Protein 7RPU (pdb70)

Solvent-accessible surface area: 19813 Å² total; per-residue (Å²): 184,30,106,15,115,13,62,38,28,28,50,19,149,68,58,23,61,32,129,0,29,1,60,9,56,53,34,76,7,72,83,8,5,0,6,0,6,14,28,15,94,92,135,22,12,66,9,1,0,1,1,6,10,96,44,91,108,75,22,46,14,125,72,0,142,84,46,5,75,2,46,24,42,46,99,136,61,15,0,30,0,61,0,62,63,3,132,75,89,1,26,0,56,0,9,0,4,2,3,6,4,4,11,61,25,0,95,19,25,36,0,14,5,27,92,41,84,62,86,19,12,43,7,14,29,4,29,0,140,99,88,10,3,0,0,0,7,0,20,30,0,12,4,48,69,16,81,26,45,2,32,100,41,91,34,102,92,32,40,26,58,3,66,27,32,94,27,131,81,29,38,48,8,15,5,0,1,0,29,8,80,45,109,21,45,67,116,89,66,12,52,0,24,3,30,0,150,51,30,139,33,158,48,104,43,98,4,109,57,118,125,7,92,10,78,10,66,52,126,75,29,51,12,67,105,31,85,90,10,59,2,50,1,143,3,73,87,166,0,60,15,97,77,55,51,23,13,2,3,0,0,8,17,84,93,76,74,0,1,104,6,12,0,9,63,16,61,67,108,32,102,80,24,58,114,27,6,40,9,54,35,77,16,48,67,2,29,0,108,1,72,119,1,40,22,79,2,11,12,57,0,4,0,12,0,2,2,52,13,36,13,30,24,2,59,3,0,82,2,46,3,104,84,104,70,21,41,9,60,13,36,23,3,55,14,15,123,89,3,31,180,87,31,38,0,2,0,0,0,0,0,6,52,0,19,24,114,128,32,106,20,40,4,81,8,62,124,54,95,39,100,81,73,43,72,84,11,25,15,72,18,43,40,179,59,6,5,15,0,5,6,2,29,0,53,18,58,66,72,58,7,85,158,49,114,47,0,11,0,51,0,58,8,134,31,34,127,73,71,43,75,84,64,34,67,76,73,200,108,22,73,164,11,0,79,27,70,6,32,80,91

Foldseek 3Di:
DKAKAKDWADEDAQQAKIKMKIAIDDDQQLQWKKFKWWAAPPGDIGGAWIAHSVRPDIDGDPVQPPFKDWDADSVRNMIMIIGGNDDQRVFTWMWMAIHDPRPDIHPTDTHGHHPDDFDFWDKAWQAWQCKTKIKIKTDFGDDDDKDKDKPVPPDDPQKDKDDWDQDPVRGIMTMIMGIDRPVCAPPDWIWMWMADPNVRDIDIHTHHHD/DKAWAKDDQEDEDAAFAKDKIKIFIPWFAAAPVGFGWKWKWFDDPPDDTDTAATSQFHGDPPHDPLWGKHDGGTMIMIMRHGDALQRFGWMKMWGPRDPPTDIHPIYGYAYDDDFDFWDKDKDWADPVVVVVWKTKIKIKTPFGPDPDKDKWKAFQHRTDDPQKDKDKDGQDSHRRGIMMMIIGMDTSVVVVVTFKIKMWMDDPVDPHIDMDIGTPPD/DVVVVVPDDDDDD

Radius of gyration: 24.06 Å; Cα contacts (8 Å, |Δi|>4): 1222; chains: 3; bounding box: 56×40×66 Å

Sequence (441 aa):
EVQLLESGGGLVKPGGSLRRLSSCAASGFTFNEYMMNWVRQPPGKGLEWVSSISGTSTYINYADSVKGRFTISRDNAKNSLYLQMNSLRRSSDDTAMMYYCARGSTGGYWGQGTLITVSSSASTKGPSSVFPLAPSGTAALGCCLVKDYFPEPVTVSWNSGALTSGVHTFPAVLQSSGLYSSLSSSVVTVPSSSLGTQTYICCNVNHKPSNTKVDKKVEPKDIVMTQTPLSSSAVTLGQPASISCRSSQRLVHSDGNTYLSWLHQRPGQPPRLLIYKVSLRFSGVPDRFSGSGAGTDFTLKISRVEAEDVGIYYCMQATQFPLTFGGGTKVEIKRTVAAPSVFIFPPSDEQLKSGTASVVCLLNNFYPREAKVQWKVDNALQSGNSQESVTEQDSKDSTYSLSSTLTLSKADYEKHKVYACCEVTHQGLSSPVTKSFNRGEIHDFVDKTLPDQG

Nearest PDB structures (foldseek):
  7rpu-assembly1_A  TM=1.005E+00  e=1.734E-40  Homo sapiens
  7lsi-assembly1_A  TM=9.734E-01  e=1.207E-34  Homo sapiens
  4qhu-assembly1_B  TM=9.524E-01  e=6.175E-35  Homo sapiens
  5ihz-assembly3_E  TM=9.377E-01  e=4.610E-34  Homo sapiens
  6ghg-assembly2_H  TM=7.007E-01  e=4.610E-34  Homo sapiens

Structure (mmCIF, N/CA/C/O backbone):
data_7RPU
#
_entry.id   7RPU
#
_cell.length_a   52.293
_cell.length_b   66.427
_cell.length_c   67.981
_cell.angle_alpha   90.000
_cell.angle_beta   104.240
_cell.angle_gamma   90.000
#
_symmetry.space_group_name_H-M   'P 1 21 1'
#
loop_
_entity.id
_entity.type
_entity.pdbx_description
1 polymer '3A6 Fab heavy chain'
2 polymer '3A6 Fab light chain'
3 polymer 'GP2 epitope peptide'
4 water water
#
loop_
_atom_site.group_PDB
_atom_site.id
_atom_site.type_symbol
_atom_site.label_atom_id
_atom_site.label_alt_id
_atom_site.label_comp_id
_atom_site.label_asym_id
_atom_site.label_entity_id
_atom_site.label_seq_id
_atom_site.pdbx_PDB_ins_code
_atom_site.Cartn_x
_atom_site.Cartn_y
_atom_site.Cartn_z
_atom_site.occupancy
_atom_site.B_iso_or_equiv
_atom_site.auth_seq_id
_atom_site.auth_comp_id
_atom_site.auth_asym_id
_atom_site.auth_atom_id
_atom_site.pdbx_PDB_model_num
ATOM 1 N N . GLU A 1 1 ? 25.09600 -14.98500 70.65000 1.000 24.85035 1 GLU A N 1
ATOM 2 C CA . GLU A 1 1 ? 24.79100 -13.54300 70.86600 1.000 23.55282 1 GLU A CA 1
ATOM 3 C C . GLU A 1 1 ? 25.74400 -12.68200 70.04900 1.000 19.30231 1 GLU A C 1
ATOM 4 O O . GLU A 1 1 ? 26.76900 -13.16100 69.55700 1.000 18.83647 1 GLU A O 1
ATOM 18 N N . VAL A 1 2 ? 25.39400 -11.40500 69.90700 1.000 17.03099 2 VAL A N 1
ATOM 19 C CA . VAL A 1 2 ? 26.27000 -10.45400 69.23500 1.000 15.42027 2 VAL A CA 1
ATOM 20 C C . VAL A 1 2 ? 27.53400 -10.28100 70.05500 1.000 15.36500 2 VAL A C 1
ATOM 21 O O . VAL A 1 2 ? 27.48200 -10.08600 71.27700 1.000 16.66252 2 VAL A O 1
ATOM 34 N N . GLN A 1 3 ? 28.67700 -10.32300 69.38000 1.000 13.87535 3 GLN A N 1
ATOM 35 C CA . GLN A 1 3 ? 29.95100 -10.03000 69.99800 1.000 14.96232 3 GLN A CA 1
ATOM 36 C C . GLN A 1 3 ? 30.75500 -9.10400 69.10400 1.000 13.72270 3 GLN A C 1
ATOM 37 O O . GLN A 1 3 ? 30.79300 -9.27100 67.88000 1.000 14.00431 3 GLN A O 1
ATOM 51 N N . LEU A 1 4 ? 31.41400 -8.14200 69.73400 1.000 13.12789 4 LEU A N 1
ATOM 52 C CA . LEU A 1 4 ? 32.36600 -7.24600 69.10400 1.000 12.49887 4 LEU A CA 1
ATOM 53 C C . LEU A 1 4 ? 33.59400 -7.21300 69.99400 1.000 13.28844 4 LEU A C 1
ATOM 54 O O . LEU A 1 4 ? 33.46400 -7.10800 71.21200 1.000 14.97811 4 LEU A O 1
ATOM 70 N N . LEU A 1 5 ? 34.78000 -7.27900 69.39600 1.000 14.21749 5 LEU A N 1
ATOM 71 C CA . LEU A 1 5 ? 36.00700 -7.22700 70.18100 1.000 16.29932 5 LEU A CA 1
ATOM 72 C C . LEU A 1 5 ? 37.08700 -6.46200 69.43700 1.000 14.92284 5 LEU A C 1
ATOM 73 O O . LEU A 1 5 ? 37.48000 -6.85000 68.33600 1.000 14.88600 5 LEU A O 1
ATOM 89 N N . GLU A 1 6 ? 37.60300 -5.41800 70.07400 1.000 14.97548 6 GLU A N 1
ATOM 90 C CA . GLU A 1 6 ? 38.63300 -4.56800 69.50800 1.000 15.71241 6 GLU A CA 1
ATOM 91 C C . GLU A 1 6 ? 40.01600 -5.10400 69.84100 1.000 16.66516 6 GLU A C 1
ATOM 92 O O . GLU A 1 6 ? 40.24900 -5.66100 70.92000 1.000 18.50222 6 GLU A O 1
ATOM 104 N N . SER A 1 7 ? 40.94900 -4.85800 68.93100 1.000 16.43355 7 SER A N 1
ATOM 105 C CA . SER A 1 7 ? 42.36000 -5.10300 69.18400 1.000 17.45209 7 SER A CA 1
ATOM 106 C C . SER A 1 7 ? 43.18800 -4.04900 68.45700 1.000 16.87044 7 SER A C 1
ATOM 107 O O . SER A 1 7 ? 42.67600 -3.27600 67.64300 1.000 15.53871 7 SER A O 1
ATOM 115 N N . GLY A 1 8 ? 44.48100 -4.02100 68.77000 1.000 18.09427 8 GLY A N 1
ATOM 116 C CA . GLY A 1 8 ? 45.41800 -3.16000 68.08100 1.000 18.52327 8 GLY A CA 1
ATOM 117 C C . GLY A 1 8 ? 45.73700 -1.85500 68.77000 1.000 20.90777 8 GLY A C 1
ATOM 118 O O . GLY A 1 8 ? 46.48900 -1.04200 68.21300 1.000 24.09763 8 GLY A O 1
ATOM 122 N N . GLY A 1 9 ? 45.19700 -1.61400 69.94900 1.000 20.78407 9 GLY A N 1
ATOM 123 C CA . GLY A 1 9 ? 45.48400 -0.38500 70.65000 1.000 21.11306 9 GLY A CA 1
ATOM 124 C C . GLY A 1 9 ? 46.85100 -0.43600 71.30100 1.000 21.13148 9 GLY A C 1
ATOM 125 O O . GLY A 1 9 ? 47.66100 -1.33800 71.07600 1.000 24.74770 9 GLY A O 1
ATOM 129 N N . GLY A 1 10 ? 47.09800 0.55100 72.12400 1.000 16.83623 10 GLY A N 1
ATOM 130 C CA . GLY A 1 10 ? 48.30200 0.57600 72.91500 1.000 16.84676 10 GLY A CA 1
ATOM 131 C C . GLY A 1 10 ? 48.93200 1.94500 72.90800 1.000 14.54122 10 GLY A C 1
ATOM 132 O O . GLY A 1 10 ? 48.29000 2.94300 72.63200 1.000 14.64649 10 GLY A O 1
ATOM 136 N N . LEU A 1 11 ? 50.20300 1.97200 73.24100 1.000 14.78862 11 LEU A N 1
ATOM 137 C CA . LEU A 1 11 ? 50.97400 3.19000 73.37300 1.000 13.90430 11 LEU A CA 1
ATOM 138 C C . LEU A 1 11 ? 51.72700 3.48600 72.08600 1.000 13.30686 11 LEU A C 1
ATOM 139 O O . LEU A 1 11 ? 52.30100 2.59000 71.46500 1.000 15.89401 11 LEU A O 1
ATOM 155 N N . VAL A 1 12 ? 51.73300 4.75300 71.69500 1.000 12.70152 12 VAL A N 1
ATOM 156 C CA . VAL A 1 12 ? 52.43500 5.19900 70.50700 1.000 14.64386 12 VAL A CA 1
ATOM 157 C C . VAL A 1 12 ? 52.92400 6.62000 70.75400 1.000 13.55689 12 VAL A C 1
ATOM 158 O O . VAL A 1 12 ? 52.31800 7.38200 71.51200 1.000 14.10695 12 VAL A O 1
ATOM 171 N N . LYS A 1 13 ? 54.01400 6.98600 70.09100 1.000 15.70451 13 LYS A N 1
ATOM 172 C CA . LYS A 1 13 ? 54.55100 8.33000 70.21500 1.000 16.85465 13 LYS A CA 1
ATOM 173 C C . LYS A 1 13 ? 53.75900 9.33100 69.36300 1.000 15.75189 13 LYS A C 1
ATOM 174 O O . LYS A 1 13 ? 53.19900 8.97100 68.32500 1.000 16.12562 13 LYS A O 1
ATOM 193 N N . PRO A 1 14 ? 53.74300 10.60700 69.75500 1.000 16.16773 14 PRO A N 1
ATOM 194 C CA . PRO A 1 14 ? 53.16700 11.63100 68.87900 1.000 16.44408 14 PRO A CA 1
ATOM 195 C C . PRO A 1 14 ? 53.77100 11.54900 67.48600 1.000 15.76242 14 PRO A C 1
ATOM 196 O O . PRO A 1 14 ? 54.97900 11.34500 67.31500 1.000 16.93361 14 PRO A O 1
ATOM 207 N N . GLY A 1 15 ? 52.90700 11.67400 66.48200 1.000 15.39132 15 GLY A N 1
ATOM 208 C CA . GLY A 1 15 ? 53.30400 11.52200 65.10300 1.000 15.77558 15 GLY A CA 1
ATOM 209 C C . GLY A 1 15 ? 53.24600 10.10300 64.58900 1.000 16.56514 15 GLY A C 1
ATOM 210 O O . GLY A 1 15 ? 53.35700 9.89100 63.37800 1.000 19.08124 15 GLY A O 1
ATOM 214 N N . GLY A 1 16 ? 53.06700 9.12900 65.46500 1.000 15.12023 16 GLY A N 1
ATOM 215 C CA . GLY A 1 16 ? 53.06000 7.73600 65.08500 1.000 15.44133 16 GLY A CA 1
ATOM 216 C C . GLY A 1 16 ? 51.71200 7.29500 64.55200 1.000 14.47279 16 GLY A C 1
ATOM 217 O O . GLY A 1 16 ? 50.77700 8.07800 64.38000 1.000 14.97548 16 GLY A O 1
ATOM 221 N N . SER A 1 17 ? 51.61600 5.99200 64.31100 1.000 15.68083 17 SER A N 1
ATOM 222 C CA . SER A 1 17 ? 50.43600 5.39100 63.71300 1.000 16.14141 17 SER A CA 1
ATOM 223 C C . SER A 1 17 ? 50.07200 4.09200 64.42800 1.000 15.46501 17 SER A C 1
ATOM 224 O O . SER A 1 17 ? 50.92500 3.41600 65.00800 1.000 16.17562 17 SER A O 1
ATOM 232 N N . LEU A 1 18 ? 48.78700 3.75200 64.37900 1.000 14.86757 18 LEU A N 1
ATOM 233 C CA . LEU A 1 18 ? 48.27000 2.48800 64.88000 1.000 15.40711 18 LEU A CA 1
ATOM 234 C C . LEU A 1 18 ? 47.15800 2.04800 63.95100 1.000 15.25446 18 LEU A C 1
ATOM 235 O O . LEU A 1 18 ? 46.55800 2.86000 63.25800 1.000 16.31248 18 LEU A O 1
ATOM 251 N N A ARG A 1 19 ? 46.87100 0.75200 63.96300 0.500 15.45448 19 ARG A N 1
ATOM 252 N N D ARG A 1 19 ? 46.86800 0.75200 63.96500 0.500 15.59134 19 ARG A N 1
ATOM 253 C CA A ARG A 1 19 ? 45.73600 0.19300 63.24100 0.500 15.76505 19 ARG A CA 1
ATOM 254 C CA D ARG A 1 19 ? 45.73500 0.19300 63.24000 0.500 16.03350 19 ARG A CA 1
ATOM 255 C C A ARG A 1 19 ? 44.88300 -0.59300 64.22200 0.500 15.11760 19 ARG A C 1
ATOM 256 C C D ARG A 1 19 ? 44.88000 -0.59900 64.21600 0.500 15.22288 19 ARG A C 1
ATOM 257 O O A ARG A 1 19 ? 45.34700 -1.58500 64.79600 0.500 16.53093 19 ARG A O 1
ATOM 258 O O D ARG A 1 19 ? 45.33800 -1.60000 64.77600 0.500 16.59673 19 ARG A O 1
ATOM 299 N N . LEU A 1 20 ? 43.64500 -0.15000 64.41800 1.000 13.64374 20 LEU A N 1
ATOM 300 C CA . LEU A 1 20 ? 42.69300 -0.87000 65.24500 1.000 13.33318 20 LEU A CA 1
ATOM 301 C C . LEU A 1 20 ? 41.90600 -1.83900 64.38800 1.000 12.78838 20 LEU A C 1
ATOM 302 O O . LEU A 1 20 ? 41.65000 -1.58600 63.21400 1.000 13.85429 20 LEU A O 1
ATOM 318 N N A SER A 1 21 ? 41.49900 -2.94000 64.99100 0.450 13.19895 21 SER A N 1
ATOM 319 N N B SER A 1 21 ? 41.52600 -2.95600 64.99800 0.550 12.78574 21 SER A N 1
ATOM 320 C CA A SER A 1 21 ? 40.60400 -3.87100 64.33300 0.450 14.48595 21 SER A CA 1
ATOM 321 C CA B SER A 1 21 ? 40.65600 -3.94400 64.38400 0.550 13.93325 21 SER A CA 1
ATOM 322 C C A SER A 1 21 ? 39.51500 -4.28700 65.30400 0.450 13.99115 21 SER A C 1
ATOM 323 C C B SER A 1 21 ? 39.49000 -4.22700 65.31900 0.550 13.46477 21 SER A C 1
ATOM 324 O O A SER A 1 21 ? 39.69400 -4.26500 66.52600 0.450 14.47542 21 SER A O 1
ATOM 325 O O B SER A 1 21 ? 39.58500 -4.04200 66.53500 0.550 13.40950 21 SER A O 1
ATOM 340 N N . CYS A 1 22 ? 38.37900 -4.67300 64.74200 1.000 13.47793 22 CYS A N 1
ATOM 341 C CA . CYS A 1 22 ? 37.23800 -5.11200 65.52600 1.000 14.65176 22 CYS A CA 1
ATOM 342 C C . CYS A 1 22 ? 36.69700 -6.35700 64.85300 1.000 14.97022 22 CYS A C 1
ATOM 343 O O . CYS A 1 22 ? 36.38800 -6.32200 63.65900 1.000 17.30997 22 CYS A O 1
ATOM 350 N N . ALA A 1 23 ? 36.62500 -7.45200 65.60000 1.000 13.67006 23 ALA A N 1
ATOM 351 C CA . ALA A 1 23 ? 36.07600 -8.71000 65.10700 1.000 14.68071 23 ALA A CA 1
ATOM 352 C C . ALA A 1 23 ? 34.64200 -8.83900 65.58600 1.000 14.40962 23 ALA A C 1
ATOM 353 O O . ALA A 1 23 ? 34.35400 -8.61400 66.76600 1.000 16.29406 23 ALA A O 1
ATOM 360 N N . ALA A 1 24 ? 33.74600 -9.17300 64.66900 1.000 13.45951 24 ALA A N 1
ATOM 361 C CA . ALA A 1 24 ? 32.32600 -9.26300 64.96500 1.000 13.05156 24 ALA A CA 1
ATOM 362 C C . ALA A 1 24 ? 31.81000 -10.67600 64.74400 1.000 12.79364 24 ALA A C 1
ATOM 363 O O . ALA A 1 24 ? 32.26500 -11.38400 63.84800 1.000 13.88851 24 ALA A O 1
ATOM 370 N N . SER A 1 25 ? 30.80500 -11.05300 65.52300 1.000 12.20409 25 SER A N 1
ATOM 371 C CA . SER A 1 25 ? 30.06100 -12.27600 65.24900 1.000 12.21989 25 SER A CA 1
ATOM 372 C C . SER A 1 25 ? 28.65400 -12.13900 65.80000 1.000 12.50413 25 SER A C 1
ATOM 373 O O . SER A 1 25 ? 28.35900 -11.26900 66.62300 1.000 12.91734 25 SER A O 1
ATOM 381 N N . GLY A 1 26 ? 27.79100 -13.03800 65.35200 1.000 12.66468 26 GLY A N 1
ATOM 382 C CA . GLY A 1 26 ? 26.45800 -13.12000 65.88800 1.000 14.10695 26 GLY A CA 1
ATOM 383 C C . GLY A 1 26 ? 25.44200 -12.28800 65.16400 1.000 13.95694 26 GLY A C 1
ATOM 384 O O . GLY A 1 26 ? 24.31200 -12.16300 65.64900 1.000 15.89138 26 GLY A O 1
ATOM 388 N N . PHE A 1 27 ? 25.80700 -11.69600 64.03500 1.000 13.34897 27 PHE A N 1
ATOM 389 C CA . PHE A 1 27 ? 24.86300 -10.95300 63.21500 1.000 13.76481 27 PHE A CA 1
ATOM 390 C C . PHE A 1 27 ? 25.39000 -10.94100 61.79400 1.000 13.29896 27 PHE A C 1
ATOM 391 O O . PHE A 1 27 ? 26.54600 -11.26600 61.53600 1.000 14.51753 27 PHE A O 1
ATOM 408 N N . THR A 1 28 ? 24.52700 -10.56500 60.86600 1.000 14.05168 28 THR A N 1
ATOM 409 C CA . THR A 1 28 ? 24.91200 -10.49600 59.46400 1.000 14.53859 28 THR A CA 1
ATOM 410 C C . THR A 1 28 ? 25.65300 -9.18400 59.23600 1.000 13.16210 28 THR A C 1
ATOM 411 O O . THR A 1 28 ? 25.05100 -8.11600 59.12600 1.000 13.65953 28 THR A O 1
ATOM 422 N N . PHE A 1 29 ? 26.98100 -9.27900 59.17300 1.000 13.19106 29 PHE A N 1
ATOM 423 C CA . PHE A 1 29 ? 27.85000 -8.11200 59.29200 1.000 13.22264 29 PHE A CA 1
ATOM 424 C C . PHE A 1 29 ? 27.58000 -7.08200 58.20200 1.000 13.55689 29 PHE A C 1
ATOM 425 O O . PHE A 1 29 ? 27.49000 -5.88300 58.48900 1.000 13.24896 29 PHE A O 1
ATOM 442 N N . ASN A 1 30 ? 27.42000 -7.51900 56.94700 1.000 14.62281 30 ASN A N 1
ATOM 443 C CA . ASN A 1 30 ? 27.28900 -6.57600 55.84300 1.000 15.39658 30 ASN A CA 1
ATOM 444 C C . ASN A 1 30 ? 25.93800 -5.89200 55.78600 1.000 14.78072 30 ASN A C 1
ATOM 445 O O . ASN A 1 30 ? 25.74100 -5.04900 54.89800 1.000 15.94665 30 ASN A O 1
ATOM 456 N N . GLU A 1 31 ? 25.03000 -6.17900 56.71400 1.000 13.86745 31 GLU A N 1
ATOM 457 C CA . GLU A 1 31 ? 23.75400 -5.48700 56.74600 1.000 14.53859 31 GLU A CA 1
ATOM 458 C C . GLU A 1 31 ? 23.77900 -4.25700 57.63100 1.000 13.64111 31 GLU A C 1
ATOM 459 O O . GLU A 1 31 ? 22.78900 -3.52900 57.66600 1.000 14.05958 31 GLU A O 1
ATOM 471 N N . TYR A 1 32 ? 24.88500 -3.99200 58.32900 1.000 12.26200 32 TYR A N 1
ATOM 472 C CA . TYR A 1 32 ? 24.93300 -2.92800 59.31800 1.000 11.64350 32 TYR A CA 1
ATOM 473 C C . TYR A 1 32 ? 26.08600 -1.97100 59.07100 1.000 11.26714 32 TYR A C 1
ATOM 474 O O . TYR A 1 32 ? 27.21200 -2.39400 58.79900 1.000 12.07776 32 TYR A O 1
ATOM 492 N N . MET A 1 33 ? 25.79800 -0.68900 59.22200 1.000 11.36452 33 MET A N 1
ATOM 493 C CA . MET A 1 33 ? 26.85100 0.28100 59.42300 1.000 11.48822 33 MET A CA 1
ATOM 494 C C . MET A 1 33 ? 27.63900 -0.11700 60.66000 1.000 11.31451 33 MET A C 1
ATOM 495 O O . MET A 1 33 ? 27.09400 -0.67300 61.61400 1.000 11.81457 33 MET A O 1
ATOM 509 N N . MET A 1 34 ? 28.93300 0.15900 60.63400 1.000 10.63549 34 MET A N 1
ATOM 510 C CA . MET A 1 34 ? 29.79900 -0.03800 61.78800 1.000 10.50915 34 MET A CA 1
ATOM 511 C C . MET A 1 34 ? 30.49500 1.27600 62.10600 1.000 10.58022 34 MET A C 1
ATOM 512 O O . MET A 1 34 ? 30.68600 2.12300 61.23300 1.000 11.99618 34 MET A O 1
ATOM 526 N N . ASN A 1 35 ? 30.87800 1.44500 63.36300 1.000 10.93552 35 ASN A N 1
ATOM 527 C CA . ASN A 1 35 ? 31.33900 2.74300 63.82600 1.000 10.84341 35 ASN A CA 1
ATOM 528 C C . ASN A 1 35 ? 32.48700 2.58700 64.80200 1.000 10.27228 35 ASN A C 1
ATOM 529 O O . ASN A 1 35 ? 32.60200 1.58000 65.50200 1.000 11.35399 35 ASN A O 1
ATOM 540 N N . TRP A 1 36 ? 33.28000 3.64700 64.89000 1.000 9.74591 36 TRP A N 1
ATOM 541 C CA . TRP A 1 36 ? 34.25100 3.85700 65.95400 1.000 9.69327 36 TRP A CA 1
ATOM 542 C C . TRP A 1 36 ? 33.83200 5.07700 66.75800 1.000 9.51956 36 TRP A C 1
ATOM 543 O O . TRP A 1 36 ? 33.49000 6.12400 66.18900 1.000 10.47757 36 TRP A O 1
ATOM 564 N N . VAL A 1 37 ? 33.87500 4.92700 68.08100 1.000 9.86697 37 VAL A N 1
ATOM 565 C CA . VAL A 1 37 ? 33.52900 5.96300 69.04500 1.000 10.34598 37 VAL A CA 1
ATOM 566 C C . VAL A 1 37 ? 34.65400 5.98300 70.06700 1.000 10.27755 37 VAL A C 1
ATOM 567 O O . VAL A 1 37 ? 35.19500 4.93300 70.39400 1.000 12.65415 37 VAL A O 1
ATOM 580 N N . ARG A 1 38 ? 35.02500 7.15900 70.55000 1.000 9.95646 38 ARG A N 1
ATOM 581 C CA . ARG A 1 38 ? 36.09400 7.23600 71.53300 1.000 10.34335 38 ARG A CA 1
ATOM 582 C C . ARG A 1 38 ? 35.66700 8.02600 72.76100 1.000 10.31703 38 ARG A C 1
ATOM 583 O O . ARG A 1 38 ? 34.71500 8.81000 72.74800 1.000 10.96710 38 ARG A O 1
ATOM 604 N N . GLN A 1 39 ? 36.41500 7.80500 73.83600 1.000 10.59338 39 GLN A N 1
ATOM 605 C CA . GLN A 1 39 ? 36.14000 8.44600 75.11600 1.000 10.83814 39 GLN A CA 1
ATOM 606 C C . GLN A 1 39 ? 37.46100 8.89800 75.70800 1.000 11.49875 39 GLN A C 1
ATOM 607 O O . GLN A 1 39 ? 38.22500 8.07600 76.23900 1.000 11.45664 39 GLN A O 1
ATOM 621 N N . PRO A 1 40 ? 37.80700 10.17000 75.55100 1.000 12.78311 40 PRO A N 1
ATOM 622 C CA . PRO A 1 40 ? 39.04900 10.66800 76.11500 1.000 15.42553 40 PRO A CA 1
ATOM 623 C C . PRO A 1 40 ? 38.99200 10.58200 77.62400 1.000 17.76529 40 PRO A C 1
ATOM 624 O O . PRO A 1 40 ? 37.89800 10.54300 78.21600 1.000 17.68370 40 PRO A O 1
ATOM 635 N N . PRO A 1 41 ? 40.14800 10.54700 78.27400 1.000 20.85513 41 PRO A N 1
ATOM 636 C CA . PRO A 1 41 ? 40.18600 10.46800 79.73500 1.000 24.41082 41 PRO A CA 1
ATOM 637 C C . PRO A 1 41 ? 39.37100 11.56000 80.39400 1.000 26.76374 41 PRO A C 1
ATOM 638 O O . PRO A 1 41 ? 39.56200 12.75100 80.10800 1.000 27.06377 41 PRO A O 1
ATOM 649 N N . GLY A 1 42 ? 38.43700 11.15100 81.25300 1.000 28.09547 42 GLY A N 1
ATOM 650 C CA . GLY A 1 42 ? 37.62800 12.07200 82.01500 1.000 28.86662 42 GLY A CA 1
ATOM 651 C C . GLY A 1 42 ? 36.57900 12.80500 81.21900 1.000 28.62712 42 GLY A C 1
ATOM 652 O O . GLY A 1 42 ? 35.97100 13.74400 81.74200 1.000 31.73275 42 GLY A O 1
ATOM 656 N N . LYS A 1 43 ? 36.34000 12.41200 79.97300 1.000 26.26631 43 LYS A N 1
ATOM 657 C CA . LYS A 1 43 ? 35.41700 13.12700 79.11100 1.000 24.47136 43 LYS A CA 1
ATOM 658 C C . LYS A 1 43 ? 34.30500 12.19200 78.65500 1.000 20.84987 43 LYS A C 1
ATOM 659 O O . LYS A 1 43 ? 34.26200 11.01200 78.99400 1.000 21.26834 43 LYS A O 1
ATOM 678 N N . GLY A 1 44 ? 33.39000 12.75000 77.89600 1.000 18.50222 44 GLY A N 1
ATOM 679 C CA . GLY A 1 44 ? 32.28500 11.97800 77.37500 1.000 16.21247 44 GLY A CA 1
ATOM 680 C C . GLY A 1 44 ? 32.61700 11.23100 76.09600 1.000 14.51753 44 GLY A C 1
ATOM 681 O O . GLY A 1 44 ? 33.74100 11.20600 75.61100 1.000 17.35208 44 GLY A O 1
ATOM 685 N N . LEU A 1 45 ? 31.59600 10.58700 75.55900 1.000 12.34622 45 LEU A N 1
ATOM 686 C CA . LEU A 1 45 ? 31.69500 9.88600 74.29000 1.000 12.08566 45 LEU A CA 1
ATOM 687 C C . LEU A 1 45 ? 31.74900 10.85900 73.12200 1.000 11.90143 45 LEU A C 1
ATOM 688 O O . LEU A 1 45 ? 31.08800 11.89600 73.11800 1.000 12.71731 45 LEU A O 1
ATOM 704 N N . GLU A 1 46 ? 32.50500 10.47300 72.09800 1.000 11.59086 46 GLU A N 1
ATOM 705 C CA . GLU A 1 46 ? 32.70300 11.27100 70.89800 1.000 12.04092 46 GLU A CA 1
ATOM 706 C C . GLU A 1 46 ? 32.77400 10.34200 69.69800 1.000 11.60139 46 GLU A C 1
ATOM 707 O O . GLU A 1 46 ? 33.58200 9.41800 69.67200 1.000 11.90406 46 GLU A O 1
ATOM 719 N N . TRP A 1 47 ? 31.94700 10.59200 68.69600 1.000 11.19871 47 TRP A N 1
ATOM 720 C CA . TRP A 1 47 ? 31.98400 9.77300 67.49100 1.000 10.16438 47 TRP A CA 1
ATOM 721 C C . TRP A 1 47 ? 33.24800 10.05300 66.68400 1.000 10.10911 47 TRP A C 1
ATOM 722 O O . TRP A 1 47 ? 33.66300 11.20400 66.54500 1.000 11.22503 47 TRP A O 1
ATOM 743 N N . VAL A 1 48 ? 33.82300 8.99700 66.11400 1.000 10.24070 48 VAL A N 1
ATOM 744 C CA . VAL A 1 48 ? 35.03600 9.08400 65.31300 1.000 10.14859 48 VAL A CA 1
ATOM 745 C C . VAL A 1 48 ? 34.75600 8.86200 63.83200 1.000 10.56969 48 VAL A C 1
ATOM 746 O O . VAL A 1 48 ? 35.14700 9.67400 62.99000 1.000 10.42493 48 VAL A O 1
ATOM 759 N N . SER A 1 49 ? 34.11500 7.74800 63.49100 1.000 9.94593 49 SER A N 1
ATOM 760 C CA . SER A 1 49 ? 33.97000 7.39900 62.08700 1.000 10.42757 49 SER A CA 1
ATOM 761 C C . SER A 1 49 ? 32.92000 6.30900 61.92100 1.000 10.21965 49 SER A C 1
ATOM 762 O O . SER A 1 49 ? 32.67900 5.52100 62.83000 1.000 10.86709 49 SER A O 1
ATOM 770 N N . SER A 1 50 ? 32.31000 6.27800 60.73600 1.000 10.48284 50 SER A N 1
ATOM 771 C CA . SER A 1 50 ? 31.31200 5.27100 60.39500 1.000 10.37230 50 SER A CA 1
ATOM 772 C C . SER A 1 50 ? 31.50700 4.80800 58.96300 1.000 10.01173 50 SER A C 1
ATOM 773 O O . SER A 1 50 ? 32.00100 5.54300 58.10400 1.000 10.80656 50 SER A O 1
ATOM 781 N N . ILE A 1 51 ? 31.07800 3.57500 58.71900 1.000 10.01699 51 ILE A N 1
ATOM 782 C CA . ILE A 1 51 ? 31.15200 2.96900 57.39700 1.000 10.34335 51 ILE A CA 1
ATOM 783 C C . ILE A 1 51 ? 29.91600 2.10400 57.18500 1.000 10.73813 51 ILE A C 1
ATOM 784 O O . ILE A 1 51 ? 29.58700 1.26000 58.02400 1.000 11.09607 51 ILE A O 1
ATOM 800 N N . SER A 1 52 ? 29.21000 2.33200 56.08100 1.000 11.11186 52 SER A N 1
ATOM 801 C CA . SER A 1 52 ? 27.99900 1.57600 55.82300 1.000 11.49612 52 SER A CA 1
ATOM 802 C C . SER A 1 52 ? 28.34000 0.12300 55.46700 1.000 11.73299 52 SER A C 1
ATOM 803 O O . SER A 1 52 ? 29.49900 -0.24400 55.26600 1.000 11.59350 52 SER A O 1
ATOM 811 N N . GLY A 1 53 ? 27.28700 -0.69500 55.36800 1.000 12.33832 53 GLY A N 1
ATOM 812 C CA . GLY A 1 53 ? 27.43800 -2.14100 55.32200 1.000 13.28054 53 GLY A CA 1
ATOM 813 C C . GLY A 1 53 ? 28.34300 -2.63600 54.21300 1.000 13.30159 53 GLY A C 1
ATOM 814 O O . GLY A 1 53 ? 29.09900 -3.58900 54.40400 1.000 14.92284 53 GLY A O 1
ATOM 818 N N . THR A 1 54 ? 28.24000 -2.04500 53.01900 1.000 13.96483 54 THR A N 1
ATOM 819 C CA . THR A 1 54 ? 29.10900 -2.43200 51.91200 1.000 15.97823 54 THR A CA 1
ATOM 820 C C . THR A 1 54 ? 30.06000 -1.31000 51.50500 1.000 14.62807 54 THR A C 1
ATOM 821 O O . THR A 1 54 ? 30.50900 -1.23400 50.35700 1.000 15.72294 54 THR A O 1
ATOM 832 N N . SER A 1 55 ? 30.37200 -0.43900 52.45200 1.000 13.23053 55 SER A N 1
ATOM 833 C CA . SER A 1 55 ? 31.42500 0.56900 52.36100 1.000 12.86207 55 SER A CA 1
ATOM 834 C C . SER A 1 55 ? 31.05800 1.73100 51.45700 1.000 13.37002 55 SER A C 1
ATOM 835 O O . SER A 1 55 ? 31.90800 2.56300 51.18200 1.000 15.82032 55 SER A O 1
ATOM 843 N N . THR A 1 56 ? 29.79900 1.85000 51.05600 1.000 12.29095 56 THR A N 1
ATOM 844 C CA . THR A 1 56 ? 29.40000 2.91300 50.14000 1.000 13.09368 56 THR A CA 1
ATOM 845 C C . THR A 1 56 ? 29.55900 4.28500 50.78300 1.000 12.57256 56 THR A C 1
ATOM 846 O O . THR A 1 56 ? 29.98700 5.23600 50.12300 1.000 13.99115 56 THR A O 1
ATOM 857 N N . TYR A 1 57 ? 29.20700 4.41300 52.06300 1.000 11.71193 57 TYR A N 1
ATOM 858 C CA . TYR A 1 57 ? 29.20000 5.69900 52.76500 1.000 11.84089 57 TYR A CA 1
ATOM 859 C C . TYR A 1 57 ? 30.18900 5.62700 53.90900 1.000 11.71193 57 TYR A C 1
ATOM 860 O O . TYR A 1 57 ? 30.05500 4.78300 54.80000 1.000 11.90143 57 TYR A O 1
ATOM 878 N N . ILE A 1 58 ? 31.16900 6.51000 53.87500 1.000 11.50401 58 ILE A N 1
ATOM 879 C CA . ILE A 1 58 ? 32.21100 6.62900 54.88900 1.000 11.43821 58 ILE A CA 1
ATOM 880 C C . ILE A 1 58 ? 32.16700 8.04700 55.42300 1.000 11.39610 58 ILE A C 1
ATOM 881 O O . ILE A 1 58 ? 32.12800 9.00000 54.64000 1.000 12.60677 58 ILE A O 1
ATOM 897 N N . ASN A 1 59 ? 32.16600 8.18300 56.73600 1.000 11.65403 59 ASN A N 1
ATOM 898 C CA . ASN A 1 59 ? 32.10200 9.48800 57.37300 1.000 11.68824 59 ASN A CA 1
ATOM 899 C C . ASN A 1 59 ? 33.12700 9.56500 58.49500 1.000 11.14871 59 ASN A C 1
ATOM 900 O O . ASN A 1 59 ? 33.39000 8.57000 59.17600 1.000 11.72509 59 ASN A O 1
ATOM 911 N N . TYR A 1 60 ? 33.66200 10.76600 58.71000 1.000 10.84341 60 TYR A N 1
ATOM 912 C CA . TYR A 1 60 ? 34.66400 11.02300 59.74000 1.000 11.90669 60 TYR A CA 1
ATOM 913 C C . TYR A 1 60 ? 34.33200 12.28800 60.52200 1.000 11.97512 60 TYR A C 1
ATOM 914 O O . TYR A 1 60 ? 33.87600 13.28600 59.94600 1.000 13.24896 60 TYR A O 1
ATOM 932 N N . ALA A 1 61 ? 34.64900 12.27100 61.81700 1.000 11.75404 61 ALA A N 1
ATOM 933 C CA . ALA A 1 61 ? 34.66900 13.50900 62.58100 1.000 12.27516 61 ALA A CA 1
ATOM 934 C C . ALA A 1 61 ? 35.71400 14.45100 62.00100 1.000 12.28042 61 ALA A C 1
ATOM 935 O O . ALA A 1 61 ? 36.78000 14.02100 61.56200 1.000 12.83049 61 ALA A O 1
ATOM 942 N N . ASP A 1 62 ? 35.40900 15.74800 62.01200 1.000 13.00156 62 ASP A N 1
ATOM 943 C CA . ASP A 1 62 ? 36.33500 16.72100 61.45000 1.000 15.14918 62 ASP A CA 1
ATOM 944 C C . ASP A 1 62 ? 37.71000 16.60300 62.07200 1.000 15.80453 62 ASP A C 1
ATOM 945 O O . ASP A 1 62 ? 38.71900 16.76900 61.38800 1.000 18.16007 62 ASP A O 1
ATOM 954 N N . SER A 1 63 ? 37.77600 16.29900 63.36300 1.000 14.69124 63 SER A N 1
ATOM 955 C CA . SER A 1 63 ? 39.05400 16.30000 64.05900 1.000 16.72832 63 SER A CA 1
ATOM 956 C C . SER A 1 63 ? 39.96400 15.14800 63.65700 1.000 15.85453 63 SER A C 1
ATOM 957 O O . SER A 1 63 ? 41.14000 15.16100 64.02500 1.000 16.79412 63 SER A O 1
ATOM 965 N N . VAL A 1 64 ? 39.46700 14.15800 62.92300 1.000 14.17275 64 VAL A N 1
ATOM 966 C CA . VAL A 1 64 ? 40.29900 13.05400 62.45600 1.000 13.93851 64 VAL A CA 1
ATOM 967 C C . VAL A 1 64 ? 40.38200 12.98000 60.94200 1.000 14.90705 64 VAL A C 1
ATOM 968 O O . VAL A 1 64 ? 41.12500 12.14500 60.41800 1.000 15.15445 64 VAL A O 1
ATOM 981 N N . LYS A 1 65 ? 39.63000 13.79800 60.22200 1.000 17.24944 65 LYS A N 1
ATOM 982 C CA . LYS A 1 65 ? 39.61100 13.69100 58.77600 1.000 20.33402 65 LYS A CA 1
ATOM 983 C C . LYS A 1 65 ? 41.00400 13.97500 58.23700 1.000 21.05252 65 LYS A C 1
ATOM 984 O O . LYS A 1 65 ? 41.70800 14.86600 58.72300 1.000 22.18161 65 LYS A O 1
ATOM 1003 N N . GLY A 1 66 ? 41.41900 13.18000 57.25600 1.000 20.18400 66 GLY A N 1
ATOM 1004 C CA . GLY A 1 66 ? 42.74200 13.29000 56.68300 1.000 20.01293 66 GLY A CA 1
ATOM 1005 C C . GLY A 1 66 ? 43.82300 12.52100 57.40900 1.000 18.81541 66 GLY A C 1
ATOM 1006 O O . GLY A 1 66 ? 44.93600 12.39600 56.87600 1.000 22.09475 66 GLY A O 1
ATOM 1010 N N . ARG A 1 67 ? 43.55600 12.04500 58.61900 1.000 14.97811 67 ARG A N 1
ATOM 1011 C CA . ARG A 1 67 ? 44.51600 11.28900 59.41100 1.000 13.83587 67 ARG A CA 1
ATOM 1012 C C . ARG A 1 67 ? 44.08800 9.85500 59.64100 1.000 12.94103 67 ARG A C 1
ATOM 1013 O O . ARG A 1 67 ? 44.94500 8.97100 59.73400 1.000 14.19381 67 ARG A O 1
ATOM 1034 N N . PHE A 1 68 ? 42.78900 9.61500 59.77500 1.000 13.37002 68 PHE A N 1
ATOM 1035 C CA . PHE A 1 68 ? 42.26900 8.28700 60.05300 1.000 13.21737 68 PHE A CA 1
ATOM 1036 C C . PHE A 1 68 ? 41.52100 7.75700 58.82900 1.000 13.90693 68 PHE A C 1
ATOM 1037 O O . PHE A 1 68 ? 40.87200 8.51600 58.09600 1.000 15.47554 68 PHE A O 1
ATOM 1054 N N . THR A 1 69 ? 41.58700 6.44100 58.62600 1.000 12.69626 69 THR A N 1
ATOM 1055 C CA . THR A 1 69 ? 40.88900 5.77900 57.52500 1.000 13.65164 69 THR A CA 1
ATOM 1056 C C . THR A 1 69 ? 40.15700 4.56500 58.06400 1.000 12.55677 69 THR A C 1
ATOM 1057 O O . THR A 1 69 ? 40.77700 3.67200 58.65000 1.000 13.47530 69 THR A O 1
ATOM 1068 N N . ILE A 1 70 ? 38.85200 4.53200 57.85200 1.000 11.81721 70 ILE A N 1
ATOM 1069 C CA . ILE A 1 70 ? 38.02400 3.40500 58.25900 1.000 11.42242 70 ILE A CA 1
ATOM 1070 C C . ILE A 1 70 ? 37.85700 2.48400 57.05900 1.000 12.35674 70 ILE A C 1
ATOM 1071 O O . ILE A 1 70 ? 37.77800 2.92900 55.90900 1.000 13.28844 70 ILE A O 1
ATOM 1087 N N . SER A 1 71 ? 37.77400 1.18300 57.32600 1.000 11.68298 71 SER A N 1
ATOM 1088 C CA . SER A 1 71 ? 37.52300 0.20200 56.27700 1.000 12.35411 71 SER A CA 1
ATOM 1089 C C . SER A 1 71 ? 36.93800 -1.04000 56.93300 1.000 11.71719 71 SER A C 1
ATOM 1090 O O . SER A 1 71 ? 36.92500 -1.16700 58.15800 1.000 12.13303 71 SER A O 1
ATOM 1098 N N . ARG A 1 72 ? 36.41700 -1.94900 56.11300 1.000 12.26989 72 ARG A N 1
ATOM 1099 C CA . ARG A 1 72 ? 35.86400 -3.19600 56.61700 1.000 12.16725 72 ARG A CA 1
ATOM 1100 C C . ARG A 1 72 ? 36.13500 -4.30700 55.61700 1.000 13.37529 72 ARG A C 1
ATOM 1101 O O . ARG A 1 72 ? 36.25300 -4.06800 54.41500 1.000 15.28868 72 ARG A O 1
ATOM 1122 N N . ASP A 1 73 ? 36.24200 -5.52400 56.12800 1.000 13.88588 73 ASP A N 1
ATOM 1123 C CA . ASP A 1 73 ? 36.40400 -6.71400 55.29800 1.000 15.85190 73 ASP A CA 1
ATOM 1124 C C . ASP A 1 73 ? 35.25100 -7.63500 55.67500 1.000 15.57292 73 ASP A C 1
ATOM 1125 O O . ASP A 1 73 ? 35.29100 -8.32000 56.70100 1.000 15.33868 73 ASP A O 1
ATOM 1134 N N . ASN A 1 74 ? 34.18800 -7.60400 54.87800 1.000 15.91770 74 ASN A N 1
ATOM 1135 C CA . ASN A 1 74 ? 32.97400 -8.31000 55.25700 1.000 16.49671 74 ASN A CA 1
ATOM 1136 C C . ASN A 1 74 ? 33.18500 -9.81300 55.30000 1.000 17.27049 74 ASN A C 1
ATOM 1137 O O . ASN A 1 74 ? 32.60600 -10.49200 56.16000 1.000 18.77330 74 ASN A O 1
ATOM 1148 N N . ALA A 1 75 ? 34.03200 -10.34100 54.41800 1.000 17.61790 75 ALA A N 1
ATOM 1149 C CA . ALA A 1 75 ? 34.30600 -11.77400 54.42600 1.000 17.76529 75 ALA A CA 1
ATOM 1150 C C . ALA A 1 75 ? 34.97500 -12.21300 55.72600 1.000 18.13902 75 ALA A C 1
ATOM 1151 O O . ALA A 1 75 ? 34.83600 -13.37100 56.13300 1.000 21.08148 75 ALA A O 1
ATOM 1158 N N . LYS A 1 76 ? 35.71300 -11.32000 56.38400 1.000 17.86004 76 LYS A N 1
ATOM 1159 C CA . LYS A 1 76 ? 36.37700 -11.62200 57.64400 1.000 17.40472 76 LYS A CA 1
ATOM 1160 C C . LYS A 1 76 ? 35.61400 -11.08900 58.84500 1.000 16.06245 76 LYS A C 1
ATOM 1161 O O . LYS A 1 76 ? 36.12500 -11.15500 59.96700 1.000 16.67042 76 LYS A O 1
ATOM 1180 N N . ASN A 1 77 ? 34.41600 -10.54500 58.64100 1.000 14.77282 77 ASN A N 1
ATOM 1181 C CA . ASN A 1 77 ? 33.63100 -9.99000 59.74100 1.000 14.29382 77 ASN A CA 1
ATOM 1182 C C . ASN A 1 77 ? 34.45200 -9.01300 60.57100 1.000 14.21749 77 ASN A C 1
ATOM 1183 O O . ASN A 1 77 ? 34.40700 -9.03300 61.80000 1.000 15.44922 77 ASN A O 1
ATOM 1194 N N . SER A 1 78 ? 35.19600 -8.13700 59.89400 1.000 13.69638 78 SER A N 1
ATOM 1195 C CA . SER A 1 78 ? 36.14800 -7.27000 60.56800 1.000 14.78598 78 SER A CA 1
ATOM 1196 C C . SER A 1 78 ? 36.00800 -5.82000 60.13100 1.000 13.61216 78 SER A C 1
ATOM 1197 O O . SER A 1 78 ? 35.75500 -5.52300 58.95400 1.000 13.85429 78 SER A O 1
ATOM 1205 N N . LEU A 1 79 ? 36.21600 -4.93500 61.10000 1.000 13.11736 79 LEU A N 1
ATOM 1206 C CA . LEU A 1 79 ? 36.24400 -3.49300 60.92200 1.000 12.68047 79 LEU A CA 1
ATOM 1207 C C . LEU A 1 79 ? 37.62900 -2.99900 61.30700 1.000 12.46465 79 LEU A C 1
ATOM 1208 O O . LEU A 1 79 ? 38.21100 -3.49400 62.26800 1.000 13.52267 79 LEU A O 1
ATOM 1224 N N . TYR A 1 80 ? 38.14600 -2.00400 60.58900 1.000 11.44874 80 TYR A N 1
ATOM 1225 C CA . TYR A 1 80 ? 39.47800 -1.46800 60.84500 1.000 11.83826 80 TYR A CA 1
ATOM 1226 C C . TYR A 1 80 ? 39.45500 0.04900 60.97600 1.000 11.38558 80 TYR A C 1
ATOM 1227 O O . TYR A 1 80 ? 38.59600 0.74000 60.42100 1.000 12.80153 80 TYR A O 1
ATOM 1245 N N . LEU A 1 81 ? 40.45200 0.57100 61.68900 1.000 12.11461 81 LEU A N 1
ATOM 1246 C CA . LEU A 1 81 ? 40.71500 2.00400 61.73300 1.000 12.12251 81 LEU A CA 1
ATOM 1247 C C . LEU A 1 81 ? 42.21800 2.21800 61.65300 1.000 12.74363 81 LEU A C 1
ATOM 1248 O O . LEU A 1 81 ? 42.93900 1.88900 62.59100 1.000 13.80955 81 LEU A O 1
ATOM 1264 N N . GLN A 1 82 ? 42.68600 2.77100 60.54500 1.000 12.58309 82 GLN A N 1
ATOM 1265 C CA . GLN A 1 82 ? 44.07900 3.14500 60.39300 1.000 13.57268 82 GLN A CA 1
ATOM 1266 C C . GLN A 1 82 ? 44.21700 4.56600 60.91300 1.000 13.78323 82 GLN A C 1
ATOM 1267 O O . GLN A 1 82 ? 43.52300 5.47500 60.44600 1.000 14.69124 82 GLN A O 1
ATOM 1281 N N . MET A 1 83 ? 45.09400 4.75900 61.88400 1.000 13.44372 83 MET A N 1
ATOM 1282 C CA . MET A 1 83 ? 45.25200 6.04900 62.54700 1.000 13.60163 83 MET A CA 1
ATOM 1283 C C . MET A 1 83 ? 46.67000 6.55200 62.33300 1.000 14.59912 83 MET A C 1
ATOM 1284 O O . MET A 1 83 ? 47.62000 5.98500 62.88400 1.000 16.59673 83 MET A O 1
ATOM 1298 N N . ASN A 1 84 ? 46.81600 7.62000 61.56200 1.000 14.61228 84 ASN A N 1
ATOM 1299 C CA . ASN A 1 84 ? 48.12200 8.20000 61.28500 1.000 15.41501 84 ASN A CA 1
ATOM 1300 C C . ASN A 1 84 ? 48.23900 9.56900 61.94200 1.000 14.97022 84 ASN A C 1
ATOM 1301 O O . ASN A 1 84 ? 47.24900 10.17400 62.35300 1.000 14.52806 84 ASN A O 1
ATOM 1312 N N . SER A 1 85 ? 49.47300 10.06500 62.02400 1.000 14.82809 85 SER A N 1
ATOM 1313 C CA . SER A 1 85 ? 49.73900 11.40900 62.53000 1.000 14.64912 85 SER A CA 1
ATOM 1314 C C . SER A 1 85 ? 49.05400 11.63800 63.87400 1.000 14.80967 85 SER A C 1
ATOM 1315 O O . SER A 1 85 ? 48.39200 12.65300 64.10700 1.000 14.64649 85 SER A O 1
ATOM 1323 N N . LEU A 1 86 ? 49.23400 10.68700 64.77800 1.000 14.53332 86 LEU A N 1
ATOM 1324 C CA . LEU A 1 86 ? 48.52800 10.73300 66.04300 1.000 13.93588 86 LEU A CA 1
ATOM 1325 C C . LEU A 1 86 ? 49.05500 11.86900 66.91800 1.000 14.18591 86 LEU A C 1
ATOM 1326 O O . LEU A 1 86 ? 50.23400 12.22400 66.88000 1.000 14.89915 86 LEU A O 1
ATOM 1342 N N . ARG A 1 87 ? 48.15100 12.44100 67.70600 1.000 13.85956 87 ARG A N 1
ATOM 1343 C CA A ARG A 1 87 ? 48.46200 13.52400 68.62300 0.570 15.24656 87 ARG A CA 1
ATOM 1344 C CA B ARG A 1 87 ? 48.45000 13.53100 68.62100 0.430 14.99917 87 ARG A CA 1
ATOM 1345 C C . ARG A 1 87 ? 48.09900 13.10200 70.03600 1.000 13.88061 87 ARG A C 1
ATOM 1346 O O . ARG A 1 87 ? 47.26700 12.22200 70.24000 1.000 12.97261 87 ARG A O 1
ATOM 1385 N N A SER A 1 88 ? 48.72400 13.77000 71.00900 0.380 14.22013 88 SER A N 1
ATOM 1386 N N B SER A 1 88 ? 48.68800 13.77200 71.02700 0.620 13.27264 88 SER A N 1
ATOM 1387 C CA A SER A 1 88 ? 48.41300 13.55500 72.41800 0.380 15.59134 88 SER A CA 1
ATOM 1388 C CA B SER A 1 88 ? 48.38200 13.44000 72.41500 0.620 15.16761 88 SER A CA 1
ATOM 1389 C C A SER A 1 88 ? 46.91000 13.47900 72.65600 0.380 14.90179 88 SER A C 1
ATOM 1390 C C B SER A 1 88 ? 46.88000 13.46400 72.67700 0.620 14.52279 88 SER A C 1
ATOM 1391 O O A SER A 1 88 ? 46.42200 12.58500 73.35500 0.380 14.78072 88 SER A O 1
ATOM 1392 O O B SER A 1 88 ? 46.35600 12.61300 73.40500 0.620 14.21749 88 SER A O 1
ATOM 1407 N N . ASP A 1 89 ? 46.15500 14.39700 72.05900 1.000 14.59386 89 ASP A N 1
ATOM 1408 C CA . ASP A 1 89 ? 44.72400 14.47900 72.32500 1.000 15.14129 89 ASP A CA 1
ATOM 1409 C C . ASP A 1 89 ? 43.88900 13.45700 71.55000 1.000 14.14906 89 ASP A C 1
ATOM 1410 O O . ASP A 1 89 ? 42.67200 13.47800 71.67300 1.000 15.50186 89 ASP A O 1
ATOM 1419 N N . ASP A 1 90 ? 44.50400 12.52400 70.82500 1.000 12.73311 90 ASP A N 1
ATOM 1420 C CA . ASP A 1 90 ? 43.81200 11.32000 70.37100 1.000 12.47518 90 ASP A CA 1
ATOM 1421 C C . ASP A 1 90 ? 43.80200 10.22200 71.43700 1.000 11.29346 90 ASP A C 1
ATOM 1422 O O . ASP A 1 90 ? 43.18600 9.17100 71.21700 1.000 11.98828 90 ASP A O 1
ATOM 1431 N N . THR A 1 91 ? 44.42600 10.45500 72.58800 1.000 10.55916 91 THR A N 1
ATOM 1432 C CA . THR A 1 91 ? 44.41900 9.48600 73.67500 1.000 10.57495 91 THR A CA 1
ATOM 1433 C C . THR A 1 91 ? 42.98900 9.27500 74.14600 1.000 10.89868 91 THR A C 1
ATOM 1434 O O . THR A 1 91 ? 42.29000 10.23100 74.48100 1.000 11.26977 91 THR A O 1
ATOM 1445 N N . ALA A 1 92 ? 42.55500 8.02200 74.17400 1.000 10.12490 92 ALA A N 1
ATOM 1446 C CA . ALA A 1 92 ? 41.17500 7.73200 74.53700 1.000 10.45652 92 ALA A CA 1
ATOM 1447 C C . ALA A 1 92 ? 40.95700 6.23400 74.52600 1.000 10.74076 92 ALA A C 1
ATOM 1448 O O . ALA A 1 92 ? 41.74500 5.47400 73.96400 1.000 10.87236 92 ALA A O 1
ATOM 1455 N N A MET A 1 93 ? 39.86500 5.82400 75.15600 0.610 10.22228 93 MET A N 1
ATOM 1456 N N B MET A 1 93 ? 39.82900 5.83100 75.09900 0.390 10.87499 93 MET A N 1
ATOM 1457 C CA A MET A 1 93 ? 39.32600 4.49700 74.93000 0.610 10.55653 93 MET A CA 1
ATOM 1458 C CA B MET A 1 93 ? 39.31700 4.48000 74.94200 0.390 11.42242 93 MET A CA 1
ATOM 1459 C C A MET A 1 93 ? 38.59000 4.52300 73.59900 0.610 10.06963 93 MET A C 1
ATOM 1460 C C B MET A 1 93 ? 38.49500 4.43100 73.65900 0.390 10.80656 93 MET A C 1
ATOM 1461 O O A MET A 1 93 ? 37.79500 5.43100 73.34600 0.610 10.50126 93 MET A O 1
ATOM 1462 O O B MET A 1 93 ? 37.50500 5.15700 73.52700 0.390 11.04343 93 MET A O 1
ATOM 1489 N N . TYR A 1 94 ? 38.88300 3.55800 72.73800 1.000 10.19859 94 TYR A N 1
ATOM 1490 C CA . TYR A 1 94 ? 38.23000 3.43300 71.44100 1.000 10.43283 94 TYR A CA 1
ATOM 1491 C C . TYR A 1 94 ? 37.33300 2.20900 71.44600 1.000 10.89078 94 TYR A C 1
ATOM 1492 O O . TYR A 1 94 ? 37.76600 1.11700 71.82800 1.000 12.70152 94 TYR A O 1
ATOM 1510 N N . TYR A 1 95 ? 36.09800 2.40200 71.02800 1.000 10.25649 95 TYR A N 1
ATOM 1511 C CA . TYR A 1 95 ? 35.09200 1.36900 70.96800 1.000 10.21175 95 TYR A CA 1
ATOM 1512 C C . TYR A 1 95 ? 34.65500 1.18400 69.53000 1.000 10.16438 95 TYR A C 1
ATOM 1513 O O . TYR A 1 95 ? 34.43500 2.15400 68.79700 1.000 11.39347 95 TYR A O 1
ATOM 1531 N N . CYS A 1 96 ? 34.43900 -0.05200 69.15900 1.000 10.85393 96 CYS A N 1
ATOM 1532 C CA . CYS A 1 96 ? 33.64200 -0.30900 67.98000 1.000 12.86733 96 CYS A CA 1
ATOM 1533 C C . CYS A 1 96 ? 32.18600 -0.49500 68.39000 1.000 11.25135 96 CYS A C 1
ATOM 1534 O O . CYS A 1 96 ? 31.88300 -0.93600 69.49600 1.000 13.05420 96 CYS A O 1
ATOM 1541 N N . ALA A 1 97 ? 31.27900 -0.11300 67.50100 1.000 12.09356 97 ALA A N 1
ATOM 1542 C CA . ALA A 1 97 ? 29.86500 -0.20800 67.80500 1.000 12.71468 97 ALA A CA 1
ATOM 1543 C C . ALA A 1 97 ? 29.10900 -0.50800 66.52500 1.000 11.61455 97 ALA A C 1
ATOM 1544 O O . ALA A 1 97 ? 29.48100 -0.05000 65.43700 1.000 12.75679 97 ALA A O 1
ATOM 1551 N N . ARG A 1 98 ? 28.01800 -1.24400 66.66800 1.000 11.43558 98 ARG A N 1
ATOM 1552 C CA . ARG A 1 98 ? 27.21300 -1.62600 65.52100 1.000 11.73299 98 ARG A CA 1
ATOM 1553 C C . ARG A 1 98 ? 26.08300 -0.63700 65.27600 1.000 11.76720 98 ARG A C 1
ATOM 1554 O O . ARG A 1 98 ? 25.47800 -0.11300 66.21300 1.000 13.24369 98 ARG A O 1
ATOM 1575 N N . GLY A 1 99 ? 25.80400 -0.38800 64.00000 1.000 11.42242 99 GLY A N 1
ATOM 1576 C CA . GLY A 1 99 ? 24.52300 0.17700 63.59100 1.000 11.65929 99 GLY A CA 1
ATOM 1577 C C . GLY A 1 99 ? 24.37500 1.62800 63.98700 1.000 11.75141 99 GLY A C 1
ATOM 1578 O O . GLY A 1 99 ? 25.34800 2.36200 64.14100 1.000 14.05168 99 GLY A O 1
ATOM 1582 N N . SER A 1 100 ? 23.12400 2.04200 64.12900 1.000 12.28042 100 SER A N 1
ATOM 1583 C CA . SER A 1 100 ? 22.81000 3.43100 64.38800 1.000 13.29633 100 SER A CA 1
ATOM 1584 C C . SER A 1 100 ? 22.15600 3.66800 65.74300 1.000 12.88049 100 SER A C 1
ATOM 1585 O O . SER A 1 100 ? 21.88000 4.82400 66.07300 1.000 14.84652 100 SER A O 1
ATOM 1593 N N . THR A 1 101 ? 21.89800 2.62300 66.53600 1.000 12.21462 101 THR A N 1
ATOM 1594 C CA . THR A 1 101 ? 21.20600 2.80200 67.80400 1.000 12.61204 101 THR A CA 1
ATOM 1595 C C . THR A 1 101 ? 22.10600 2.81400 69.02500 1.000 12.79890 101 THR A C 1
ATOM 1596 O O . THR A 1 101 ? 21.63300 3.17900 70.10000 1.000 14.13854 101 THR A O 1
ATOM 1607 N N . GLY A 1 102 ? 23.34500 2.36200 68.92300 1.000 12.82259 102 GLY A N 1
ATOM 1608 C CA . GLY A 1 102 ? 24.13300 2.20100 70.12300 1.000 13.54110 102 GLY A CA 1
ATOM 1609 C C . GLY A 1 102 ? 23.81600 0.96200 70.93600 1.000 12.07250 102 GLY A C 1
ATOM 1610 O O . GLY A 1 102 ? 24.08000 0.94200 72.14000 1.000 13.06209 102 GLY A O 1
ATOM 1614 N N . GLY A 1 103 ? 23.19500 -0.05200 70.33100 1.000 12.17778 103 GLY A N 1
ATOM 1615 C CA . GLY A 1 103 ? 22.84100 -1.24000 71.08900 1.000 11.83300 103 GLY A CA 1
ATOM 1616 C C . GLY A 1 103 ? 23.99900 -2.16300 71.40700 1.000 11.24872 103 GLY A C 1
ATOM 1617 O O . GLY A 1 103 ? 24.00700 -2.79300 72.46200 1.000 13.23317 103 GLY A O 1
ATOM 1621 N N . TYR A 1 104 ? 24.95800 -2.29500 70.49500 1.000 11.19082 104 TYR A N 1
ATOM 1622 C CA . TYR A 1 104 ? 26.05300 -3.25100 70.65800 1.000 10.61706 104 TYR A CA 1
ATOM 1623 C C . TYR A 1 104 ? 27.38500 -2.53700 70.53400 1.000 10.76445 104 TYR A C 1
ATOM 1624 O O . TYR A 1 104 ? 27.64100 -1.87500 69.52600 1.000 11.14607 104 TYR A O 1
ATOM 1642 N N . TRP A 1 105 ? 28.22700 -2.71800 71.54800 1.000 11.42505 105 TRP A N 1
ATOM 1643 C CA . TRP A 1 105 ? 29.53600 -2.10400 71.68100 1.000 11.93827 105 TRP A CA 1
ATOM 1644 C C . TRP A 1 105 ? 30.56900 -3.18400 71.97600 1.000 12.56203 105 TRP A C 1
ATOM 1645 O O . TRP A 1 105 ? 30.26800 -4.18900 72.62400 1.000 15.87296 105 TRP A O 1
ATOM 1666 N N . GLY A 1 106 ? 31.80200 -2.95900 71.54600 1.000 11.56454 106 GLY A N 1
ATOM 1667 C CA . GLY A 1 106 ? 32.91600 -3.73500 72.05500 1.000 12.29358 106 GLY A CA 1
ATOM 1668 C C . GLY A 1 106 ? 33.25700 -3.32600 73.47400 1.000 13.67006 106 GLY A C 1
ATOM 1669 O O . GLY A 1 106 ? 32.69300 -2.40200 74.04800 1.000 17.07573 106 GLY A O 1
ATOM 1673 N N . GLN A 1 107 ? 34.27600 -3.97000 74.02400 1.000 14.24644 107 GLN A N 1
ATOM 1674 C CA . GLN A 1 107 ? 34.70800 -3.66200 75.38200 1.000 14.77019 107 GLN A CA 1
ATOM 1675 C C . GLN A 1 107 ? 35.63200 -2.46100 75.43700 1.000 13.80955 107 GLN A C 1
ATOM 1676 O O . GLN A 1 107 ? 35.85900 -1.92200 76.52000 1.000 16.60462 107 GLN A O 1
ATOM 1690 N N . GLY A 1 108 ? 36.11500 -2.00300 74.29500 1.000 12.90681 108 GLY A N 1
ATOM 1691 C CA . GLY A 1 108 ? 36.99800 -0.86400 74.19500 1.000 14.94127 108 GLY A CA 1
ATOM 1692 C C . GLY A 1 108 ? 38.45700 -1.25800 74.31700 1.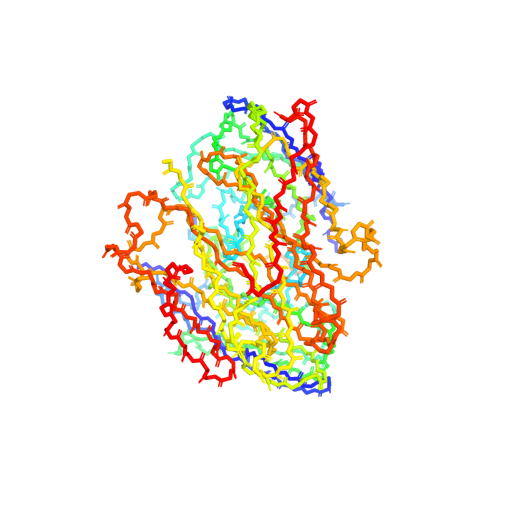000 14.52806 108 GLY A C 1
ATOM 1693 O O . GLY A 1 108 ? 38.82800 -2.23900 74.97100 1.000 16.97046 108 GLY A O 1
ATOM 1697 N N . THR A 1 109 ? 39.30700 -0.46700 73.67700 1.000 13.64111 109 THR A N 1
ATOM 1698 C CA . THR A 1 109 ? 40.74700 -0.63400 73.78900 1.000 15.03338 109 THR A CA 1
ATOM 1699 C C . THR A 1 109 ? 41.36800 0.74800 73.92800 1.000 13.08052 109 THR A C 1
ATOM 1700 O O . THR A 1 109 ? 40.96100 1.69300 73.25100 1.000 12.96208 109 THR A O 1
ATOM 1711 N N . LEU A 1 110 ? 42.35300 0.86300 74.80800 1.000 12.51466 110 LEU A N 1
ATOM 1712 C CA . LEU A 1 110 ? 42.96400 2.14300 75.12600 1.000 11.95143 110 LEU A CA 1
ATOM 1713 C C . LEU A 1 110 ? 44.07700 2.46800 74.14500 1.000 11.67245 110 LEU A C 1
ATOM 1714 O O . LEU A 1 110 ? 44.97300 1.65500 73.89800 1.000 13.70164 110 LEU A O 1
ATOM 1730 N N . ILE A 1 111 ? 44.03500 3.67400 73.62100 1.000 10.37230 111 ILE A N 1
ATOM 1731 C CA . ILE A 1 111 ? 45.12500 4.23000 72.83200 1.000 11.03290 111 ILE A CA 1
ATOM 1732 C C . ILE A 1 111 ? 45.70600 5.36300 73.64500 1.000 11.28820 111 ILE A C 1
ATOM 1733 O O . ILE A 1 111 ? 44.97500 6.28100 74.04100 1.000 11.25135 111 ILE A O 1
ATOM 1749 N N . THR A 1 112 ? 47.00800 5.29500 73.89300 1.000 11.12239 112 THR A N 1
ATOM 1750 C CA . THR A 1 112 ? 47.72000 6.33800 74.61500 1.000 11.06712 112 THR A CA 1
ATOM 1751 C C . THR A 1 112 ? 48.76200 6.90300 73.66500 1.000 10.96710 112 THR A C 1
ATOM 1752 O O . THR A 1 112 ? 49.60200 6.15500 73.15300 1.000 12.58835 112 THR A O 1
ATOM 1763 N N . VAL A 1 113 ? 48.70000 8.20500 73.42000 1.000 10.84341 113 VAL A N 1
ATOM 1764 C CA . VAL A 1 113 ? 49.66600 8.88400 72.56500 1.000 11.55928 113 VAL A CA 1
ATOM 1765 C C . VAL A 1 113 ? 50.51800 9.73900 73.48400 1.000 11.41189 113 VAL A C 1
ATOM 1766 O O . VAL A 1 113 ? 50.03000 10.71800 74.05100 1.000 13.06999 113 VAL A O 1
ATOM 1779 N N . SER A 1 114 ? 51.77500 9.34800 73.65900 1.000 11.39610 114 SER A N 1
ATOM 1780 C CA . SER A 1 114 ? 52.60800 9.96400 74.67100 1.000 12.44360 114 SER A CA 1
ATOM 1781 C C . SER A 1 114 ? 54.06400 9.70500 74.32700 1.000 13.74112 114 SER A C 1
ATOM 1782 O O . SER A 1 114 ? 54.40400 8.69300 73.71000 1.000 14.33593 114 SER A O 1
ATOM 1790 N N A SER A 1 115 ? 54.92700 10.60900 74.78100 0.380 14.48595 115 SER A N 1
ATOM 1791 N N B SER A 1 115 ? 54.92600 10.62100 74.76700 0.620 14.36751 115 SER A N 1
ATOM 1792 C CA A SER A 1 115 ? 56.36600 10.41600 74.67200 0.380 15.89401 115 SER A CA 1
ATOM 1793 C CA B SER A 1 115 ? 56.36200 10.40600 74.66100 0.620 16.17036 115 SER A CA 1
ATOM 1794 C C A SER A 1 115 ? 56.94800 9.62300 75.83300 0.380 15.22288 115 SER A C 1
ATOM 1795 C C B SER A 1 115 ? 56.89500 9.47500 75.74200 0.620 15.62819 115 SER A C 1
ATOM 1796 O O A SER A 1 115 ? 58.16200 9.41000 75.86000 0.380 15.09391 115 SER A O 1
ATOM 1797 O O B SER A 1 115 ? 58.00500 8.96200 75.59100 0.620 16.46776 115 SER A O 1
ATOM 1812 N N . ALA A 1 116 ? 56.13300 9.22900 76.80700 1.000 14.64386 116 ALA A N 1
ATOM 1813 C CA . ALA A 1 116 ? 56.58500 8.35900 77.88800 1.000 14.87284 116 ALA A CA 1
ATOM 1814 C C . ALA A 1 116 ? 56.63300 6.90900 77.41900 1.000 14.48068 116 ALA A C 1
ATOM 1815 O O . ALA A 1 116 ? 55.91700 6.50600 76.50100 1.000 16.88624 116 ALA A O 1
ATOM 1822 N N . SER A 1 117 ? 57.47500 6.11100 78.06500 1.000 13.11736 117 SER A N 1
ATOM 1823 C CA . SER A 1 117 ? 57.67000 4.72100 77.67300 1.000 12.70942 117 SER A CA 1
ATOM 1824 C C . SER A 1 117 ? 56.97500 3.74800 78.62100 1.000 12.23568 117 SER A C 1
ATOM 1825 O O . SER A 1 117 ? 56.65900 4.05900 79.76200 1.000 13.50162 117 SER A O 1
ATOM 1833 N N . THR A 1 118 ? 56.74400 2.55000 78.11300 1.000 12.46992 118 THR A N 1
ATOM 1834 C CA . THR A 1 118 ? 56.15400 1.49300 78.90800 1.000 13.33318 118 THR A CA 1
ATOM 1835 C C . THR A 1 118 ? 57.02500 1.19700 80.11600 1.000 13.10683 118 THR A C 1
ATOM 1836 O O . THR A 1 1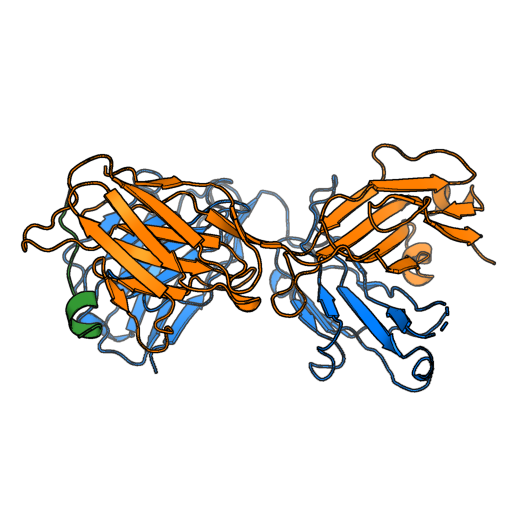18 ? 58.25300 1.13900 80.02500 1.000 14.53595 118 THR A O 1
ATOM 1847 N N . LYS A 1 119 ? 56.36800 0.99400 81.25200 1.000 12.71468 119 LYS A N 1
ATOM 1848 C CA . LYS A 1 119 ? 57.03600 0.61800 82.48900 1.000 14.32277 119 LYS A CA 1
ATOM 1849 C C . LYS A 1 119 ? 56.07200 -0.21700 83.31900 1.000 12.98050 119 LYS A C 1
ATOM 1850 O O . LYS A 1 119 ? 54.92500 0.18300 83.53400 1.000 12.53308 119 LYS A O 1
ATOM 1869 N N . GLY A 1 120 ? 56.53200 -1.37400 83.77700 1.000 13.91219 120 GLY A N 1
ATOM 1870 C CA . GLY A 1 120 ? 55.71100 -2.20500 84.62300 1.000 13.29107 120 GLY A CA 1
ATOM 1871 C C . GLY A 1 120 ? 55.72700 -1.76400 86.07300 1.000 14.01484 120 GLY A C 1
ATOM 1872 O O . GLY A 1 120 ? 56.68300 -1.13900 86.53600 1.000 14.60965 120 GLY A O 1
ATOM 1876 N N . PRO A 1 121 ? 54.67300 -2.07600 86.82100 1.000 12.92787 121 PRO A N 1
ATOM 1877 C CA . PRO A 1 121 ? 54.59300 -1.62100 88.21400 1.000 13.16210 121 PRO A CA 1
ATOM 1878 C C . PRO A 1 121 ? 55.40400 -2.47500 89.17300 1.000 13.53057 121 PRO A C 1
ATOM 1879 O O . PRO A 1 121 ? 55.73700 -3.62500 88.90400 1.000 15.15708 121 PRO A O 1
ATOM 1890 N N A SER A 1 122 ? 55.65800 -1.90000 90.34300 0.260 13.93062 122 SER A N 1
ATOM 1891 N N B SER A 1 122 ? 55.71400 -1.87500 90.31100 0.740 13.83587 122 SER A N 1
ATOM 1892 C CA A SER A 1 122 ? 56.09700 -2.64900 91.51100 0.260 14.67281 122 SER A CA 1
ATOM 1893 C CA B SER A 1 122 ? 56.06500 -2.62700 91.50200 0.740 14.64912 122 SER A CA 1
ATOM 1894 C C A SER A 1 122 ? 54.92000 -2.74600 92.47300 0.260 13.34634 122 SER A C 1
ATOM 1895 C C B SER A 1 122 ? 54.77900 -2.82900 92.29100 0.740 12.91471 122 SER A C 1
ATOM 1896 O O A SER A 1 122 ? 54.25900 -1.74100 92.75200 0.260 13.18579 122 SER A O 1
ATOM 1897 O O B SER A 1 122 ? 53.86000 -2.01600 92.21600 0.740 14.02800 122 SER A O 1
ATOM 1912 N N . VAL A 1 123 ? 54.68800 -3.94200 93.00400 1.000 12.62783 123 VAL A N 1
ATOM 1913 C CA . VAL A 1 123 ? 53.51500 -4.25800 93.80600 1.000 12.10935 123 VAL A CA 1
ATOM 1914 C C . VAL A 1 123 ? 53.96700 -4.45400 95.24300 1.000 12.70942 123 VAL A C 1
ATOM 1915 O O . VAL A 1 123 ? 54.83100 -5.29200 95.52500 1.000 14.52016 123 VAL A O 1
ATOM 1928 N N . PHE A 1 124 ? 53.37500 -3.69700 96.14500 1.000 11.18555 124 PHE A N 1
ATOM 1929 C CA . PHE A 1 124 ? 53.73700 -3.74400 97.55000 1.000 11.46716 124 PHE A CA 1
ATOM 1930 C C . PHE A 1 124 ? 52.50500 -4.04300 98.39800 1.000 11.42505 124 PHE A C 1
ATOM 1931 O O . PHE A 1 124 ? 51.40500 -3.60200 98.07300 1.000 12.65152 124 PHE A O 1
ATOM 1948 N N . PRO A 1 125 ? 52.66400 -4.75100 99.50300 1.000 11.50138 125 PRO A N 1
ATOM 1949 C CA . PRO A 1 125 ? 51.52600 -5.03800 100.37200 1.000 12.10671 125 PRO A CA 1
ATOM 1950 C C . PRO A 1 125 ? 51.13000 -3.83900 101.21700 1.000 12.15146 125 PRO A C 1
ATOM 1951 O O . PRO A 1 125 ? 51.97900 -3.05200 101.64800 1.000 13.34107 125 PRO A O 1
ATOM 1962 N N . LEU A 1 126 ? 49.82300 -3.74000 101.46200 1.000 11.76983 126 LEU A N 1
ATOM 1963 C CA . LEU A 1 126 ? 49.23800 -2.84400 102.46000 1.000 12.43044 126 LEU A CA 1
ATOM 1964 C C . LEU A 1 126 ? 48.75500 -3.78200 103.56000 1.000 13.13052 126 LEU A C 1
ATOM 1965 O O . LEU A 1 126 ? 47.67700 -4.37100 103.46500 1.000 12.38043 126 LEU A O 1
ATOM 1981 N N . ALA A 1 127 ? 49.56100 -3.93600 104.58100 1.000 14.74387 127 ALA A N 1
ATOM 1982 C CA . ALA A 1 127 ? 49.37200 -5.04500 105.50300 1.000 16.85728 127 ALA A CA 1
ATOM 1983 C C . ALA A 1 127 ? 48.32800 -4.69400 106.55400 1.000 18.41273 127 ALA A C 1
ATOM 1984 O O . ALA A 1 127 ? 48.31200 -3.56900 107.05900 1.000 19.80764 127 ALA A O 1
ATOM 1991 N N . PRO A 1 128 ? 47.45700 -5.63700 106.90800 1.000 19.44707 128 PRO A N 1
ATOM 1992 C CA . PRO A 1 128 ? 46.43400 -5.33800 107.91000 1.000 22.20003 128 PRO A CA 1
ATOM 1993 C C . PRO A 1 128 ? 47.06800 -5.19200 109.27700 1.000 26.23209 128 PRO A C 1
ATOM 1994 O O . PRO A 1 128 ? 48.03200 -5.88700 109.61000 1.000 25.17933 128 PRO A O 1
ATOM 2005 N N . SER A 1 129 ? 46.52100 -4.24500 110.04400 1.000 32.23544 129 SER A N 1
ATOM 2006 C CA . SER A 1 129 ? 47.00000 -3.95200 111.38800 1.000 38.21774 129 SER A CA 1
ATOM 2007 C C . SER A 1 129 ? 46.54900 -5.02200 112.37300 1.000 42.88146 129 SER A C 1
ATOM 2008 O O . SER A 1 129 ? 47.30900 -5.40700 113.27000 1.000 44.80800 129 SER A O 1
ATOM 2016 N N . GLY A 1 136 ? 36.22500 -7.16800 114.84500 1.000 41.75764 136 GLY A N 1
ATOM 2017 C CA . GLY A 1 136 ? 35.66200 -6.21700 113.90700 1.000 37.58345 136 GLY A CA 1
ATOM 2018 C C . GLY A 1 136 ? 36.07500 -6.42500 112.46200 1.000 33.73562 136 GLY A C 1
ATOM 2019 O O . GLY A 1 136 ? 36.20900 -7.56400 111.99300 1.000 32.80130 136 GLY A O 1
ATOM 2023 N N . THR A 1 137 ? 36.27300 -5.31600 111.75200 1.000 30.10624 137 THR A N 1
ATOM 2024 C CA . THR A 1 137 ? 36.62900 -5.31700 110.34000 1.000 26.25052 137 THR A CA 1
ATOM 2025 C C . THR A 1 137 ? 38.05400 -4.81500 110.18300 1.000 22.01317 137 THR A C 1
ATOM 2026 O O . THR A 1 137 ? 38.40900 -3.75400 110.70500 1.000 22.32899 137 THR A O 1
ATOM 2037 N N . ALA A 1 138 ? 38.85400 -5.56700 109.44500 1.000 17.98374 138 ALA A N 1
ATOM 2038 C CA . ALA A 1 138 ? 40.19900 -5.16100 109.08800 1.000 17.48894 138 ALA A CA 1
ATOM 2039 C C . ALA A 1 138 ? 40.23300 -4.76800 107.62000 1.000 16.31248 138 ALA A C 1
ATOM 2040 O O . ALA A 1 138 ? 39.33200 -5.08400 106.84600 1.000 19.05755 138 ALA A O 1
ATOM 2047 N N . ALA A 1 139 ? 41.28400 -4.06200 107.23800 1.000 15.11497 139 ALA A N 1
ATOM 2048 C CA . ALA A 1 139 ? 41.50400 -3.71500 105.84300 1.000 13.81745 139 ALA A CA 1
ATOM 2049 C C . ALA A 1 139 ? 42.92000 -4.08700 105.44900 1.000 13.26738 139 ALA A C 1
ATOM 2050 O O . ALA A 1 139 ? 43.85200 -3.94500 106.24200 1.000 13.89114 139 ALA A O 1
ATOM 2057 N N . LEU A 1 140 ? 43.06900 -4.54300 104.21100 1.000 12.44097 140 LEU A N 1
ATOM 2058 C CA . LEU A 1 140 ? 44.37400 -4.82700 103.63400 1.000 12.44886 140 LEU A CA 1
ATOM 2059 C C . LEU A 1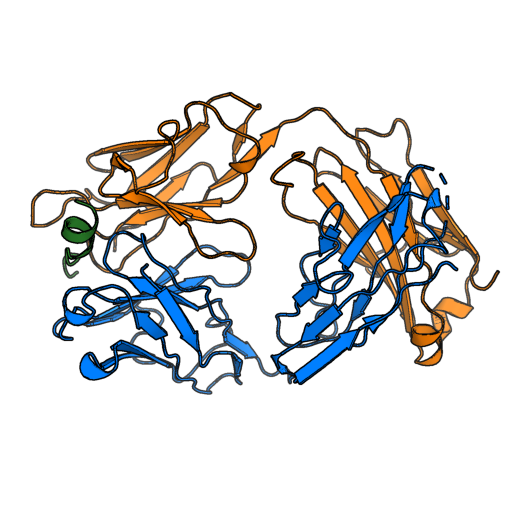 140 ? 44.32700 -4.47800 102.15600 1.000 11.52243 140 LEU A C 1
ATOM 2060 O O . LEU A 1 140 ? 43.26700 -4.16700 101.60800 1.000 12.12514 140 LEU A O 1
ATOM 2076 N N . GLY A 1 141 ? 45.48000 -4.50600 101.50400 1.000 11.42242 141 GLY A N 1
ATOM 2077 C CA . GLY A 1 141 ? 45.48400 -4.16400 100.09600 1.000 11.51191 141 GLY A CA 1
ATOM 2078 C C . GLY A 1 141 ? 46.84200 -4.34500 99.46800 1.000 11.26188 141 GLY A C 1
ATOM 2079 O O . GLY A 1 141 ? 47.75400 -4.95300 100.03400 1.000 11.77510 141 GLY A O 1
ATOM 2083 N N . CYS A 1 142 ? 46.93200 -3.85100 98.23700 1.000 10.88815 142 CYS A N 1
ATOM 2084 C CA A CYS A 1 142 ? 48.18300 -3.82000 97.50000 0.580 11.49875 142 CYS A CA 1
ATOM 2085 C CA B CYS A 1 142 ? 48.19900 -3.81300 97.52900 0.420 12.80417 142 CYS A CA 1
ATOM 2086 C C . CYS A 1 142 ? 48.31800 -2.47700 96.81900 1.000 11.69351 142 CYS A C 1
ATOM 2087 O O . CYS A 1 142 ? 47.33900 -1.94400 96.29200 1.000 12.54624 142 CYS A O 1
ATOM 2099 N N . LEU A 1 143 ? 49.52200 -1.95700 96.84600 1.000 10.88552 143 LEU A N 1
ATOM 2100 C CA . LEU A 1 143 ? 49.89700 -0.72100 96.19200 1.000 11.59350 143 LEU A CA 1
ATOM 2101 C C . LEU A 1 143 ? 50.60800 -1.09700 94.89900 1.000 10.90920 143 LEU A C 1
ATOM 2102 O O . LEU A 1 143 ? 51.59000 -1.84900 94.92100 1.000 11.94354 143 LEU A O 1
ATOM 2118 N N . VAL A 1 144 ? 50.09000 -0.60300 93.78400 1.000 10.53284 144 VAL A N 1
ATOM 2119 C CA . VAL A 1 144 ? 50.57700 -0.92300 92.44600 1.000 10.96974 144 VAL A CA 1
ATOM 2120 C C . VAL A 1 144 ? 51.18500 0.36500 91.92000 1.000 11.46190 144 VAL A C 1
ATOM 2121 O O . VAL A 1 144 ? 50.47000 1.27400 91.48700 1.000 12.77785 144 VAL A O 1
ATOM 2134 N N . LYS A 1 145 ? 52.50100 0.47600 92.00300 1.000 12.74100 145 LYS A N 1
ATOM 2135 C CA . LYS A 1 145 ? 53.16000 1.76600 91.90100 1.000 12.91997 145 LYS A CA 1
ATOM 2136 C C . LYS A 1 145 ? 54.05800 1.85800 90.67300 1.000 13.19369 145 LYS A C 1
ATOM 2137 O O . LYS A 1 145 ? 54.80600 0.92400 90.35400 1.000 13.95430 145 LYS A O 1
ATOM 2156 N N . ASP A 1 146 ? 53.99000 3.01500 90.00900 1.000 12.65152 146 ASP A N 1
ATOM 2157 C CA . ASP A 1 146 ? 54.95800 3.44200 89.00100 1.000 13.87535 146 ASP A CA 1
ATOM 2158 C C . ASP A 1 146 ? 54.86000 2.64900 87.71000 1.000 13.58058 146 ASP A C 1
ATOM 2159 O O . ASP A 1 146 ? 55.80000 1.95200 87.32900 1.000 15.35184 146 ASP A O 1
ATOM 2168 N N . TYR A 1 147 ? 53.75100 2.78900 86.99700 1.000 11.68035 147 TYR A N 1
ATOM 2169 C CA . TYR A 1 147 ? 53.57200 2.07600 85.75000 1.000 11.13028 147 TYR A CA 1
ATOM 2170 C C . TYR A 1 147 ? 53.07100 3.02400 84.67300 1.000 10.57232 147 TYR A C 1
ATOM 2171 O O . TYR A 1 147 ? 52.55400 4.11700 84.94000 1.000 11.71456 147 TYR A O 1
ATOM 2189 N N . PHE A 1 148 ? 53.25000 2.58200 83.42900 1.000 11.02501 148 PHE A N 1
ATOM 2190 C CA . PHE A 1 148 ? 52.78500 3.34200 82.27800 1.000 10.66180 148 PHE A CA 1
ATOM 2191 C C . PHE A 1 148 ? 52.72800 2.41000 81.08500 1.000 10.67233 148 PHE A C 1
ATOM 2192 O O . PHE A 1 148 ? 53.59700 1.54700 80.95700 1.000 11.38031 148 PHE A O 1
ATOM 2209 N N . PRO A 1 149 ? 51.76400 2.56200 80.18200 1.000 10.45915 149 PRO A N 1
ATOM 2210 C CA . PRO A 1 149 ? 50.54500 3.35400 80.26100 1.000 11.12765 149 PRO A CA 1
ATOM 2211 C C . PRO A 1 149 ? 49.50900 2.61300 81.12100 1.000 11.57770 149 PRO A C 1
ATOM 2212 O O . PRO A 1 149 ? 49.78800 1.54800 81.67800 1.000 12.27516 149 PRO A O 1
ATOM 2223 N N . GLU A 1 150 ? 48.31700 3.17100 81.22400 1.000 11.65666 150 GLU A N 1
ATOM 2224 C CA . GLU A 1 150 ? 47.18900 2.40000 81.70100 1.000 11.74878 150 GLU A CA 1
ATOM 2225 C C . GLU A 1 150 ? 46.88300 1.29900 80.68800 1.000 12.11724 150 GLU A C 1
ATOM 2226 O O . GLU A 1 150 ? 47.32200 1.37100 79.54200 1.000 12.53045 150 GLU A O 1
ATOM 2238 N N . PRO A 1 151 ? 46.16300 0.24600 81.08800 1.000 12.82785 151 PRO A N 1
ATOM 2239 C CA . PRO A 1 151 ? 45.57600 -0.02200 82.39000 1.000 12.75679 151 PRO A CA 1
ATOM 2240 C C . PRO A 1 151 ? 46.29400 -1.12800 83.13100 1.000 12.97261 151 PRO A C 1
ATOM 2241 O O . PRO A 1 151 ? 47.08400 -1.88700 82.56000 1.000 13.66216 151 PRO A O 1
ATOM 2252 N N . VAL A 1 152 ? 45.98400 -1.23900 84.41500 1.000 14.09643 152 VAL A N 1
ATOM 2253 C CA . VAL A 1 152 ? 46.30100 -2.42400 85.19700 1.000 15.33868 152 VAL A CA 1
ATOM 2254 C C . VAL A 1 152 ? 44.99400 -3.03500 85.66600 1.000 15.29394 152 VAL A C 1
ATOM 2255 O O . VAL A 1 152 ? 44.01000 -2.32700 85.89900 1.000 17.44156 152 VAL A O 1
ATOM 2268 N N . THR A 1 153 ? 44.98600 -4.34900 85.80900 1.000 14.76493 153 THR A N 1
ATOM 2269 C CA . THR A 1 153 ? 43.87000 -5.01400 86.45900 1.000 15.87822 153 THR A CA 1
ATOM 2270 C C . THR A 1 153 ? 44.33900 -5.64500 87.75800 1.000 14.24381 153 THR A C 1
ATOM 2271 O O . THR A 1 153 ? 45.48500 -6.07100 87.88100 1.000 14.11222 153 THR A O 1
ATOM 2282 N N . VAL A 1 154 ? 43.43500 -5.67900 88.72400 1.000 13.64111 154 VAL A N 1
ATOM 2283 C CA . VAL A 1 154 ? 43.67800 -6.29200 90.01500 1.000 14.02010 154 VAL A CA 1
ATOM 2284 C C . VAL A 1 154 ? 42.49400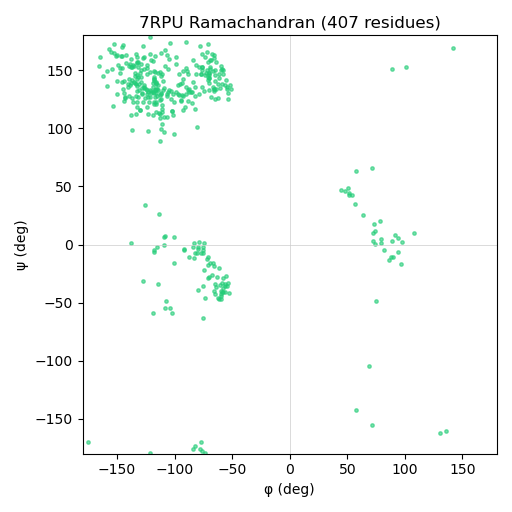 -7.17400 90.35700 1.000 14.52016 154 VAL A C 1
ATOM 2285 O O . VAL A 1 154 ? 41.33900 -6.74400 90.27100 1.000 16.12562 154 VAL A O 1
ATOM 2298 N N . SER A 1 155 ? 42.78500 -8.39300 90.77500 1.000 13.66216 155 SER A N 1
ATOM 2299 C CA . SER A 1 155 ? 41.80700 -9.25800 91.40400 1.000 13.48846 155 SER A CA 1
ATOM 2300 C C . SER A 1 155 ? 42.39600 -9.72700 92.72100 1.000 13.20685 155 SER A C 1
ATOM 2301 O O . SER A 1 155 ? 43.56500 -9.48800 93.01100 1.000 13.09631 155 SER A O 1
ATOM 2309 N N . TRP A 1 156 ? 41.57100 -10.38400 93.52100 1.000 13.09631 156 TRP A N 1
ATOM 2310 C CA . TRP A 1 156 ? 41.97500 -10.92900 94.80800 1.000 12.24621 156 TRP A CA 1
ATOM 2311 C C . TRP A 1 156 ? 41.65900 -12.41500 94.85700 1.000 12.47518 156 TRP A C 1
ATOM 2312 O O . TRP A 1 156 ? 40.56900 -12.84500 94.45400 1.000 13.73586 156 TRP A O 1
ATOM 2333 N N . ASN A 1 157 ? 42.62800 -13.19300 95.33100 1.000 12.80943 157 ASN A N 1
ATOM 2334 C CA . ASN A 1 157 ? 42.46200 -14.63900 95.47700 1.000 13.15158 157 ASN A CA 1
ATOM 2335 C C . ASN A 1 157 ? 41.96200 -15.27600 94.18700 1.000 14.39909 157 ASN A C 1
ATOM 2336 O O . ASN A 1 157 ? 41.09100 -16.14900 94.18900 1.000 15.57555 157 ASN A O 1
ATOM 2347 N N . SER A 1 158 ? 42.54000 -14.82800 93.06800 1.000 14.62807 158 SER A N 1
ATOM 2348 C CA . SER A 1 158 ? 42.24700 -15.35100 91.73400 1.000 16.48356 158 SER A CA 1
ATOM 2349 C C . SER A 1 158 ? 40.76300 -15.26000 91.40400 1.000 16.96782 158 SER A C 1
ATOM 2350 O O . SER A 1 158 ? 40.20700 -16.12200 90.71600 1.000 19.08650 158 SER A O 1
ATOM 2358 N N . GLY A 1 159 ? 40.11900 -14.20500 91.89000 1.000 16.34933 159 GLY A N 1
ATOM 2359 C CA . GLY A 1 159 ? 38.72800 -13.96300 91.62800 1.000 17.86267 159 GLY A CA 1
ATOM 2360 C C . GLY A 1 159 ? 37.79300 -14.50200 92.67900 1.000 18.23113 159 GLY A C 1
ATOM 2361 O O . GLY A 1 159 ? 36.58400 -14.24300 92.59900 1.000 20.57878 159 GLY A O 1
ATOM 2365 N N . ALA A 1 160 ? 38.30000 -15.25500 93.65800 1.000 17.04415 160 ALA A N 1
ATOM 2366 C CA . ALA A 1 160 ? 37.42300 -15.81000 94.67600 1.000 18.53117 160 ALA A CA 1
ATOM 2367 C C . ALA A 1 160 ? 36.96500 -14.75300 95.66700 1.000 17.78634 160 ALA A C 1
ATOM 2368 O O . ALA A 1 160 ? 35.93200 -14.92900 96.31100 1.000 19.92344 160 ALA A O 1
ATOM 2375 N N . LEU A 1 161 ? 37.68800 -13.65800 95.79400 1.000 15.63345 161 LEU A N 1
ATOM 2376 C CA . LEU A 1 161 ? 37.36200 -12.62000 96.76500 1.000 15.58608 161 LEU A CA 1
ATOM 2377 C C . LEU A 1 161 ? 36.94400 -11.37500 95.99800 1.000 15.68609 161 LEU A C 1
ATOM 2378 O O . LEU A 1 161 ? 37.77100 -10.73800 95.33600 1.000 15.30447 161 LEU A O 1
ATOM 2394 N N . THR A 1 162 ? 35.66900 -11.02100 96.10600 1.000 17.10731 162 THR A N 1
ATOM 2395 C CA . THR A 1 162 ? 35.13100 -9.85000 95.41700 1.000 19.20230 162 THR A CA 1
ATOM 2396 C C . THR A 1 162 ? 34.39000 -8.92500 96.37700 1.000 19.36285 162 THR A C 1
ATOM 2397 O O . THR A 1 162 ? 34.37200 -7.70300 96.18500 1.000 19.32337 162 THR A O 1
ATOM 2408 N N . SER A 1 163 ? 33.77800 -9.49200 97.41200 1.000 19.96818 163 SER A N 1
ATOM 2409 C CA . SER A 1 163 ? 33.04900 -8.68600 98.38100 1.000 21.53679 163 SER A CA 1
ATOM 2410 C C . SER A 1 163 ? 34.01900 -7.78800 99.14100 1.000 19.85501 163 SER A C 1
ATOM 2411 O O . SER A 1 163 ? 35.06500 -8.24100 99.61100 1.000 20.24716 163 SER A O 1
ATOM 2419 N N . GLY A 1 164 ? 33.67300 -6.51100 99.25600 1.000 19.12598 164 GLY A N 1
ATOM 2420 C CA . GLY A 1 164 ? 34.46900 -5.56400 100.01400 1.000 18.63645 164 GLY A CA 1
ATOM 2421 C C . GLY A 1 164 ? 35.70100 -5.03500 99.30800 1.000 16.77833 164 GLY A C 1
ATOM 2422 O O . GLY A 1 164 ? 36.47200 -4.27600 99.92000 1.000 17.56526 164 GLY A O 1
ATOM 2426 N N . VAL A 1 165 ? 35.91400 -5.38900 98.04100 1.000 14.81493 165 VAL A N 1
ATOM 2427 C CA . VAL A 1 165 ? 37.06900 -4.92000 97.28000 1.000 14.25434 165 VAL A CA 1
ATOM 2428 C C . VAL A 1 165 ? 36.78800 -3.53300 96.71600 1.000 14.36751 165 VAL A C 1
ATOM 2429 O O . VAL A 1 165 ? 35.71700 -3.27400 96.16400 1.000 16.52567 165 VAL A O 1
ATOM 2442 N N . HIS A 1 166 ? 37.76800 -2.64100 96.83000 1.000 13.41740 166 HIS A N 1
ATOM 2443 C CA . HIS A 1 166 ? 37.76900 -1.36200 96.12200 1.000 14.08853 166 HIS A CA 1
ATOM 2444 C C . HIS A 1 166 ? 39.11000 -1.19400 95.43600 1.000 13.83061 166 HIS A C 1
ATOM 2445 O O . HIS A 1 166 ? 40.14200 -1.08700 96.10400 1.000 14.04905 166 HIS A O 1
ATOM 2459 N N . THR A 1 167 ? 39.09500 -1.14700 94.11400 1.000 13.93325 167 THR A N 1
ATOM 2460 C CA . THR A 1 167 ? 40.28800 -0.83300 93.34700 1.000 13.82008 167 THR A CA 1
ATOM 2461 C C . THR A 1 167 ? 40.15900 0.60800 92.89800 1.000 13.25159 167 THR A C 1
ATOM 2462 O O . THR A 1 167 ? 39.22600 0.95300 92.17100 1.000 15.28868 167 THR A O 1
ATOM 2473 N N . PHE A 1 168 ? 41.03700 1.44400 93.38500 1.000 12.18567 168 PHE A N 1
ATOM 2474 C CA . PHE A 1 168 ? 40.89100 2.86900 93.14700 1.000 12.15935 168 PHE A CA 1
ATOM 2475 C C . PHE A 1 168 ? 41.29300 3.25300 91.72800 1.000 12.21725 168 PHE A C 1
ATOM 2476 O O . PHE A 1 168 ? 42.19300 2.64200 91.14000 1.000 13.35423 168 PHE A O 1
ATOM 2493 N N . PRO A 1 169 ? 40.68100 4.30800 91.18900 1.000 12.49887 169 PRO A N 1
ATOM 2494 C CA . PRO A 1 169 ? 41.18100 4.88100 89.93500 1.000 13.77534 169 PRO A CA 1
ATOM 2495 C C . PRO A 1 169 ? 42.64800 5.25400 90.07700 1.000 13.33844 169 PRO A C 1
ATOM 2496 O O . PRO A 1 169 ? 43.08600 5.76000 91.11300 1.000 13.99641 169 PRO A O 1
ATOM 2507 N N . ALA A 1 170 ? 43.40600 5.02600 89.02100 1.000 13.78323 170 ALA A N 1
ATOM 2508 C CA . ALA A 1 170 ? 44.81400 5.37300 89.03400 1.000 14.88600 170 ALA A CA 1
ATOM 2509 C C . ALA A 1 170 ? 44.99600 6.88000 89.10000 1.000 15.08602 170 ALA A C 1
ATOM 2510 O O . ALA A 1 170 ? 44.16900 7.64400 88.60600 1.000 17.03625 170 ALA A O 1
ATOM 2517 N N . VAL A 1 171 ? 46.09100 7.29400 89.72100 1.000 15.58345 171 VAL A N 1
ATOM 2518 C CA . VAL A 1 171 ? 46.50100 8.68800 89.77800 1.000 17.30734 171 VAL A CA 1
ATOM 2519 C C . VAL A 1 171 ? 47.80100 8.81900 89.01000 1.000 15.16761 171 VAL A C 1
ATOM 2520 O O . VAL A 1 171 ? 48.70700 7.99200 89.14300 1.000 15.11234 171 VAL A O 1
ATOM 2533 N N . LEU A 1 172 ? 47.89800 9.86800 88.23000 1.000 15.86243 172 LEU A N 1
ATOM 2534 C CA . LEU A 1 172 ? 49.13500 10.20000 87.55700 1.000 16.54672 172 LEU A CA 1
ATOM 2535 C C . LEU A 1 172 ? 50.02300 10.96000 88.53400 1.000 16.81254 172 LEU A C 1
ATOM 2536 O O . LEU A 1 172 ? 49.64900 12.03300 89.02000 1.000 18.62065 172 LEU A O 1
ATOM 2552 N N . GLN A 1 173 ? 51.17000 10.38100 88.86100 1.000 17.05994 173 GLN A N 1
ATOM 2553 C CA . GLN A 1 173 ? 52.09700 11.03500 89.76800 1.000 18.17323 173 GLN A CA 1
ATOM 2554 C C . GLN A 1 173 ? 52.83300 12.14400 89.02800 1.000 19.63130 173 GLN A C 1
ATOM 2555 O O . GLN A 1 173 ? 52.84000 12.20200 87.79500 1.000 19.39443 173 GLN A O 1
ATOM 2569 N N . SER A 1 174 ? 53.46000 13.03700 89.79400 1.000 22.05528 174 SER A N 1
ATOM 2570 C CA . SER A 1 174 ? 54.20500 14.12300 89.16700 1.000 23.96603 174 SER A CA 1
ATOM 2571 C C . SER A 1 174 ? 55.33900 13.59700 88.29900 1.000 22.82642 174 SER A C 1
ATOM 2572 O O . SER A 1 174 ? 55.80800 14.30500 87.40500 1.000 24.10815 174 SER A O 1
ATOM 2580 N N . SER A 1 175 ? 55.77200 12.35900 88.53200 1.000 21.59206 175 SER A N 1
ATOM 2581 C CA . SER A 1 175 ? 56.79300 11.72600 87.70700 1.000 21.26571 175 SER A CA 1
ATOM 2582 C C . SER A 1 175 ? 56.28700 11.35000 86.32100 1.000 21.31835 175 SER A C 1
ATOM 2583 O O . SER A 1 175 ? 57.09500 10.99700 85.45800 1.000 24.09763 175 SER A O 1
ATOM 2591 N N . GLY A 1 176 ? 54.98300 11.38300 86.08900 1.000 18.78383 176 GLY A N 1
ATOM 2592 C CA . GLY A 1 176 ? 54.43700 10.92000 84.83300 1.000 18.23113 176 GLY A CA 1
ATOM 2593 C C . GLY A 1 176 ? 54.10900 9.44200 84.80300 1.000 16.67568 176 GLY A C 1
ATOM 2594 O O . GLY A 1 176 ? 53.70200 8.93900 83.75300 1.000 18.26535 176 GLY A O 1
ATOM 2598 N N . LEU A 1 177 ? 54.27700 8.73200 85.91400 1.000 14.26487 177 LEU A N 1
ATOM 2599 C CA . LEU A 1 177 ? 53.88100 7.34100 86.03300 1.000 13.46740 177 LEU A CA 1
ATOM 2600 C C . LEU A 1 177 ? 52.62200 7.24300 86.87900 1.000 12.66994 177 LEU A C 1
ATOM 2601 O O . LEU A 1 177 ? 52.39900 8.04000 87.78800 1.000 14.30698 177 LEU A O 1
ATOM 2617 N N . TYR A 1 178 ? 51.82800 6.21900 86.60700 1.000 11.08291 178 TYR A N 1
ATOM 2618 C CA . TYR A 1 178 ? 50.61400 5.97100 87.36000 1.000 11.71456 178 TYR A CA 1
ATOM 2619 C C . TYR A 1 178 ? 50.88700 5.15000 88.61600 1.000 11.24345 178 TYR A C 1
ATOM 2620 O O . TYR A 1 178 ? 51.86100 4.40000 88.70700 1.000 11.89880 178 TYR A O 1
ATOM 2638 N N A SER A 1 179 ? 50.00900 5.31600 89.59500 0.410 11.85142 179 SER A N 1
ATOM 2639 N N B SER A 1 179 ? 49.96800 5.26900 89.56900 0.590 11.58560 179 SER A N 1
ATOM 2640 C CA A SER A 1 179 ? 49.93000 4.40700 90.72300 0.410 12.69626 179 SER A CA 1
ATOM 2641 C CA B SER A 1 179 ? 49.95800 4.44100 90.76200 0.590 12.23305 179 SER A CA 1
ATOM 2642 C C A SER A 1 179 ? 48.46900 4.22100 91.08800 0.410 12.41201 179 SER A C 1
ATOM 2643 C C B SER A 1 179 ? 48.51100 4.27400 91.20600 0.590 12.54361 179 SER A C 1
ATOM 2644 O O A SER A 1 179 ? 47.61900 5.07200 90.80400 0.410 12.88839 179 SER A O 1
ATOM 2645 O O B SER A 1 179 ? 47.71300 5.21500 91.11700 0.590 13.75165 179 SER A O 1
ATOM 2660 N N . LEU A 1 180 ? 48.18100 3.08200 91.69700 1.000 12.80943 180 LEU A N 1
ATOM 2661 C CA . LEU A 1 180 ? 46.87800 2.88100 92.31100 1.000 14.08853 180 LEU A CA 1
ATOM 2662 C C . LEU A 1 180 ? 47.01600 1.90300 93.45400 1.000 13.14631 180 LEU A C 1
ATOM 2663 O O . LEU A 1 180 ? 48.01400 1.20200 93.57900 1.000 12.60414 180 LEU A O 1
ATOM 2679 N N A SER A 1 181 ? 45.97200 1.83300 94.26200 0.370 13.48056 181 SER A N 1
ATOM 2680 N N B SER A 1 181 ? 45.99700 1.87300 94.30700 0.630 12.87260 181 SER A N 1
ATOM 2681 C CA A SER A 1 181 ? 45.87000 0.82400 95.29400 0.370 13.94641 181 SER A CA 1
ATOM 2682 C CA B SER A 1 181 ? 45.86500 0.84400 95.32400 0.630 13.09368 181 SER A CA 1
ATOM 2683 C C A SER A 1 181 ? 44.55700 0.08500 95.13300 0.370 12.19883 181 SER A C 1
ATOM 2684 C C B SER A 1 181 ? 44.56600 0.08400 95.11300 0.630 11.43032 181 SER A C 1
ATOM 2685 O O A SER A 1 181 ? 43.55900 0.63500 94.65600 0.370 12.69889 181 SER A O 1
ATOM 2686 O O B SER A 1 181 ? 43.59100 0.61300 94.56800 0.630 12.34359 181 SER A O 1
ATOM 2701 N N . SER A 1 182 ? 44.57500 -1.17100 95.54900 1.000 11.36978 182 SER A N 1
ATOM 2702 C CA . SER A 1 182 ? 43.38400 -1.98500 95.65900 1.000 11.30925 182 SER A CA 1
ATOM 2703 C C . SER A 1 182 ? 43.31900 -2.45900 97.09500 1.000 11.55928 182 SER A C 1
ATOM 2704 O O . SER A 1 182 ? 44.32100 -2.95100 97.62200 1.000 12.15409 182 SER A O 1
ATOM 2712 N N . VAL A 1 183 ? 42.15900 -2.29100 97.72100 1.000 11.55402 183 VAL A N 1
ATOM 2713 C CA . VAL A 1 183 ? 41.96400 -2.64500 99.12100 1.000 12.00407 183 VAL A CA 1
ATOM 2714 C C . VAL A 1 183 ? 40.76500 -3.56900 99.24500 1.000 12.31990 183 VAL A C 1
ATOM 2715 O O . VAL A 1 183 ? 39.90200 -3.63900 98.36600 1.000 12.95682 183 VAL A O 1
ATOM 2728 N N . VAL A 1 184 ? 40.72000 -4.26600 100.37100 1.000 12.69626 184 VAL A N 1
ATOM 2729 C CA . VAL A 1 184 ? 39.58500 -5.10900 100.71200 1.000 12.69100 184 VAL A CA 1
ATOM 2730 C C . VAL A 1 184 ? 39.41000 -5.06200 102.21800 1.000 13.00419 184 VAL A C 1
ATOM 2731 O O . VAL A 1 184 ? 40.38700 -5.05100 102.97200 1.000 14.49384 184 VAL A O 1
ATOM 2744 N N . THR A 1 185 ? 38.16400 -5.01200 102.65200 1.000 13.38582 185 THR A N 1
ATOM 2745 C CA . THR A 1 185 ? 37.84400 -5.16800 104.06200 1.000 14.69650 185 THR A CA 1
ATOM 2746 C C . THR A 1 185 ? 37.43800 -6.60800 104.30800 1.000 15.78347 185 THR A C 1
ATOM 2747 O O . THR A 1 185 ? 36.72100 -7.20900 103.50600 1.000 17.16258 185 THR A O 1
ATOM 2758 N N . VAL A 1 186 ? 37.92700 -7.16100 105.41100 1.000 15.77031 186 VAL A N 1
ATOM 2759 C CA . VAL A 1 186 ? 37.76200 -8.57900 105.72100 1.000 17.14153 186 VAL A CA 1
ATOM 2760 C C . VAL A 1 186 ? 37.54400 -8.72100 107.21900 1.000 18.22324 186 VAL A C 1
ATOM 2761 O O . VAL A 1 186 ? 37.85600 -7.81200 107.99500 1.000 17.73897 186 VAL A O 1
ATOM 2774 N N . PRO A 1 187 ? 37.03000 -9.86900 107.65200 1.000 20.43666 187 PRO A N 1
ATOM 2775 C CA . PRO A 1 187 ? 36.84500 -10.07000 109.09600 1.000 20.37086 187 PRO A CA 1
ATOM 2776 C C . PRO A 1 187 ? 38.18300 -10.11900 109.81900 1.000 19.73658 187 PRO A C 1
ATOM 2777 O O . PRO A 1 187 ? 39.11300 -10.80200 109.39100 1.000 19.95766 187 PRO A O 1
ATOM 2788 N N . SER A 1 188 ? 38.28100 -9.39100 110.93200 1.000 20.61826 188 SER A N 1
ATOM 2789 C CA . SER A 1 188 ? 39.52400 -9.42000 111.69600 1.000 21.94737 188 SER A CA 1
ATOM 2790 C C . SER A 1 188 ? 39.86500 -10.83400 112.14000 1.000 20.93146 188 SER A C 1
ATOM 2791 O O . SER A 1 188 ? 41.04500 -11.19600 112.21800 1.000 20.87619 188 SER A O 1
ATOM 2799 N N . SER A 1 189 ? 38.84900 -11.65100 112.41800 1.000 20.19716 189 SER A N 1
ATOM 2800 C CA . SER A 1 189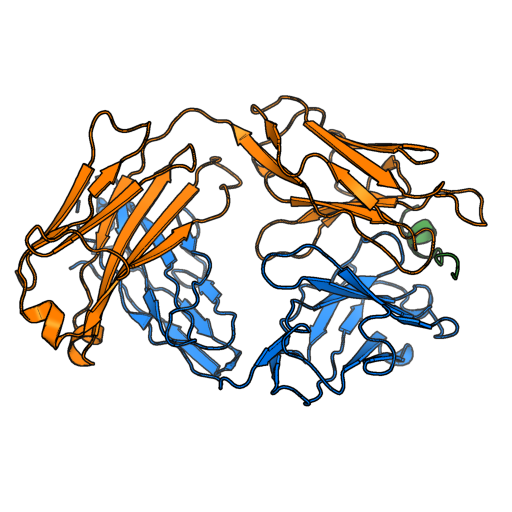 ? 39.08600 -13.01200 112.87800 1.000 21.99737 189 SER A CA 1
ATOM 2801 C C . SER A 1 189 ? 39.73700 -13.88100 111.81300 1.000 22.23161 189 SER A C 1
ATOM 2802 O O . SER A 1 189 ? 40.24300 -14.95700 112.14300 1.000 24.60558 189 SER A O 1
ATOM 2810 N N . SER A 1 190 ? 39.72400 -13.45000 110.54700 1.000 20.69985 190 SER A N 1
ATOM 2811 C CA . SER A 1 190 ? 40.31000 -14.22500 109.46200 1.000 20.17874 190 SER A CA 1
ATOM 2812 C C . SER A 1 190 ? 41.79200 -13.94800 109.26400 1.000 19.27073 190 SER A C 1
ATOM 2813 O O . SER A 1 190 ? 42.45200 -14.69000 108.53100 1.000 19.11808 190 SER A O 1
ATOM 2821 N N . LEU A 1 191 ? 42.33800 -12.92000 109.90500 1.000 19.34706 191 LEU A N 1
ATOM 2822 C CA . LEU A 1 191 ? 43.71700 -12.53100 109.64300 1.000 19.31547 191 LEU A CA 1
ATOM 2823 C C . LEU A 1 191 ? 44.67100 -13.58100 110.18800 1.000 21.06568 191 LEU A C 1
ATOM 2824 O O . LEU A 1 191 ? 44.54300 -14.01900 111.33600 1.000 22.91591 191 LEU A O 1
ATOM 2840 N N . GLY A 1 192 ? 45.64900 -13.96300 109.37000 1.000 21.26571 192 GLY A N 1
ATOM 2841 C CA . GLY A 1 192 ? 46.56400 -15.02000 109.75000 1.000 22.29478 192 GLY A CA 1
ATOM 2842 C C . GLY A 1 192 ? 46.00700 -16.41600 109.58500 1.000 22.83958 192 GLY A C 1
ATOM 2843 O O . GLY A 1 192 ? 46.70300 -17.39000 109.89700 1.000 24.62137 192 GLY A O 1
ATOM 2847 N N . THR A 1 193 ? 44.77700 -16.54400 109.10200 1.000 21.34730 193 THR A N 1
ATOM 2848 C CA . THR A 1 193 ? 44.18100 -17.83300 108.78800 1.000 20.83145 193 THR A CA 1
ATOM 2849 C C . THR A 1 193 ? 43.83300 -17.91400 107.30800 1.000 19.42075 193 THR A C 1
ATOM 2850 O O . THR A 1 193 ? 44.37700 -18.76100 106.59700 1.000 22.03948 193 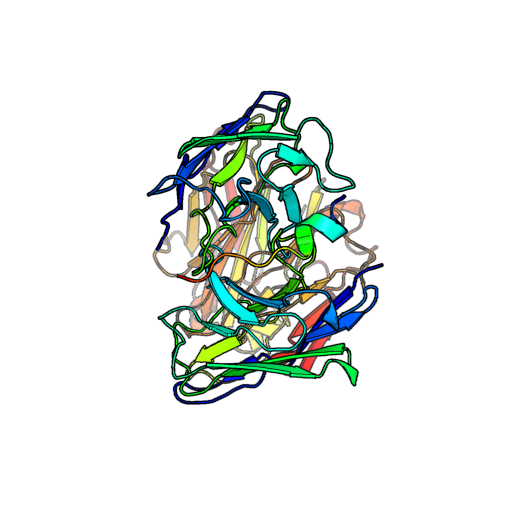THR A O 1
ATOM 2861 N N . GLN A 1 194 ? 42.98700 -17.01900 106.80700 1.000 16.97835 194 GLN A N 1
ATOM 2862 C CA . GLN A 1 194 ? 42.70400 -16.94400 105.38200 1.000 16.48356 194 GLN A CA 1
ATOM 2863 C C . GLN A 1 194 ? 43.83900 -16.20900 104.67800 1.000 16.50461 194 GLN A C 1
ATOM 2864 O O . GLN A 1 194 ? 44.25000 -15.13200 105.11000 1.000 17.90741 194 GLN A O 1
ATOM 2878 N N . THR A 1 195 ? 44.36400 -16.79100 103.61300 1.000 15.27552 195 THR A N 1
ATOM 2879 C CA . THR A 1 195 ? 45.38000 -16.09300 102.84500 1.000 16.02297 195 THR A CA 1
ATOM 2880 C C . THR A 1 195 ? 44.72800 -15.10100 101.89400 1.000 14.34119 195 THR A C 1
ATOM 2881 O O . THR A 1 195 ? 43.63100 -15.32700 101.36200 1.000 14.58333 195 THR A O 1
ATOM 2892 N N . TYR A 1 196 ? 45.42900 -13.99400 101.68100 1.000 12.58835 196 TYR A N 1
ATOM 2893 C CA . TYR A 1 196 ? 44.98300 -12.91900 100.80900 1.000 13.37002 196 TYR A CA 1
ATOM 2894 C C . TYR A 1 196 ? 46.09900 -12.62600 99.82400 1.000 13.30949 196 TYR A C 1
ATOM 2895 O O . TYR A 1 196 ? 47.21700 -12.29500 100.23200 1.000 14.73598 196 TYR A O 1
ATOM 2913 N N . ILE A 1 197 ? 45.78400 -12.72300 98.53700 1.000 12.37254 197 ILE A N 1
ATOM 2914 C CA . ILE A 1 197 ? 46.74600 -12.53000 97.46000 1.000 11.96196 197 ILE A CA 1
ATOM 2915 C C . ILE A 1 197 ? 46.13900 -11.59100 96.43400 1.000 12.02776 197 ILE A C 1
ATOM 2916 O O . ILE A 1 197 ? 45.03000 -11.82500 95.95200 1.000 12.89365 197 ILE A O 1
ATOM 2932 N N . CYS A 1 198 ? 46.84500 -10.52800 96.09100 1.000 11.14871 198 CYS A N 1
ATOM 2933 C CA A CYS A 1 198 ? 46.39500 -9.65700 95.01500 0.650 12.05408 198 CYS A CA 1
ATOM 2934 C CA B CYS A 1 198 ? 46.40100 -9.64100 95.02900 0.350 13.11473 198 CYS A CA 1
ATOM 2935 C C . CYS A 1 198 ? 47.07200 -10.04200 93.71400 1.000 12.61730 198 CYS A C 1
ATOM 2936 O O . CYS A 1 198 ? 48.28300 -10.27900 93.67200 1.000 14.20170 198 CYS A O 1
ATOM 2947 N N . ASN A 1 199 ? 46.26800 -10.16700 92.67000 1.000 12.52519 199 ASN A N 1
ATOM 2948 C CA . ASN A 1 199 ? 46.69800 -10.60300 91.34800 1.000 11.98038 199 ASN A CA 1
ATOM 2949 C C . ASN A 1 199 ? 46.69300 -9.37000 90.46300 1.000 11.49612 199 ASN A C 1
ATOM 2950 O O . ASN A 1 199 ? 45.62400 -8.84200 90.13000 1.000 12.64625 199 ASN A O 1
ATOM 2961 N N . VAL A 1 200 ? 47.87900 -8.91600 90.08800 1.000 10.71181 200 VAL A N 1
ATOM 2962 C CA . VAL A 1 200 ? 48.06100 -7.70400 89.30700 1.000 11.34347 200 VAL A CA 1
ATOM 2963 C C . VAL A 1 200 ? 48.50100 -8.08800 87.90600 1.000 11.82773 200 VAL A C 1
ATOM 2964 O O . VAL A 1 200 ? 49.39900 -8.91400 87.73700 1.000 12.92260 200 VAL A O 1
ATOM 2977 N N . ASN A 1 201 ? 47.88600 -7.46900 86.90400 1.000 12.14883 201 ASN A N 1
ATOM 2978 C CA . ASN A 1 201 ? 48.27600 -7.67900 85.51700 1.000 13.04104 201 ASN A CA 1
ATOM 2979 C C . ASN A 1 201 ? 48.40200 -6.32400 84.84100 1.000 13.22264 201 ASN A C 1
ATOM 2980 O O . ASN A 1 201 ? 47.42100 -5.57200 84.75800 1.000 14.91231 201 ASN A O 1
ATOM 2991 N N . HIS A 1 202 ? 49.60700 -6.01200 84.37200 1.000 12.43833 202 HIS A N 1
ATOM 2992 C CA . HIS A 1 202 ? 49.85700 -4.84900 83.52700 1.000 12.34885 202 HIS A CA 1
ATOM 2993 C C . HIS A 1 202 ? 50.24500 -5.39500 82.15500 1.000 13.16210 202 HIS A C 1
ATOM 2994 O O . HIS A 1 202 ? 51.42100 -5.62100 81.85900 1.000 14.10959 202 HIS A O 1
ATOM 3008 N N . LYS A 1 203 ? 49.23700 -5.61300 81.31800 1.000 14.93863 203 LYS A N 1
ATOM 3009 C CA . LYS A 1 203 ? 49.49700 -6.21800 80.01700 1.000 17.02309 203 LYS A CA 1
ATOM 3010 C C . LYS A 1 203 ? 50.43600 -5.38900 79.14600 1.000 17.72581 203 LYS A C 1
ATOM 3011 O O . LYS A 1 203 ? 51.24000 -5.99300 78.41800 1.000 19.81027 203 LYS A O 1
ATOM 3019 N N . PRO A 1 204 ? 50.41900 -4.05500 79.18100 1.000 17.29418 204 PRO A N 1
ATOM 3020 C CA . PRO A 1 204 ? 51.31800 -3.30900 78.29300 1.000 18.82594 204 PRO A CA 1
ATOM 3021 C C . PRO A 1 204 ? 52.78400 -3.63200 78.47400 1.000 19.26284 204 PRO A C 1
ATOM 3022 O O . PRO A 1 204 ? 53.55100 -3.50900 77.51200 1.000 22.86064 204 PRO A O 1
ATOM 3033 N N . SER A 1 205 ? 53.20600 -4.03600 79.67500 1.000 18.04953 205 SER A N 1
ATOM 3034 C CA . SER A 1 205 ? 54.59300 -4.39400 79.94100 1.000 18.18113 205 SER A CA 1
ATOM 3035 C C . SER A 1 205 ? 54.76400 -5.88800 80.15200 1.000 18.70487 205 SER A C 1
ATOM 3036 O O . SER A 1 205 ? 55.85600 -6.33200 80.51700 1.000 20.47877 205 SER A O 1
ATOM 3044 N N . ASN A 1 206 ? 53.70800 -6.67000 79.95100 1.000 19.70499 206 ASN A N 1
ATOM 3045 C CA . ASN A 1 206 ? 53.75400 -8.10500 80.21800 1.000 22.43164 206 ASN A CA 1
ATOM 3046 C C . ASN A 1 206 ? 54.21400 -8.38800 81.64900 1.000 21.95790 206 ASN A C 1
ATOM 3047 O O . ASN A 1 206 ? 55.00900 -9.29200 81.90000 1.000 23.96866 206 ASN A O 1
ATOM 3058 N N . THR A 1 207 ? 53.70100 -7.61800 82.60200 1.000 19.64972 207 THR A N 1
ATOM 3059 C CA . THR A 1 207 ? 54.05700 -7.77900 84.00700 1.000 18.88384 207 THR A CA 1
ATOM 3060 C C . THR A 1 207 ? 52.84000 -8.31800 84.73900 1.000 17.22838 207 THR A C 1
ATOM 3061 O O . THR A 1 207 ? 51.81900 -7.63600 84.83300 1.000 17.88636 207 THR A O 1
ATOM 3072 N N . LYS A 1 208 ? 52.95800 -9.51700 85.28700 1.000 15.58871 208 LYS A N 1
ATOM 3073 C CA . LYS A 1 208 ? 51.92500 -10.09900 86.12300 1.000 14.35435 208 LYS A CA 1
ATOM 3074 C C . LYS A 1 208 ? 52.58300 -10.49900 87.43400 1.000 11.94880 208 LYS A C 1
ATOM 3075 O O . LYS A 1 208 ? 53.65000 -11.12600 87.42500 1.000 12.20409 208 LYS A O 1
ATOM 3094 N N . VAL A 1 209 ? 51.93100 -10.16800 88.54400 1.000 11.77510 209 VAL A N 1
ATOM 3095 C CA . VAL A 1 209 ? 52.43500 -10.45000 89.88400 1.000 13.08052 209 VAL A CA 1
ATOM 3096 C C . VAL A 1 209 ? 51.28000 -10.92800 90.74600 1.000 13.39634 209 VAL A C 1
ATOM 3097 O O . VAL A 1 209 ? 50.19300 -10.34400 90.71300 1.000 14.71755 209 VAL A O 1
ATOM 3110 N N . ASP A 1 210 ? 51.52400 -11.96800 91.54800 1.000 12.97261 210 ASP A N 1
ATOM 3111 C CA . ASP A 1 210 ? 50.62300 -12.37600 92.62800 1.000 13.89640 210 ASP A CA 1
ATOM 3112 C C . ASP A 1 210 ? 51.35100 -12.12500 93.94300 1.000 13.94904 210 ASP A C 1
ATOM 3113 O O . ASP A 1 210 ? 52.34800 -12.78900 94.23600 1.000 15.85716 210 ASP A O 1
ATOM 3122 N N . LYS A 1 211 ? 50.85200 -11.17900 94.72700 1.000 12.51466 211 LYS A N 1
ATOM 3123 C CA . LYS A 1 211 ? 51.48800 -10.73300 95.96200 1.000 12.44886 211 LYS A CA 1
ATOM 3124 C C . LYS A 1 211 ? 50.65600 -11.15300 97.16700 1.000 12.03565 211 LYS A C 1
ATOM 3125 O O . LYS A 1 211 ? 49.51400 -10.71300 97.31900 1.000 12.31727 211 LYS A O 1
ATOM 3144 N N . LYS A 1 212 ? 51.25200 -11.95000 98.05200 1.000 13.23580 212 LYS A N 1
ATOM 3145 C CA . LYS A 1 212 ? 50.59600 -12.29500 99.30300 1.000 14.45963 212 LYS A CA 1
ATOM 3146 C C . LYS A 1 212 ? 50.68400 -11.12500 100.26200 1.000 13.81745 212 LYS A C 1
ATOM 3147 O O . LYS A 1 212 ? 51.73000 -10.48700 100.39700 1.000 14.98074 212 LYS A O 1
ATOM 3166 N N . VAL A 1 213 ? 49.57100 -10.83500 100.91000 1.000 12.71205 213 VAL A N 1
ATOM 3167 C CA . VAL A 1 213 ? 49.47600 -9.74500 101.87100 1.000 12.99366 213 VAL A CA 1
ATOM 3168 C C . VAL A 1 213 ? 49.26200 -10.37500 103.23900 1.000 15.70451 213 VAL A C 1
ATOM 3169 O O . VAL A 1 213 ? 48.20600 -10.95700 103.51400 1.000 17.52052 213 VAL A O 1
ATOM 3182 N N . GLU A 1 214 ? 50.27500 -10.30200 104.07800 1.000 18.07059 214 GLU A N 1
ATOM 3183 C CA . GLU A 1 214 ? 50.24800 -10.92700 105.38500 1.000 20.38929 214 GLU A CA 1
ATOM 3184 C C . GLU A 1 214 ? 50.12400 -9.87100 106.47000 1.000 19.73131 214 GLU A C 1
ATOM 3185 O O . GLU A 1 214 ? 50.56000 -8.73100 106.28000 1.000 19.72605 214 GLU A O 1
ATOM 3197 N N . PRO A 1 215 ? 49.55600 -10.21700 107.62700 1.000 21.02621 215 PRO A N 1
ATOM 3198 C CA . PRO A 1 215 ? 49.47900 -9.24700 108.72400 1.000 24.02393 215 PRO A CA 1
ATOM 3199 C C . PRO A 1 215 ? 50.85900 -8.76800 109.13500 1.000 28.40341 215 PRO A C 1
ATOM 3200 O O . PRO A 1 215 ? 51.84900 -9.49200 109.02200 1.000 28.42972 215 PRO A O 1
ATOM 3211 N N . LYS A 1 216 ? 50.91000 -7.53600 109.63100 1.000 32.35914 216 LYS A N 1
ATOM 3212 C CA . LYS A 1 216 ? 52.15300 -6.96300 110.13000 1.000 35.99116 216 LYS A CA 1
ATOM 3213 C C . LYS A 1 216 ? 52.80200 -7.89800 111.14400 1.000 37.49134 216 LYS A C 1
ATOM 3214 O O . LYS A 1 216 ? 52.12300 -8.45600 112.01200 1.000 38.24669 216 LYS A O 1
ATOM 3218 N N . ASP B 2 1 ? 26.19600 20.85800 61.87000 1.000 32.20912 1 ASP B N 1
ATOM 3219 C CA . ASP B 2 1 ? 26.28900 19.80400 62.91900 1.000 30.79843 1 ASP B CA 1
ATOM 3220 C C . ASP B 2 1 ? 25.25600 20.03500 64.00400 1.000 27.07956 1 ASP B C 1
ATOM 3221 O O . ASP B 2 1 ? 24.97000 21.16600 64.38100 1.000 27.52435 1 ASP B O 1
ATOM 3232 N N . ILE B 2 2 ? 24.69100 18.95400 64.51200 1.000 22.64219 2 ILE B N 1
ATOM 3233 C CA . ILE B 2 2 ? 23.66100 19.03500 65.53000 1.000 21.18938 2 ILE B CA 1
ATOM 3234 C C . ILE B 2 2 ? 24.32600 18.93900 66.89400 1.000 20.92883 2 ILE B C 1
ATOM 3235 O O . ILE B 2 2 ? 24.93200 17.91900 67.23400 1.000 24.25817 2 ILE B O 1
ATOM 3251 N N . VAL B 2 3 ? 24.23000 19.99700 67.67400 1.000 18.73119 3 VAL B N 1
ATOM 3252 C CA . VAL B 2 3 ? 24.75500 20.00200 69.03400 1.000 18.08112 3 VAL B CA 1
ATOM 3253 C C . VAL B 2 3 ? 23.64600 19.53400 69.95400 1.000 17.20733 3 VAL B C 1
ATOM 3254 O O . VAL B 2 3 ? 22.51500 20.02200 69.86800 1.000 18.02321 3 VAL B O 1
ATOM 3267 N N . MET B 2 4 ? 23.96100 18.56300 70.80200 1.000 16.34143 4 MET B N 1
ATOM 3268 C CA . MET B 2 4 ? 23.05000 18.05300 71.81600 1.000 15.86506 4 MET B CA 1
ATOM 3269 C C . MET B 2 4 ? 23.46400 18.64200 73.16100 1.000 16.58883 4 MET B C 1
ATOM 3270 O O . MET B 2 4 ? 24.56900 18.37200 73.65300 1.000 17.39682 4 MET B O 1
ATOM 3284 N N . THR B 2 5 ? 22.59200 19.45500 73.74000 1.000 15.28868 5 THR B N 1
ATOM 3285 C CA . THR B 2 5 ? 22.85000 20.10000 75.02400 1.000 15.69136 5 THR B CA 1
ATOM 3286 C C . THR B 2 5 ? 22.09600 19.31900 76.08900 1.000 14.51753 5 THR B C 1
ATOM 3287 O O . THR B 2 5 ? 20.86100 19.34400 76.13900 1.000 15.70188 5 THR B O 1
ATOM 3298 N N . GLN B 2 6 ? 22.84300 18.64200 76.94700 1.000 14.12538 6 GLN B N 1
ATOM 3299 C CA . GLN B 2 6 ? 22.28700 17.73000 77.92700 1.000 14.03326 6 GLN B CA 1
ATOM 3300 C C . GLN B 2 6 ? 22.37700 18.35400 79.31100 1.000 14.94127 6 GLN B C 1
ATOM 3301 O O . GLN B 2 6 ? 23.44800 18.81300 79.72200 1.000 15.69662 6 GLN B O 1
ATOM 3315 N N . THR B 2 7 ? 21.25900 18.35100 80.02500 1.000 13.88061 7 THR B N 1
ATOM 3316 C CA . THR B 2 7 ? 21.17300 18.89200 81.37200 1.000 15.52291 7 THR B CA 1
ATOM 3317 C C . THR B 2 7 ? 20.34800 17.94300 82.22900 1.000 14.59912 7 THR B C 1
ATOM 3318 O O . THR B 2 7 ? 19.49500 17.20900 81.71000 1.000 15.53871 7 THR B O 1
ATOM 3329 N N . PRO B 2 8 ? 20.58600 17.92200 83.54400 1.000 14.69650 8 PRO B N 1
ATOM 3330 C CA . PRO B 2 8 ? 21.65500 18.61700 84.26800 1.000 15.03865 8 PRO B CA 1
ATOM 3331 C C . PRO B 2 8 ? 22.97900 17.88000 84.11900 1.000 16.16773 8 PRO B C 1
ATOM 3332 O O . PRO B 2 8 ? 23.01600 16.76100 83.62800 1.000 16.84149 8 PRO B O 1
ATOM 3343 N N . LEU B 2 9 ? 24.06700 18.49900 84.55900 1.000 16.97572 9 LEU B N 1
ATOM 3344 C CA . LEU B 2 9 ? 25.34600 17.80500 84.56600 1.000 18.48906 9 LEU B CA 1
ATOM 3345 C C . LEU B 2 9 ? 25.37100 16.70800 85.62000 1.000 16.84939 9 LEU B C 1
ATOM 3346 O O . LEU B 2 9 ? 26.01400 15.67300 85.43400 1.000 16.83623 9 LEU B O 1
ATOM 3362 N N A SER B 2 10 ? 24.67700 16.90600 86.72900 0.650 16.83097 10 SER B N 1
ATOM 3363 N N B SER B 2 10 ? 24.68200 16.92100 86.73600 0.350 17.75213 10 SER B N 1
ATOM 3364 C CA A SER B 2 10 ? 24.60400 15.88300 87.75300 0.650 17.61264 10 SER B CA 1
ATOM 3365 C CA B SER B 2 10 ? 24.62600 15.94300 87.80900 0.350 19.02333 10 SER B CA 1
ATOM 3366 C C A SER B 2 10 ? 23.26600 16.03000 88.44700 0.650 17.07047 10 SER B C 1
ATOM 3367 C C B SER B 2 10 ? 23.25500 16.04300 88.45400 0.350 18.23113 10 SER B C 1
ATOM 3368 O O A SER B 2 10 ? 22.68000 17.11400 88.46800 0.650 18.44695 10 SER B O 1
ATOM 3369 O O B SER B 2 10 ? 22.63100 17.10700 88.44900 0.350 19.03649 10 SER B O 1
ATOM 3384 N N . SER B 2 11 ? 22.78400 14.92200 88.99400 1.000 17.84424 11 SER B N 1
ATOM 3385 C CA . SER B 2 11 ? 21.50200 14.89200 89.67400 1.000 19.46812 11 SER B CA 1
ATOM 3386 C C . SER B 2 11 ? 21.60400 13.91600 90.82700 1.000 19.34706 11 SER B C 1
ATOM 3387 O O . SER B 2 11 ? 22.04600 12.78200 90.63700 1.000 20.93935 11 SER B O 1
ATOM 3395 N N . ALA B 2 12 ? 21.16600 14.35100 92.00100 1.000 17.06520 12 ALA B N 1
ATOM 3396 C CA . ALA B 2 12 ? 21.15800 13.52100 93.19100 1.000 16.22037 12 ALA B CA 1
ATOM 3397 C C . ALA B 2 12 ? 19.72000 13.22300 93.56400 1.000 16.35722 12 ALA B C 1
ATOM 3398 O O . ALA B 2 12 ? 18.90400 14.13700 93.72300 1.000 16.33354 12 ALA B O 1
ATOM 3405 N N . VAL B 2 13 ? 19.41800 11.94900 93.69200 1.000 16.56251 13 VAL B N 1
ATOM 3406 C CA . VAL B 2 13 ? 18.05500 11.47100 93.77300 1.000 18.68645 13 VAL B CA 1
ATOM 3407 C C . VAL B 2 13 ? 17.95900 10.53500 94.96900 1.000 18.49169 13 VAL B C 1
ATOM 3408 O O . VAL B 2 13 ? 18.84700 9.71000 95.20600 1.000 17.37050 13 VAL B O 1
ATOM 3421 N N . THR B 2 14 ? 16.88000 10.66900 95.71700 1.000 21.32887 14 THR B N 1
ATOM 3422 C CA . THR B 2 14 ? 16.55900 9.77400 96.80900 1.000 23.77390 14 THR B CA 1
ATOM 3423 C C . THR B 2 14 ? 16.15500 8.39800 96.25600 1.000 20.32086 14 THR B C 1
ATOM 3424 O O . THR B 2 14 ? 15.49400 8.31100 95.22900 1.000 18.72856 14 THR B O 1
ATOM 3430 N N . LEU B 2 15 ? 16.53300 7.31900 96.94300 1.000 19.61025 15 LEU B N 1
ATOM 3431 C CA . LEU B 2 15 ? 16.16500 5.96800 96.50000 1.000 19.71026 15 LEU B CA 1
ATOM 3432 C C . LEU B 2 15 ? 14.67000 5.86500 96.23300 1.000 17.69423 15 LEU B C 1
ATOM 3433 O O . LEU B 2 15 ? 13.84800 6.31900 97.03000 1.000 17.41525 15 LEU B O 1
ATOM 3449 N N . GLY B 2 16 ? 14.32100 5.27000 95.09400 1.000 16.66252 16 GLY B N 1
ATOM 3450 C CA . GLY B 2 16 ? 12.93500 5.04000 94.76400 1.000 16.57041 16 GLY B CA 1
ATOM 3451 C C . GLY B 2 16 ? 12.22100 6.22700 94.16800 1.000 15.97034 16 GLY B C 1
ATOM 3452 O O . GLY B 2 16 ? 11.06000 6.08700 93.76000 1.000 16.77833 16 GLY B O 1
ATOM 3456 N N . GLN B 2 17 ? 12.87300 7.37100 94.08700 1.000 15.34921 17 GLN B N 1
ATOM 3457 C CA . GLN B 2 17 ? 12.22700 8.55900 93.58400 1.000 15.02022 17 GLN B CA 1
ATOM 3458 C C . GLN B 2 17 ? 12.58600 8.78400 92.12300 1.000 14.03326 17 GLN B C 1
ATOM 3459 O O . GLN B 2 17 ? 13.54200 8.19300 91.60000 1.000 15.30710 17 GLN B O 1
ATOM 3473 N N . PRO B 2 18 ? 11.79800 9.59900 91.39600 1.000 14.78862 18 PRO B N 1
ATOM 3474 C CA . PRO B 2 18 ? 12.00900 9.78300 89.95200 1.000 14.65439 18 PRO B CA 1
ATOM 3475 C C . PRO B 2 18 ? 13.18100 10.68400 89.60800 1.000 14.17538 18 PRO B C 1
ATOM 3476 O O . PRO B 2 18 ? 13.57300 11.51400 90.39600 1.000 14.61491 18 PRO B O 1
ATOM 3487 N N . ALA B 2 19 ? 13.75000 10.43500 88.42800 1.000 14.78862 19 ALA B N 1
ATOM 3488 C CA . ALA B 2 19 ? 14.80400 11.25600 87.87500 1.000 16.02034 19 ALA B CA 1
ATOM 3489 C C . ALA B 2 19 ? 14.46800 11.58900 86.43400 1.000 15.71767 19 ALA B C 1
ATOM 3490 O O . ALA B 2 19 ? 13.73900 10.87000 85.81000 1.000 16.82833 19 ALA B O 1
ATOM 3497 N N . SER B 2 20 ? 14.95600 12.71900 85.94300 1.000 16.32038 20 SER B N 1
ATOM 3498 C CA . SER B 2 20 ? 14.68900 13.17700 84.59300 1.000 16.98098 20 SER B CA 1
ATOM 3499 C C . SER B 2 20 ? 15.96300 13.79000 84.02600 1.000 16.35459 20 SER B C 1
ATOM 3500 O O . SER B 2 20 ? 16.63500 14.52200 84.75900 1.000 18.39957 20 SER B O 1
ATOM 3508 N N . ILE B 2 21 ? 16.27900 13.50200 82.76000 1.000 13.91746 21 ILE B N 1
ATOM 3509 C CA . ILE B 2 21 ? 17.43600 14.05600 82.07500 1.000 14.85968 21 ILE B CA 1
ATOM 3510 C C . ILE B 2 21 ? 16.94600 14.64100 80.76100 1.000 15.33868 21 ILE B C 1
ATOM 3511 O O . ILE B 2 21 ? 16.18600 14.00300 80.09300 1.000 15.78084 21 ILE B O 1
ATOM 3527 N N . SER B 2 22 ? 17.39200 15.84300 80.41400 1.000 15.89664 22 SER B N 1
ATOM 3528 C CA . SER B 2 22 ? 16.95600 16.55500 79.22900 1.000 17.41261 22 SER B CA 1
ATOM 3529 C C . SER B 2 22 ? 18.12700 16.63600 78.24300 1.000 16.27564 22 SER B C 1
ATOM 3530 O O . SER B 2 22 ? 19.23200 16.76300 78.65100 1.000 15.35974 22 SER B O 1
ATOM 3538 N N . CYS B 2 23 ? 17.83200 16.56900 76.97200 1.000 16.86781 23 CYS B N 1
ATOM 3539 C CA . CYS B 2 23 ? 18.77900 16.83300 75.91900 1.000 18.27324 23 CYS B CA 1
ATOM 3540 C C . CYS B 2 23 ? 18.02400 17.68700 74.85900 1.000 17.94426 23 CYS B C 1
ATOM 3541 O O . CYS B 2 23 ? 16.99700 17.24300 74.41800 1.000 19.54445 23 CYS B O 1
ATOM 3548 N N . ARG B 2 24 ? 18.58500 18.82300 74.50800 1.000 16.55988 24 ARG B N 1
ATOM 3549 C CA . ARG B 2 24 ? 18.00300 19.68900 73.49000 1.000 18.03374 24 ARG B CA 1
ATOM 3550 C C . ARG B 2 24 ? 18.89500 19.70300 72.27600 1.000 17.60474 24 ARG B C 1
ATOM 3551 O O . ARG B 2 24 ? 20.02900 19.92100 72.39700 1.000 18.13902 24 ARG B O 1
ATOM 3572 N N . SER B 2 25 ? 18.33300 19.48700 71.09800 1.000 17.45736 25 SER B N 1
ATOM 3573 C CA . SER B 2 25 ? 19.08100 19.53300 69.85600 1.000 17.81793 25 SER B CA 1
ATOM 3574 C C . SER B 2 25 ? 19.10800 20.95600 69.30400 1.000 18.07059 25 SER B C 1
ATOM 3575 O O . SER B 2 25 ? 18.14500 21.69700 69.50200 1.000 18.96017 25 SER B O 1
ATOM 3583 N N . SER B 2 26 ? 20.20300 21.33300 68.63500 1.000 17.64685 26 SER B N 1
ATOM 3584 C CA . SER B 2 26 ? 20.37500 22.66800 68.09200 1.000 18.75488 26 SER B CA 1
ATOM 3585 C C . SER B 2 26 ? 19.46200 22.93000 66.89700 1.000 20.54457 26 SER B C 1
ATOM 3586 O O . SER B 2 26 ? 19.31700 24.08400 66.51000 1.000 21.33940 26 SER B O 1
ATOM 3594 N N . GLN B 2 27 ? 18.92300 21.87300 66.28100 1.000 20.46298 27 GLN B N 1
ATOM 3595 C CA . GLN B 2 27 ? 17.95700 21.99700 65.19800 1.000 22.18687 27 GLN B CA 1
ATOM 3596 C C . GLN B 2 27 ? 16.99400 20.83200 65.29000 1.000 21.66312 27 GLN B C 1
ATOM 3597 O O . GLN B 2 27 ? 17.28300 19.86000 66.00500 1.000 20.55246 27 GLN B O 1
ATOM 3611 N N . ARG B 2 28 ? 15.85100 20.95800 64.63300 1.000 23.09487 28 ARG B N 1
ATOM 3612 C CA . ARG B 2 28 ? 14.83800 19.91400 64.63900 1.000 25.10038 28 ARG B CA 1
ATOM 3613 C C . ARG B 2 28 ? 15.48000 18.61100 64.20300 1.000 23.24226 28 ARG B C 1
ATOM 3614 O O . ARG B 2 28 ? 16.18100 18.57600 63.19500 1.000 23.83444 28 ARG B O 1
ATOM 3635 N N . LEU B 2 29 ? 15.23700 17.58000 64.98200 1.000 22.35531 29 LEU B N 1
ATOM 3636 C CA . LEU B 2 29 ? 15.88500 16.29800 64.77800 1.000 21.65260 29 LEU B CA 1
ATOM 3637 C C . LEU B 2 29 ? 14.88500 15.40000 64.06600 1.000 21.89736 29 LEU B C 1
ATOM 3638 O O . LEU B 2 29 ? 14.02500 14.78300 64.69200 1.000 23.23436 29 LEU B O 1
ATOM 3654 N N . VAL B 2 30 ? 14.97800 15.35200 62.73800 1.000 21.51574 30 VAL B N 1
ATOM 3655 C CA . VAL B 2 30 ? 14.06500 14.56100 61.92000 1.000 22.52112 30 VAL B CA 1
ATOM 3656 C C . VAL B 2 30 ? 14.84600 13.98600 60.75000 1.000 21.97632 30 VAL B C 1
ATOM 3657 O O . VAL B 2 30 ? 15.59500 14.70300 60.07600 1.000 23.67652 30 VAL B O 1
ATOM 3670 N N . HIS B 2 31 ? 14.69800 12.68300 60.53900 1.000 19.26284 31 HIS B N 1
ATOM 3671 C CA . HIS B 2 31 ? 15.37600 11.95500 59.48100 1.000 18.56012 31 HIS B CA 1
ATOM 3672 C C . HIS B 2 31 ? 14.59600 12.08400 58.17900 1.000 20.28138 31 HIS B C 1
ATOM 3673 O O . HIS B 2 31 ? 13.39200 12.35800 58.16600 1.000 21.23676 31 HIS B O 1
ATOM 3687 N N . SER B 2 32 ? 15.29400 11.86300 57.06800 1.000 20.64195 32 SER B N 1
ATOM 3688 C CA . SER B 2 32 ? 14.62100 11.86400 55.77200 1.000 21.84999 32 SER B CA 1
ATOM 3689 C C . SER B 2 32 ? 13.46200 10.86900 55.72200 1.000 21.83156 32 SER B C 1
ATOM 3690 O O . SER B 2 32 ? 12.51000 11.07100 54.95700 1.000 23.03697 32 SER B O 1
ATOM 3698 N N . ASP B 2 33 ? 13.51000 9.79800 56.52200 1.000 21.67365 33 ASP B N 1
ATOM 3699 C CA . ASP B 2 33 ? 12.42000 8.82400 56.54400 1.000 21.83420 33 ASP B CA 1
ATOM 3700 C C . ASP B 2 33 ? 11.26400 9.24300 57.44600 1.000 22.09475 33 ASP B C 1
ATOM 3701 O O . ASP B 2 33 ? 10.28400 8.50200 57.55500 1.000 23.36333 33 ASP B O 1
ATOM 3710 N N . GLY B 2 34 ? 11.34800 10.41300 58.07600 1.000 21.72892 34 GLY B N 1
ATOM 3711 C CA . GLY B 2 34 ? 10.27900 10.94800 58.88400 1.000 21.96579 34 GLY B CA 1
ATOM 3712 C C . GLY B 2 34 ? 10.42600 10.66800 60.36500 1.000 21.90526 34 GLY B C 1
ATOM 3713 O O . GLY B 2 34 ? 9.76700 11.32800 61.17600 1.000 23.53703 34 GLY B O 1
ATOM 3717 N N . ASN B 2 35 ? 11.27500 9.71500 60.73500 1.000 20.32875 35 ASN B N 1
ATOM 3718 C CA . ASN B 2 35 ? 11.46400 9.34500 62.12400 1.000 19.68394 35 ASN B CA 1
ATOM 3719 C C . ASN B 2 35 ? 12.56800 10.18300 62.75300 1.000 18.48380 35 ASN B C 1
ATOM 3720 O O . ASN B 2 35 ? 13.25000 10.96500 62.09300 1.000 19.39706 35 ASN B O 1
ATOM 3731 N N . THR B 2 36 ? 12.73400 10.00800 64.05600 1.000 16.94940 36 THR B N 1
ATOM 3732 C CA . THR B 2 36 ? 13.80100 10.64300 64.80900 1.000 16.27037 36 THR B CA 1
ATOM 3733 C C . THR B 2 36 ? 14.63700 9.55600 65.46700 1.000 15.18077 36 THR B C 1
ATOM 3734 O O . THR B 2 36 ? 14.09900 8.69100 66.16100 1.000 16.09667 36 THR B O 1
ATOM 3745 N N . TYR B 2 37 ? 15.94600 9.59800 65.24600 1.000 14.32277 37 TYR B N 1
ATOM 3746 C CA . TYR B 2 37 ? 16.85400 8.57700 65.76700 1.000 14.41489 37 TYR B CA 1
ATOM 3747 C C . TYR B 2 37 ? 17.71300 9.21900 66.84600 1.000 14.19644 37 TYR B C 1
ATOM 3748 O O . TYR B 2 37 ? 18.64300 9.97700 66.55400 1.000 15.13076 37 TYR B O 1
ATOM 3766 N N . LEU B 2 38 ? 17.36300 8.91800 68.08700 1.000 14.33856 38 LEU B N 1
ATOM 3767 C CA . LEU B 2 38 ? 18.04500 9.39200 69.28200 1.000 13.90167 38 LEU B CA 1
ATOM 3768 C C . LEU B 2 38 ? 17.98800 8.27200 70.30400 1.000 13.19369 38 LEU B C 1
ATOM 3769 O O . LEU B 2 38 ? 16.94300 7.64000 70.49600 1.000 13.99115 38 LEU B O 1
ATOM 3785 N N . SER B 2 39 ? 19.12200 8.01500 70.92500 1.000 11.77246 39 SER B N 1
ATOM 3786 C CA . SER B 2 39 ? 19.24100 6.98400 71.93300 1.000 11.85405 39 SER B CA 1
ATOM 3787 C C . SER B 2 39 ? 19.68800 7.57700 73.25600 1.000 10.83551 39 SER B C 1
ATOM 3788 O O . SER B 2 39 ? 20.28100 8.65500 73.31300 1.000 11.83563 39 SER B O 1
ATOM 3796 N N . TRP B 2 40 ? 19.40500 6.82200 74.30800 1.000 10.54074 40 TRP B N 1
ATOM 3797 C CA . TRP B 2 40 ? 19.89200 7.10200 75.64700 1.000 10.26965 40 TRP B CA 1
ATOM 3798 C C . TRP B 2 40 ? 20.70200 5.90500 76.11100 1.000 10.24070 40 TRP B C 1
ATOM 3799 O O . TRP B 2 40 ? 20.23600 4.76600 76.01400 1.000 10.80393 40 TRP B O 1
ATOM 3820 N N . LEU B 2 41 ? 21.88500 6.18800 76.64700 1.000 10.36177 41 LEU B N 1
ATOM 3821 C CA . LEU B 2 41 ? 22.85700 5.19600 77.08200 1.000 11.05922 41 LEU B CA 1
ATOM 3822 C C . LEU B 2 41 ? 23.21700 5.43200 78.54600 1.000 11.05659 41 LEU B C 1
ATOM 3823 O O . LEU B 2 41 ? 23.21500 6.57200 79.01300 1.000 11.56191 41 LEU B O 1
ATOM 3839 N N . HIS B 2 42 ? 23.60200 4.36300 79.23100 1.000 11.25924 42 HIS B N 1
ATOM 3840 C CA . HIS B 2 42 ? 24.08900 4.40700 80.60400 1.000 11.97775 42 HIS B CA 1
ATOM 3841 C C . HIS B 2 42 ? 25.46500 3.76400 80.62700 1.000 11.94091 42 HIS B C 1
ATOM 3842 O O . HIS B 2 42 ? 25.64500 2.68700 80.05600 1.000 13.36739 42 HIS B O 1
ATOM 3857 N N . GLN B 2 43 ? 26.43400 4.41400 81.26900 1.000 11.37768 43 GLN B N 1
ATOM 3858 C CA . GLN B 2 43 ? 27.78000 3.86500 81.33700 1.000 11.75930 43 GLN B CA 1
ATOM 3859 C C . GLN B 2 43 ? 28.24700 3.83100 82.78100 1.000 13.08578 43 GLN B C 1
ATOM 3860 O O . GLN B 2 43 ? 28.15000 4.83000 83.50500 1.000 14.34119 43 GLN B O 1
ATOM 3874 N N . ARG B 2 44 ? 28.74900 2.69000 83.17600 1.000 14.48858 44 ARG B N 1
ATOM 3875 C CA . ARG B 2 44 ? 29.36800 2.46900 84.46500 1.000 18.94964 44 ARG B CA 1
ATOM 3876 C C . ARG B 2 44 ? 30.87500 2.55300 84.31200 1.000 19.77342 44 ARG B C 1
ATOM 3877 O O . ARG B 2 44 ? 31.41500 2.32300 83.22500 1.000 19.26284 44 ARG B O 1
ATOM 3898 N N . PRO B 2 45 ? 31.59100 2.87100 85.38500 1.000 23.14225 45 PRO B N 1
ATOM 3899 C CA . PRO B 2 45 ? 33.04600 3.02500 85.27300 1.000 24.77402 45 PRO B CA 1
ATOM 3900 C C . PRO B 2 45 ? 33.70800 1.73300 84.81000 1.000 26.15050 45 PRO B C 1
ATOM 3901 O O . PRO B 2 45 ? 33.37700 0.63700 85.27000 1.000 27.32170 45 PRO B O 1
ATOM 3912 N N . GLY B 2 46 ? 34.62000 1.87200 83.85200 1.000 26.39264 46 GLY B N 1
ATOM 3913 C CA . GLY B 2 46 ? 35.34900 0.74800 83.29700 1.000 25.91100 46 GLY B CA 1
ATOM 3914 C C . GLY B 2 46 ? 34.54900 -0.15600 82.39500 1.000 25.76625 46 GLY B C 1
ATOM 3915 O O . GLY B 2 46 ? 34.97700 -1.28100 82.11800 1.000 28.39551 46 GLY B O 1
ATOM 3919 N N . GLN B 2 47 ? 33.41600 0.30500 81.90100 1.000 22.25793 47 GLN B N 1
ATOM 3920 C CA . GLN B 2 47 ? 32.55100 -0.52200 81.07600 1.000 20.08925 47 GLN B CA 1
ATOM 3921 C C . GLN B 2 47 ? 32.12500 0.23900 79.83400 1.000 16.28616 47 GLN B C 1
ATOM 3922 O O . GLN B 2 47 ? 32.10600 1.47100 79.81700 1.000 15.07549 47 GLN B O 1
ATOM 3936 N N . PRO B 2 48 ? 31.74800 -0.47100 78.78200 1.000 15.29657 48 PRO B N 1
ATOM 3937 C CA . PRO B 2 48 ? 31.16800 0.19000 77.63600 1.000 14.46489 48 PRO B CA 1
ATOM 3938 C C . PRO B 2 48 ? 29.79800 0.74600 77.96300 1.000 12.91734 48 PRO B C 1
ATOM 3939 O O . PRO B 2 48 ? 29.11900 0.28400 78.89300 1.000 13.60953 48 PRO B O 1
ATOM 3950 N N . PRO B 2 49 ? 29.34000 1.72000 77.19100 1.000 12.56993 49 PRO B N 1
ATOM 3951 C CA . PRO B 2 49 ? 27.95900 2.18300 77.32900 1.000 13.15421 49 PRO B CA 1
ATOM 3952 C C . PRO B 2 49 ? 26.97400 1.06300 77.06500 1.000 13.30686 49 PRO B C 1
ATOM 3953 O O . PRO B 2 49 ? 27.23500 0.15700 76.26700 1.000 14.61491 49 PRO B O 1
ATOM 3964 N N . ARG B 2 50 ? 25.82300 1.16300 77.72500 1.000 11.29609 50 ARG B N 1
ATOM 3965 C CA . ARG B 2 50 ? 24.70600 0.23900 77.56700 1.000 12.17514 50 ARG B CA 1
ATOM 3966 C C . ARG B 2 50 ? 23.49400 1.00200 77.06100 1.000 11.48559 50 ARG B C 1
ATOM 3967 O O . ARG B 2 50 ? 23.14500 2.05300 77.60500 1.000 12.35938 50 ARG B O 1
ATOM 3988 N N . LEU B 2 51 ? 22.86000 0.47500 76.03200 1.000 10.34861 51 LEU B N 1
ATOM 3989 C CA . LEU B 2 51 ? 21.67500 1.11500 75.47200 1.000 10.45125 51 LEU B CA 1
ATOM 3990 C C . LEU B 2 51 ? 20.45500 0.91800 76.36400 1.000 10.37756 51 LEU B C 1
ATOM 3991 O O . LEU B 2 51 ? 20.14300 -0.20000 76.76800 1.000 11.59350 51 LEU B O 1
ATOM 4007 N N . LEU B 2 52 ? 19.74000 2.00900 76.62600 1.000 9.70906 52 LEU B N 1
ATOM 4008 C CA . LEU B 2 52 ? 18.46400 1.95900 77.32400 1.000 11.07501 52 LEU B CA 1
ATOM 4009 C C . LEU B 2 52 ? 17.29500 2.14800 76.37000 1.000 10.76182 52 LEU B C 1
ATOM 4010 O O . LEU B 2 52 ? 16.37000 1.32400 76.33200 1.000 11.62771 52 LEU B O 1
ATOM 4026 N N . ILE B 2 53 ? 17.32500 3.23700 75.60700 1.000 10.88815 53 ILE B N 1
ATOM 4027 C CA . ILE B 2 53 ? 16.21600 3.67900 74.77000 1.000 11.38821 53 ILE B CA 1
ATOM 4028 C C . ILE B 2 53 ? 16.78600 4.02800 73.40500 1.000 10.93289 53 ILE B C 1
ATOM 4029 O O . ILE B 2 53 ? 17.82800 4.68000 73.32200 1.000 11.18555 53 ILE B O 1
ATOM 4045 N N . TYR B 2 54 ? 16.08400 3.64600 72.33500 1.000 10.97500 54 TYR B N 1
ATOM 4046 C CA . TYR B 2 54 ? 16.47100 4.01600 70.98200 1.000 10.96974 54 TYR B CA 1
ATOM 4047 C C . TYR B 2 54 ? 15.23900 4.50700 70.23400 1.000 11.50664 54 TYR B C 1
ATOM 4048 O O . TYR B 2 54 ? 14.09400 4.31200 70.66400 1.000 11.76457 54 TYR B O 1
ATOM 4066 N N . LYS B 2 55 ? 15.47800 5.17800 69.11500 1.000 12.35411 55 LYS B N 1
ATOM 4067 C CA . LYS B 2 55 ? 14.39100 5.76500 68.33900 1.000 12.51203 55 LYS B CA 1
ATOM 4068 C C . LYS B 2 55 ? 13.45200 6.55500 69.25000 1.000 12.85417 55 LYS B C 1
ATOM 4069 O O . LYS B 2 55 ? 12.23200 6.43100 69.17800 1.000 13.95167 55 LYS B O 1
ATOM 4088 N N . VAL B 2 56 ? 14.05800 7.36600 70.11700 1.000 12.30937 56 VAL B N 1
ATOM 4089 C CA . VAL B 2 56 ? 13.40000 8.29600 71.03900 1.000 13.25685 56 VAL B CA 1
ATOM 4090 C C . VAL B 2 56 ? 12.75500 7.60500 72.23000 1.000 12.90944 56 VAL B C 1
ATOM 4091 O O . VAL B 2 56 ? 12.92100 8.05100 73.36900 1.000 13.45424 56 VAL B O 1
ATOM 4104 N N . SER B 2 57 ? 11.97100 6.54600 71.97800 1.000 13.16210 57 SER B N 1
ATOM 4105 C CA . SER B 2 57 ? 11.11100 5.98200 73.01300 1.000 13.94904 57 SER B CA 1
ATOM 4106 C C . SER B 2 57 ? 11.07600 4.46200 73.06400 1.000 13.62795 57 SER B C 1
ATOM 4107 O O . SER B 2 57 ? 10.33100 3.92900 73.87900 1.000 14.99127 57 SER B O 1
ATOM 4115 N N . LEU B 2 58 ? 11.81500 3.74500 72.22800 1.000 13.16474 58 LEU B N 1
ATOM 4116 C CA . LEU B 2 58 ? 11.74400 2.29100 72.23900 1.000 13.36476 58 LEU B CA 1
ATOM 4117 C C . LEU B 2 58 ? 12.75100 1.73700 73.24000 1.000 12.97524 58 LEU B C 1
ATOM 4118 O O . LEU B 2 58 ? 13.91000 2.14700 73.25300 1.000 13.60163 58 LEU B O 1
ATOM 4134 N N . ARG B 2 59 ? 12.31300 0.80200 74.07000 1.000 13.05156 59 ARG B N 1
ATOM 4135 C CA . ARG B 2 59 ? 13.19300 0.17800 75.05300 1.000 13.63321 59 ARG B CA 1
ATOM 4136 C C . ARG B 2 59 ? 13.98000 -0.98100 74.45200 1.000 14.15433 59 ARG B C 1
ATOM 4137 O O . ARG B 2 59 ? 13.41200 -1.87300 73.82300 1.000 15.15182 59 ARG B O 1
ATOM 4158 N N . PHE B 2 60 ? 15.28300 -0.98900 74.69000 1.000 13.35160 60 PHE B N 1
ATOM 4159 C CA . PHE B 2 60 ? 16.12400 -2.09600 74.25800 1.000 13.09368 60 PHE B CA 1
ATOM 4160 C C . PHE B 2 60 ? 15.84300 -3.32400 75.11300 1.000 14.91231 60 PHE B C 1
ATOM 4161 O O . PHE B 2 60 ? 15.42200 -3.22800 76.26800 1.000 14.08590 60 PHE B O 1
ATOM 4178 N N . SER B 2 61 ? 16.02800 -4.49800 74.51900 1.000 17.89688 61 SER B N 1
ATOM 4179 C CA . SER B 2 61 ? 15.73700 -5.73600 75.23000 1.000 20.90514 61 SER B CA 1
ATOM 4180 C C . SER B 2 61 ? 16.49400 -5.79400 76.55600 1.000 20.06030 61 SER B C 1
ATOM 4181 O O . SER B 2 61 ? 17.67400 -5.45100 76.63500 1.000 21.77893 61 SER B O 1
ATOM 4189 N N . GLY B 2 62 ? 15.79800 -6.20500 77.61100 1.000 18.66013 62 GLY B N 1
ATOM 4190 C CA . GLY B 2 62 ? 16.38400 -6.31200 78.92900 1.000 18.81805 62 GLY B CA 1
ATOM 4191 C C . GLY B 2 62 ? 16.29100 -5.06300 79.77700 1.000 17.84951 62 GLY B C 1
ATOM 4192 O O . GLY B 2 62 ? 16.60100 -5.11600 80.97300 1.000 20.13926 62 GLY B O 1
ATOM 4196 N N . VAL B 2 63 ? 15.90200 -3.94200 79.20500 1.000 15.23077 63 VAL B N 1
ATOM 4197 C CA . VAL B 2 63 ? 15.84400 -2.69000 79.95700 1.000 13.95694 63 VAL B CA 1
ATOM 4198 C C . VAL B 2 63 ? 14.52800 -2.64000 80.72800 1.000 14.55964 63 VAL B C 1
ATOM 4199 O O . VAL B 2 63 ? 13.45800 -2.79300 80.12000 1.000 15.17287 63 VAL B O 1
ATOM 4212 N N . PRO B 2 64 ? 14.55400 -2.39900 82.03700 1.000 15.24130 64 PRO B N 1
ATOM 4213 C CA . PRO B 2 64 ? 13.29900 -2.37000 82.79500 1.000 16.71516 64 PRO B CA 1
ATOM 4214 C C . PRO B 2 64 ? 12.44000 -1.16800 82.44400 1.000 15.13076 64 PRO B C 1
ATOM 4215 O O . PRO B 2 64 ? 12.92600 -0.10900 82.03300 1.000 14.15959 64 PRO B O 1
ATOM 4226 N N . ASP B 2 65 ? 11.13400 -1.34500 82.62200 1.000 14.49384 65 ASP B N 1
ATOM 4227 C CA . ASP B 2 65 ? 10.19400 -0.33500 82.17200 1.000 14.98601 65 ASP B CA 1
ATOM 4228 C C . ASP B 2 65 ? 10.15700 0.89500 83.06500 1.000 14.44910 65 ASP B C 1
ATOM 4229 O O . ASP B 2 65 ? 9.48300 1.86400 82.71400 1.000 15.58082 65 ASP B O 1
ATOM 4238 N N . ARG B 2 66 ? 10.92000 0.93200 84.15900 1.000 14.97022 66 ARG B N 1
ATOM 4239 C CA . ARG B 2 66 ? 11.08200 2.19400 84.86800 1.000 15.43869 66 ARG B CA 1
ATOM 4240 C C . ARG B 2 66 ? 11.83900 3.22500 84.03600 1.000 14.06748 66 ARG B C 1
ATOM 4241 O O . ARG B 2 66 ? 11.76800 4.41500 84.34800 1.000 14.10959 66 ARG B O 1
ATOM 4262 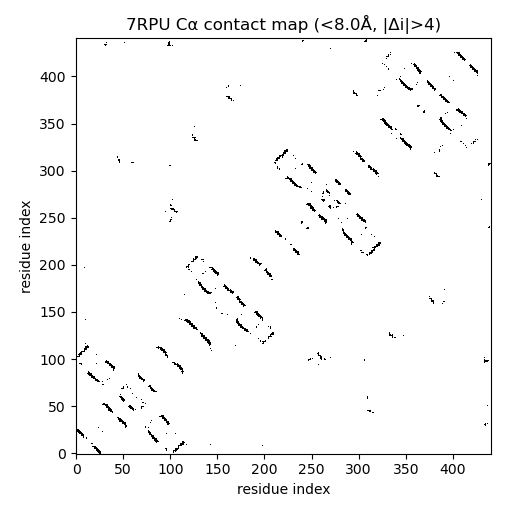N N . PHE B 2 67 ? 12.56500 2.80700 82.99900 1.000 13.33055 67 PHE B N 1
ATOM 4263 C CA . PHE B 2 67 ? 13.18200 3.73800 82.05500 1.000 12.66731 67 PHE B CA 1
ATOM 4264 C C . PHE B 2 67 ? 12.23400 4.03700 80.90400 1.000 12.92787 67 PHE B C 1
ATOM 4265 O O . PHE B 2 67 ? 11.64700 3.12000 80.33500 1.000 13.95167 67 PHE B O 1
ATOM 4282 N N . SER B 2 68 ? 12.12500 5.31300 80.53200 1.000 12.39886 68 SER B N 1
ATOM 4283 C CA . SER B 2 68 ? 11.35800 5.66600 79.34300 1.000 13.05420 68 SER B CA 1
ATOM 4284 C C . SER B 2 68 ? 11.95300 6.90200 78.69900 1.000 12.75153 68 SER B C 1
ATOM 4285 O O . SER B 2 68 ? 12.60600 7.71600 79.35700 1.000 13.79902 68 SER B O 1
ATOM 4293 N N . GLY B 2 69 ? 11.73200 7.02200 77.39800 1.000 12.26726 69 GLY B N 1
ATOM 4294 C CA . GLY B 2 69 ? 12.17200 8.17900 76.65300 1.000 12.39359 69 GLY B CA 1
ATOM 4295 C C . GLY B 2 69 ? 11.01900 8.78900 75.89500 1.000 13.42793 69 GLY B C 1
ATOM 4296 O O . GLY B 2 69 ? 10.08300 8.10600 75.50300 1.000 14.31224 69 GLY B O 1
ATOM 4300 N N . SER B 2 70 ? 11.11000 10.09600 75.69300 1.000 14.09116 70 SER B N 1
ATOM 4301 C CA . SER B 2 70 ? 10.10700 10.81700 74.94000 1.000 16.37302 70 SER B CA 1
ATOM 4302 C C . SER B 2 70 ? 10.74700 12.04200 74.31200 1.000 15.97560 70 SER B C 1
ATOM 4303 O O . SER B 2 70 ? 11.90200 12.38500 74.57100 1.000 13.98589 70 SER B O 1
ATOM 4311 N N . GLY B 2 71 ? 9.97300 12.69900 73.47000 1.000 17.98110 71 GLY B N 1
ATOM 4312 C CA . GLY B 2 71 ? 10.39600 13.96900 72.95200 1.000 20.59721 71 GLY B CA 1
ATOM 4313 C C . GLY B 2 71 ? 10.01800 14.15100 71.51400 1.000 22.85800 71 GLY B C 1
ATOM 4314 O O . GLY B 2 71 ? 9.59600 13.21100 70.83400 1.000 23.50282 71 GLY B O 1
ATOM 4318 N N . ALA B 2 72 ? 10.17400 15.37700 71.04600 1.000 24.00288 72 ALA B N 1
ATOM 4319 C CA . ALA B 2 72 ? 9.94500 15.67400 69.64500 1.000 24.88719 72 ALA B CA 1
ATOM 4320 C C . ALA B 2 72 ? 10.56200 17.02600 69.34600 1.000 25.70571 72 ALA B C 1
ATOM 4321 O O . ALA B 2 72 ? 10.84300 17.81700 70.25300 1.000 26.03207 72 ALA B O 1
ATOM 4328 N N . GLY B 2 73 ? 10.77900 17.27600 68.06000 1.000 26.26368 73 GLY B N 1
ATOM 4329 C CA . GLY B 2 73 ? 11.28200 18.56300 67.64300 1.000 25.52411 73 GLY B CA 1
ATOM 4330 C C . GLY B 2 73 ? 12.70600 18.72200 68.12200 1.000 24.82666 73 GLY B C 1
ATOM 4331 O O . GLY B 2 73 ? 13.61700 18.10500 67.55700 1.000 25.88995 73 GLY B O 1
ATOM 4335 N N . THR B 2 74 ? 12.91500 19.53200 69.17000 1.000 24.21343 74 THR B N 1
ATOM 4336 C CA . THR B 2 74 ? 14.24600 19.72800 69.72200 1.000 23.15278 74 THR B CA 1
ATOM 4337 C C . THR B 2 74 ? 14.41700 19.27700 71.17000 1.000 21.59996 74 THR B C 1
ATOM 4338 O O . THR B 2 74 ? 15.54300 19.31600 71.66500 1.000 22.42111 74 THR B O 1
ATOM 4349 N N . ASP B 2 75 ? 13.36100 18.84500 71.85800 1.000 20.02609 75 ASP B N 1
ATOM 4350 C CA . ASP B 2 75 ? 13.41500 18.57100 73.29400 1.000 20.66564 75 ASP B CA 1
ATOM 4351 C C . ASP B 2 75 ? 13.15700 17.09300 73.54100 1.000 18.48906 75 ASP B C 1
ATOM 4352 O O . ASP B 2 75 ? 12.09000 16.58200 73.19500 1.000 19.77342 75 ASP B O 1
ATOM 4361 N N . PHE B 2 76 ? 14.11500 16.42500 74.16800 1.000 16.47829 76 PHE B N 1
ATOM 4362 C CA . PHE B 2 76 ? 14.03900 14.99700 74.43300 1.000 15.86506 76 PHE B CA 1
ATOM 4363 C C . PHE B 2 76 ? 14.34600 14.74200 75.89800 1.000 15.95191 76 PHE B C 1
ATOM 4364 O O . PHE B 2 76 ? 15.12600 15.46300 76.51500 1.000 17.74423 76 PHE B O 1
ATOM 4381 N N . THR B 2 77 ? 13.71200 13.71600 76.45300 1.000 14.32540 77 THR B N 1
ATOM 4382 C CA . THR B 2 77 ? 13.83200 13.45800 77.87700 1.000 14.69913 77 THR B CA 1
ATOM 4383 C C . THR B 2 77 ? 13.92300 11.96600 78.13700 1.000 13.14368 77 THR B C 1
ATOM 4384 O O . THR B 2 77 ? 13.15600 11.17800 77.57400 1.000 14.68071 77 THR B O 1
ATOM 4395 N N . LEU B 2 78 ? 14.85600 11.60000 79.01100 1.000 12.85944 78 LEU B N 1
ATOM 4396 C CA . LEU B 2 78 ? 14.91400 10.28000 79.62300 1.000 13.13052 78 LEU B CA 1
ATOM 4397 C C . LEU B 2 78 ? 14.34400 10.38300 81.03000 1.000 12.34885 78 LEU B C 1
ATOM 4398 O O . LEU B 2 78 ? 14.76300 11.24300 81.80700 1.000 13.68059 78 LEU B O 1
ATOM 4414 N N . LYS B 2 79 ? 13.40700 9.49700 81.35900 1.000 12.51729 79 LYS B N 1
ATOM 4415 C CA . LYS B 2 79 ? 12.82200 9.45600 82.68300 1.000 13.78850 79 LYS B CA 1
ATOM 4416 C C . LYS B 2 79 ? 13.10900 8.11500 83.33000 1.000 14.16486 79 LYS B C 1
ATOM 4417 O O . LYS B 2 79 ? 13.03600 7.06600 82.68200 1.000 14.89915 79 LYS B O 1
ATOM 4436 N N . ILE B 2 80 ? 13.42500 8.16100 84.61500 1.000 13.84113 80 ILE B N 1
ATOM 4437 C CA . ILE B 2 80 ? 13.52300 6.98200 85.45700 1.000 14.30435 80 ILE B CA 1
ATOM 4438 C C . ILE B 2 80 ? 12.42400 7.15100 86.49400 1.000 13.82797 80 ILE B C 1
ATOM 4439 O O . ILE B 2 80 ? 12.46700 8.08200 87.31200 1.000 15.16761 80 ILE B O 1
ATOM 4455 N N . SER B 2 81 ? 11.42000 6.27300 86.45200 1.000 14.65702 81 SER B N 1
ATOM 4456 C CA . SER B 2 81 ? 10.24400 6.46400 87.29400 1.000 15.26499 81 SER B CA 1
ATOM 4457 C C . SER B 2 81 ? 10.55300 6.22300 88.75700 1.000 15.98350 81 SER B C 1
ATOM 4458 O O . SER B 2 81 ? 9.92100 6.82000 89.62800 1.000 17.25996 81 SER B O 1
ATOM 4466 N N . ARG B 2 82 ? 11.51900 5.36700 89.04500 1.000 15.95454 82 ARG B N 1
ATOM 4467 C CA . ARG B 2 82 ? 11.95500 5.14200 90.41500 1.000 18.24956 82 ARG B CA 1
ATOM 4468 C C . ARG B 2 82 ? 13.39500 4.68800 90.33500 1.000 17.66791 82 ARG B C 1
ATOM 4469 O O . ARG B 2 82 ? 13.69800 3.67900 89.69600 1.000 19.27863 82 ARG B O 1
ATOM 4490 N N . VAL B 2 83 ? 14.28800 5.44900 90.92900 1.000 16.45987 83 VAL B N 1
ATOM 4491 C CA . VAL B 2 83 ? 15.69500 5.09800 90.84800 1.000 16.88624 83 VAL B CA 1
ATOM 4492 C C . VAL B 2 83 ? 16.00200 3.95800 91.81000 1.000 16.73622 83 VAL B C 1
ATOM 4493 O O . VAL B 2 83 ? 15.40400 3.81300 92.89900 1.000 18.55749 83 VAL B O 1
ATOM 4506 N N . GLU B 2 84 ? 16.94100 3.12900 91.38200 1.000 15.37816 84 GLU B N 1
ATOM 4507 C CA . GLU B 2 84 ? 17.49100 2.05600 92.18100 1.000 15.20182 84 GLU B CA 1
ATOM 4508 C C . GLU B 2 84 ? 18.97500 2.32500 92.40300 1.000 14.36225 84 GLU B C 1
ATOM 4509 O O . GLU B 2 84 ? 19.60300 3.11200 91.68600 1.000 14.41225 84 GLU B O 1
ATOM 4521 N N . ALA B 2 85 ? 19.55100 1.65000 93.39900 1.000 14.09380 85 ALA B N 1
ATOM 4522 C CA . ALA B 2 85 ? 20.95600 1.88600 93.71900 1.000 15.13866 85 ALA B CA 1
ATOM 4523 C C . ALA B 2 85 ? 21.86000 1.66500 92.51100 1.000 14.97285 85 ALA B C 1
ATOM 4524 O O . ALA B 2 85 ? 22.85500 2.37500 92.33100 1.000 15.62029 85 ALA B O 1
ATOM 4531 N N . GLU B 2 86 ? 21.53100 0.69700 91.66100 1.000 15.74399 86 GLU B N 1
ATOM 4532 C CA . GLU B 2 86 ? 22.38800 0.39300 90.51900 1.000 17.30207 86 GLU B CA 1
ATOM 4533 C C . GLU B 2 86 ? 22.27600 1.42500 89.40400 1.000 16.18352 86 GLU B C 1
ATOM 4534 O O . GLU B 2 86 ? 23.01200 1.33400 88.42200 1.000 17.27576 86 GLU B O 1
ATOM 4542 N N . ASP B 2 87 ? 21.38800 2.40000 89.52000 1.000 14.80177 87 ASP B N 1
ATOM 4543 C CA . ASP B 2 87 ? 21.25200 3.39100 88.46300 1.000 15.22025 87 ASP B CA 1
ATOM 4544 C C . ASP B 2 87 ? 22.32300 4.47100 88.51500 1.000 15.40185 87 ASP B C 1
ATOM 4545 O O . ASP B 2 87 ? 22.35000 5.34400 87.64300 1.000 16.73622 87 ASP B O 1
ATOM 4554 N N . VAL B 2 88 ? 23.21100 4.43700 89.50200 1.000 14.29908 88 VAL B N 1
ATOM 4555 C CA . VAL B 2 88 ? 24.30300 5.39100 89.51700 1.000 15.47028 88 VAL B CA 1
ATOM 4556 C C . VAL B 2 88 ? 25.14200 5.22900 88.25900 1.000 15.17814 88 VAL B C 1
ATOM 4557 O O . VAL B 2 88 ? 25.22400 4.14600 87.66600 1.000 16.61515 88 VAL B O 1
ATOM 4570 N N . GLY B 2 89 ? 25.80000 6.31100 87.86300 1.000 15.39921 89 GLY B N 1
ATOM 4571 C CA . GLY B 2 89 ? 26.68700 6.31900 86.72000 1.000 15.09391 89 GLY B CA 1
ATOM 4572 C C . GLY B 2 89 ? 26.34900 7.49300 85.82900 1.000 13.64111 89 GLY B C 1
ATOM 4573 O O . GLY B 2 89 ? 25.68100 8.43900 86.25400 1.000 15.86506 89 GLY B O 1
ATOM 4577 N N . ILE B 2 90 ? 26.80500 7.44200 84.57600 1.000 12.46728 90 ILE B N 1
ATOM 4578 C CA . ILE B 2 90 ? 26.66400 8.55200 83.64600 1.000 12.39096 90 ILE B CA 1
ATOM 4579 C C . ILE B 2 90 ? 25.74400 8.14300 82.50900 1.000 11.78562 90 ILE B C 1
ATOM 4580 O O . ILE B 2 90 ? 25.87700 7.05400 81.95100 1.000 13.33581 90 ILE B O 1
ATOM 4596 N N . TYR B 2 91 ? 24.80100 9.01400 82.19100 1.000 11.21713 91 TYR B N 1
ATOM 4597 C CA . TYR B 2 91 ? 23.85100 8.81000 81.10900 1.000 11.28030 91 TYR B CA 1
ATOM 4598 C C . TYR B 2 91 ? 24.16700 9.78200 79.98000 1.000 10.66970 91 TYR B C 1
ATOM 4599 O O . TYR B 2 91 ? 24.50300 10.94200 80.23300 1.000 12.34359 91 TYR B O 1
ATOM 4617 N N . TYR B 2 92 ? 24.05300 9.31500 78.73800 1.000 11.28293 92 TYR B N 1
ATOM 4618 C CA . TYR B 2 92 ? 24.30200 10.11800 77.55500 1.000 11.29872 92 TYR B CA 1
ATOM 4619 C C . TYR B 2 92 ? 23.14100 9.99700 76.58900 1.000 11.39610 92 TYR B C 1
ATOM 4620 O O . TYR B 2 92 ? 22.62600 8.90200 76.36200 1.000 12.24094 92 TYR B O 1
ATOM 4638 N N . CYS B 2 93 ? 22.76600 11.10700 75.97400 1.000 11.48822 93 CYS B N 1
ATOM 4639 C CA . CYS B 2 93 ? 21.99100 11.02500 74.75200 1.000 12.67257 93 CYS B CA 1
ATOM 4640 C C . CYS B 2 93 ? 22.92200 10.97600 73.54200 1.000 12.22515 93 CYS B C 1
ATOM 4641 O O . CYS B 2 93 ? 24.05600 11.45400 73.57300 1.000 12.59888 93 CYS B O 1
ATOM 4648 N N . MET B 2 94 ? 22.44400 10.34500 72.48000 1.000 11.88300 94 MET B N 1
ATOM 4649 C CA . MET B 2 94 ? 23.18000 10.19800 71.23300 1.000 11.69877 94 MET B CA 1
ATOM 4650 C C . MET B 2 94 ? 22.19700 10.40400 70.10100 1.000 12.05408 94 MET B C 1
ATOM 4651 O O . MET B 2 94 ? 21.16800 9.73700 70.07300 1.000 13.33581 94 MET B O 1
ATOM 4665 N N . GLN B 2 95 ? 22.50600 11.28900 69.16700 1.000 12.22252 95 GLN B N 1
ATOM 4666 C CA . GLN B 2 95 ? 21.68400 11.37400 67.96600 1.000 13.44109 95 GLN B CA 1
ATOM 4667 C C . GLN B 2 95 ? 22.40100 10.70200 66.81000 1.000 12.60414 95 GLN B C 1
ATOM 4668 O O . GLN B 2 95 ? 23.59800 10.92900 66.58500 1.000 13.11473 95 GLN B O 1
ATOM 4682 N N . ALA B 2 96 ? 21.66600 9.86000 66.10100 1.000 13.23317 96 ALA B N 1
ATOM 4683 C CA . ALA B 2 96 ? 22.13700 9.21200 64.88900 1.000 14.34119 96 ALA B CA 1
ATOM 4684 C C . ALA B 2 96 ? 21.16300 9.48800 63.76100 1.000 13.51478 96 ALA B C 1
ATOM 4685 O O . ALA B 2 96 ? 20.97600 8.66600 62.86700 1.000 14.84915 96 ALA B O 1
ATOM 4692 N N . THR B 2 97 ? 20.57600 10.67500 63.78400 1.000 13.03577 97 THR B N 1
ATOM 4693 C CA . THR B 2 97 ? 19.71300 11.11700 62.69800 1.000 13.35423 97 THR B CA 1
ATOM 4694 C C . THR B 2 97 ? 20.52600 11.63200 61.51700 1.000 13.55689 97 THR B C 1
ATOM 4695 O O . THR B 2 97 ? 20.18200 11.37000 60.36100 1.000 13.96220 97 THR B O 1
ATOM 4706 N N . GLN B 2 98 ? 21.61300 12.34900 61.77800 1.000 13.23317 98 GLN B N 1
ATOM 4707 C CA . GLN B 2 98 ? 22.40100 12.93600 60.70600 1.000 13.72007 98 GLN B CA 1
ATOM 4708 C C . GLN B 2 98 ? 23.86400 13.03700 61.12500 1.000 12.84891 98 GLN B C 1
ATOM 4709 O O . GLN B 2 98 ? 24.17200 13.39000 62.26000 1.000 14.96758 98 GLN B O 1
ATOM 4723 N N . PHE B 2 99 ? 24.75200 12.77000 60.18400 1.000 12.61204 99 PHE B N 1
ATOM 4724 C CA . PHE B 2 99 ? 26.17300 12.95700 60.41700 1.000 12.88839 99 PHE B CA 1
ATOM 4725 C C . PHE B 2 99 ? 26.51300 14.44500 60.49900 1.000 13.54110 99 PHE B C 1
ATOM 4726 O O . PHE B 2 99 ? 25.92000 15.26700 59.79800 1.000 15.39132 99 PHE B O 1
ATOM 4743 N N . PRO B 2 100 ? 27.49200 14.82000 61.33600 1.000 14.19118 100 PRO B N 1
ATOM 4744 C CA . PRO B 2 100 ? 28.23400 13.93900 62.23900 1.000 14.39646 100 PRO B CA 1
ATOM 4745 C C . PRO B 2 100 ? 27.39100 13.45300 63.40600 1.000 13.43319 100 PRO B C 1
ATOM 4746 O O . PRO B 2 100 ? 26.54700 14.17400 63.91200 1.000 14.42541 100 PRO B O 1
ATOM 4757 N N . LEU B 2 101 ? 27.61200 12.21700 63.82600 1.000 13.41477 101 LEU B N 1
ATOM 4758 C CA . LEU B 2 101 ? 26.87700 11.70500 64.96600 1.000 13.30686 101 LEU B CA 1
ATOM 4759 C C . LEU B 2 101 ? 27.37500 12.41200 66.21000 1.000 13.01472 101 LEU B C 1
ATOM 4760 O O . LEU B 2 101 ? 28.57700 12.65700 66.34800 1.000 13.28054 101 LEU B O 1
ATOM 4776 N N . THR B 2 102 ? 26.45400 12.77900 67.09800 1.000 12.01986 102 THR B N 1
ATOM 4777 C CA . THR B 2 102 ? 26.82200 13.59500 68.24800 1.000 12.15935 102 THR B CA 1
ATOM 4778 C C . THR B 2 102 ? 26.17600 13.08000 69.52600 1.000 12.71205 102 THR B C 1
ATOM 4779 O O . THR B 2 102 ? 25.11900 12.44600 69.50400 1.000 13.29370 102 THR B O 1
ATOM 4790 N N . PHE B 2 103 ? 26.82800 13.38600 70.64300 1.000 11.79352 103 PHE B N 1
ATOM 4791 C CA . PHE B 2 103 ? 26.42400 12.96000 71.96900 1.000 11.63034 103 PHE B CA 1
ATOM 4792 C C . PHE B 2 103 ? 26.19800 14.17700 72.85800 1.000 12.35148 103 PHE B C 1
ATOM 4793 O O . PHE B 2 103 ? 26.87800 15.19700 72.72600 1.000 13.38582 103 PHE B O 1
ATOM 4810 N N . GLY B 2 104 ? 25.26200 14.05700 73.79500 1.000 12.31990 104 GLY B N 1
ATOM 4811 C CA . GLY B 2 104 ? 25.21900 14.98100 74.90200 1.000 12.48834 104 GLY B CA 1
ATOM 4812 C C . GLY B 2 104 ? 26.44200 14.82200 75.78000 1.000 12.81733 104 GLY B C 1
ATOM 4813 O O . GLY B 2 104 ? 27.15900 13.82700 75.70600 1.000 12.53571 104 GLY B O 1
ATOM 4817 N N . GLY B 2 105 ? 26.69700 15.83000 76.61700 1.000 13.10420 105 GLY B N 1
ATOM 4818 C CA . GLY B 2 105 ? 27.87500 15.82400 77.46600 1.000 13.55689 105 GLY B CA 1
ATOM 4819 C C . GLY B 2 105 ? 27.80700 14.90100 78.66100 1.000 14.74387 105 GLY B C 1
ATOM 4820 O O . GLY B 2 105 ? 28.82200 14.72700 79.33900 1.000 17.00204 105 GLY B O 1
ATOM 4824 N N . GLY B 2 106 ? 26.66100 14.29800 78.92800 1.000 13.20948 106 GLY B N 1
ATOM 4825 C CA . GLY B 2 106 ? 26.53700 13.37100 80.03400 1.000 13.39897 106 GLY B CA 1
ATOM 4826 C C . GLY B 2 106 ? 25.87000 13.98300 81.25400 1.000 13.44635 106 GLY B C 1
ATOM 4827 O O . GLY B 2 106 ? 25.95100 15.19100 81.51200 1.000 15.49133 106 GLY B O 1
ATOM 4831 N N . THR B 2 107 ? 25.22600 13.12200 82.03500 1.000 12.82522 107 THR B N 1
ATOM 4832 C CA . THR B 2 107 ? 24.64300 13.46100 83.32600 1.000 13.73323 107 THR B CA 1
ATOM 4833 C C . THR B 2 107 ? 25.04700 12.37400 84.29800 1.000 14.12011 107 THR B C 1
ATOM 4834 O O . THR B 2 107 ? 24.78800 11.20000 84.04300 1.000 14.26224 107 THR B O 1
ATOM 4845 N N . LYS B 2 108 ? 25.61800 12.76000 85.43600 1.000 14.21486 108 LYS B N 1
ATOM 4846 C CA . LYS B 2 108 ? 25.94900 11.80000 86.48200 1.000 15.29920 108 LYS B CA 1
ATOM 4847 C C . LYS B 2 108 ? 24.80900 11.73500 87.48700 1.000 14.96232 108 LYS B C 1
ATOM 4848 O O . LYS B 2 108 ? 24.42800 12.75500 88.07000 1.000 17.41261 108 LYS B O 1
ATOM 4867 N N . VAL B 2 109 ? 24.27600 10.54000 87.69200 1.000 14.91758 109 VAL B N 1
ATOM 4868 C CA . VAL B 2 109 ? 23.24500 10.29400 88.69000 1.000 15.42817 109 VAL B CA 1
ATOM 4869 C C . VAL B 2 109 ? 23.89900 9.77600 89.95800 1.000 15.19130 109 VAL B C 1
ATOM 4870 O O . VAL B 2 109 ? 24.70800 8.83700 89.91400 1.000 14.73335 109 VAL B O 1
ATOM 4883 N N . GLU B 2 110 ? 23.55900 10.41400 91.07700 1.000 15.75189 110 GLU B N 1
ATOM 4884 C CA . GLU B 2 110 ? 23.97300 10.03100 92.41400 1.000 15.77821 110 GLU B CA 1
ATOM 4885 C C . GLU B 2 110 ? 22.74500 9.64000 93.21900 1.000 14.74914 110 GLU B C 1
ATOM 4886 O O . GLU B 2 110 ? 21.69800 10.27800 93.11400 1.000 15.35974 110 GLU B O 1
ATOM 4898 N N . ILE B 2 111 ? 22.88100 8.59400 94.02200 1.000 15.27552 111 ILE B N 1
ATOM 4899 C CA . ILE B 2 111 ? 21.85600 8.19800 94.98700 1.000 19.55498 111 ILE B CA 1
ATOM 4900 C C . ILE B 2 111 ? 22.15900 8.85300 96.31900 1.000 20.48403 111 ILE B C 1
ATOM 4901 O O . ILE B 2 111 ? 23.25600 8.68900 96.86800 1.000 21.90789 111 ILE B O 1
ATOM 4917 N N . LYS B 2 112 ? 21.16400 9.52500 96.87800 1.000 20.48667 112 LYS B N 1
ATOM 4918 C CA . LYS B 2 112 ? 21.29300 10.13300 98.19600 1.000 23.37649 112 LYS B CA 1
ATOM 4919 C C . LYS B 2 112 ? 20.83400 9.14800 99.25600 1.000 24.24501 112 LYS B C 1
ATOM 4920 O O . LYS B 2 112 ? 19.66100 8.78300 99.30000 1.000 26.84532 112 LYS B O 1
ATOM 4939 N N . ARG B 2 113 ? 21.73500 8.77100 100.13500 1.000 21.11043 113 ARG B N 1
ATOM 4940 C CA . ARG B 2 113 ? 21.47500 7.82600 101.20500 1.000 20.34981 113 ARG B CA 1
ATOM 4941 C C . ARG B 2 113 ? 21.75800 8.50700 102.53500 1.000 19.97608 113 ARG B C 1
ATOM 4942 O O . ARG B 2 113 ? 22.15500 9.67200 102.58600 1.000 20.51299 113 ARG B O 1
ATOM 4963 N N . THR B 2 114 ? 21.57800 7.76600 103.62500 1.000 19.58130 114 THR B N 1
ATOM 4964 C CA . THR B 2 114 ? 21.87100 8.32400 104.93100 1.000 19.75500 114 THR B CA 1
ATOM 4965 C C . THR B 2 114 ? 23.37500 8.52500 105.09100 1.000 18.52064 114 THR B C 1
ATOM 4966 O O . THR B 2 114 ? 24.19800 7.81100 104.50800 1.000 18.53643 114 THR B O 1
ATOM 4977 N N . VAL B 2 115 ? 23.73000 9.52100 105.90000 1.000 18.58644 115 VAL B N 1
ATOM 4978 C CA . VAL B 2 115 ? 25.12700 9.77200 106.20300 1.000 18.95227 115 VAL B CA 1
ATOM 4979 C C . VAL B 2 115 ? 25.77200 8.52700 106.79100 1.000 18.47327 115 VAL B C 1
ATOM 4980 O O . VAL B 2 115 ? 25.19800 7.84000 107.64400 1.000 20.13136 115 VAL B O 1
ATOM 4993 N N . ALA B 2 116 ? 26.98900 8.24200 106.34100 1.000 17.07047 116 ALA B N 1
ATOM 4994 C CA . ALA B 2 116 ? 27.77800 7.12700 106.84500 1.000 17.07310 116 ALA B CA 1
ATOM 4995 C C . ALA B 2 116 ? 29.19800 7.62000 107.04000 1.000 15.73083 116 ALA B C 1
ATOM 4996 O O . ALA B 2 116 ? 29.82900 8.09400 106.09000 1.000 15.61503 116 ALA B O 1
ATOM 5003 N N . ALA B 2 117 ? 29.69800 7.49400 108.25600 1.000 16.78886 117 ALA B N 1
ATOM 5004 C CA . ALA B 2 117 ? 31.05800 7.90200 108.53500 1.000 16.38354 117 ALA B CA 1
ATOM 5005 C C . ALA B 2 117 ? 32.03900 6.90600 107.92000 1.000 16.55725 117 ALA B C 1
ATOM 5006 O O . ALA B 2 117 ? 31.76500 5.70600 107.85800 1.000 17.45472 117 ALA B O 1
ATOM 5013 N N . PRO B 2 118 ? 33.19900 7.37300 107.48100 1.000 15.62556 118 PRO B N 1
ATOM 5014 C CA . PRO B 2 118 ? 34.21000 6.44400 106.98100 1.000 16.29143 118 PRO B CA 1
ATOM 5015 C C . PRO B 2 118 ? 34.80900 5.62300 108.10700 1.000 16.20984 118 PRO B C 1
ATOM 5016 O O . PRO B 2 118 ? 34.95200 6.08600 109.24000 1.000 17.16258 118 PRO B O 1
ATOM 5027 N N . SER B 2 119 ? 35.16900 4.39100 107.77900 1.000 16.17036 119 SER B N 1
ATOM 5028 C CA . SER B 2 119 ? 36.13500 3.63600 108.55900 1.000 15.50975 119 SER B CA 1
ATOM 5029 C C . SER B 2 119 ? 37.51700 3.98800 108.03200 1.000 13.84113 119 SER B C 1
ATOM 5030 O O . SER B 2 119 ? 37.71800 4.03100 106.82400 1.000 15.05707 119 SER B O 1
ATOM 5038 N N . VAL B 2 120 ? 38.45200 4.27000 108.93300 1.000 13.60426 120 VAL B N 1
ATOM 5039 C CA . VAL B 2 120 ? 39.75300 4.82500 108.58000 1.000 13.06736 120 VAL B CA 1
ATOM 5040 C C . VAL B 2 120 ? 40.84800 3.83200 108.94400 1.000 12.43570 120 VAL B C 1
ATOM 5041 O O . VAL B 2 120 ? 40.84600 3.26600 110.04800 1.000 13.60426 120 VAL B O 1
ATOM 5054 N N . PHE B 2 121 ? 41.77900 3.63100 108.01600 1.000 12.43833 121 PHE B N 1
ATOM 5055 C CA . PHE B 2 121 ? 42.90200 2.72400 108.19500 1.000 12.14356 121 PHE B CA 1
ATOM 5056 C C . PHE B 2 121 ? 44.15800 3.39900 107.67600 1.000 12.04881 121 PHE B C 1
ATOM 5057 O O . PHE B 2 121 ? 44.11800 4.07900 106.64800 1.000 13.13315 121 PHE B O 1
ATOM 5074 N N . ILE B 2 122 ? 45.27600 3.20100 108.36500 1.000 11.33820 122 ILE B N 1
ATOM 5075 C CA . ILE B 2 122 ? 46.56500 3.68700 107.89800 1.000 11.95406 122 ILE B CA 1
ATOM 5076 C C . ILE B 2 122 ? 47.48500 2.50000 107.66100 1.000 12.13830 122 ILE B C 1
ATOM 5077 O O . ILE B 2 122 ? 47.47700 1.53200 108.43000 1.000 13.91483 122 ILE B O 1
ATOM 5093 N N . PHE B 2 123 ? 48.29000 2.58800 106.61000 1.000 11.75930 123 PHE B N 1
ATOM 5094 C CA . PHE B 2 123 ? 49.21100 1.53500 106.21700 1.000 12.03302 123 PHE B CA 1
ATOM 5095 C C . PHE B 2 123 ? 50.63100 2.08000 106.13900 1.000 12.57256 123 PHE B C 1
ATOM 5096 O O . PHE B 2 123 ? 50.91300 2.95900 105.30500 1.000 13.48056 123 PHE B O 1
ATOM 5113 N N . PRO B 2 124 ? 51.55600 1.58000 106.94400 1.000 13.44898 124 PRO B N 1
ATOM 5114 C CA . PRO B 2 124 ? 52.96300 1.95100 106.79200 1.000 13.54373 124 PRO B CA 1
ATOM 5115 C C . PRO B 2 124 ? 53.54200 1.41100 105.49800 1.000 12.79364 124 PRO B C 1
ATOM 5116 O O . PRO B 2 124 ? 52.99600 0.48400 104.88600 1.000 13.53057 124 PRO B O 1
ATOM 5127 N N . PRO B 2 125 ? 54.68500 1.93200 105.07100 1.000 13.07788 125 PRO B N 1
ATOM 5128 C CA . PRO B 2 125 ? 55.37600 1.34400 103.92000 1.000 13.10947 125 PRO B CA 1
ATOM 5129 C C . PRO B 2 125 ? 55.84600 -0.06600 104.22400 1.000 14.55438 125 PRO B C 1
ATOM 5130 O O . PRO B 2 125 ? 56.16500 -0.40900 105.36100 1.000 15.95981 125 PRO B O 1
ATOM 5141 N N . SER B 2 126 ? 55.90500 -0.87800 103.18200 1.000 14.26224 126 SER B N 1
ATOM 5142 C CA . SER B 2 126 ? 56.42300 -2.22800 103.28600 1.000 14.95179 126 SER B CA 1
ATOM 5143 C C . SER B 2 126 ? 57.94000 -2.22000 103.37300 1.000 15.42027 126 SER B C 1
ATOM 5144 O O . SER B 2 126 ? 58.61800 -1.32000 102.87300 1.000 14.74914 126 SER B O 1
ATOM 5152 N N . ASP B 2 127 ? 58.47500 -3.25200 104.01900 1.000 17.17838 127 ASP B N 1
ATOM 5153 C CA . ASP B 2 127 ? 59.92300 -3.41600 104.05800 1.000 19.19967 127 ASP B CA 1
ATOM 5154 C C . ASP B 2 127 ? 60.51400 -3.50500 102.65600 1.000 18.45221 127 ASP B C 1
ATOM 5155 O O . ASP B 2 127 ? 61.61100 -2.98900 102.40800 1.000 18.69435 127 ASP B O 1
ATOM 5164 N N . GLU B 2 128 ? 59.81000 -4.15700 101.72700 1.000 19.02070 128 GLU B N 1
ATOM 5165 C CA . GLU B 2 128 ? 60.31100 -4.28000 100.36100 1.000 19.86291 128 GLU B CA 1
ATOM 5166 C C . GLU B 2 128 ? 60.45300 -2.91300 99.70300 1.000 17.67844 128 GLU B C 1
ATOM 5167 O O . GLU B 2 128 ? 61.47200 -2.61200 99.07300 1.000 19.46549 128 GLU B O 1
ATOM 5179 N N . GLN B 2 129 ? 59.44200 -2.06700 99.83600 1.000 15.69662 129 GLN B N 1
ATOM 5180 C CA . GLN B 2 129 ? 59.56400 -0.74900 99.23300 1.000 15.43606 129 GLN B CA 1
ATOM 5181 C C . GLN B 2 129 ? 60.67700 0.04300 99.90000 1.000 14.19381 129 GLN B C 1
ATOM 5182 O O . GLN B 2 129 ? 61.48000 0.70000 99.22900 1.000 14.92021 129 GLN B O 1
ATOM 5196 N N . LEU B 2 130 ? 60.75700 -0.01700 101.22600 1.000 14.06221 130 LEU B N 1
ATOM 5197 C CA . LEU B 2 130 ? 61.78200 0.75700 101.91900 1.000 15.77031 130 LEU B CA 1
ATOM 5198 C C . LEU B 2 130 ? 63.17700 0.36300 101.45900 1.000 17.09942 130 LEU B C 1
ATOM 5199 O O . LEU B 2 130 ? 64.05000 1.22300 101.29800 1.000 18.36536 130 LEU B O 1
ATOM 5215 N N . LYS B 2 131 ? 63.41700 -0.94000 101.29700 1.000 18.37852 131 LYS B N 1
ATOM 5216 C CA . LYS B 2 131 ? 64.72800 -1.41500 100.86700 1.000 21.87104 131 LYS B CA 1
ATOM 5217 C C . LYS B 2 131 ? 65.14400 -0.77700 99.54700 1.000 21.31045 131 LYS B C 1
ATOM 5218 O O . LYS B 2 131 ? 66.33300 -0.51600 99.33100 1.000 22.13686 131 LYS B O 1
ATOM 5237 N N . SER B 2 132 ? 64.18300 -0.51200 98.66100 1.000 19.50497 132 SER B N 1
ATOM 5238 C CA . SER B 2 132 ? 64.45000 0.10700 97.36800 1.000 19.73921 132 SER B CA 1
ATOM 5239 C C . SER B 2 132 ? 64.60600 1.62100 97.45000 1.000 18.52854 132 SER B C 1
ATOM 5240 O O . SER B 2 132 ? 64.97500 2.24500 96.45400 1.000 18.42589 132 SER B O 1
ATOM 5248 N N . GLY B 2 133 ? 64.35000 2.22200 98.60100 1.000 17.34682 133 GLY B N 1
ATOM 5249 C CA . GLY B 2 133 ? 64.63800 3.61900 98.82300 1.000 16.84412 133 GLY B CA 1
ATOM 5250 C C . GLY B 2 133 ? 63.45600 4.55000 98.88600 1.000 15.27552 133 GLY B C 1
ATOM 5251 O O . GLY B 2 133 ? 63.66000 5.76300 98.91400 1.000 15.72031 133 GLY B O 1
ATOM 5255 N N . THR B 2 134 ? 62.23000 4.03800 98.94300 1.000 14.76493 134 THR B N 1
ATOM 5256 C CA . THR B 2 134 ? 61.05300 4.89300 98.94200 1.000 14.97022 134 THR B CA 1
ATOM 5257 C C . THR B 2 134 ? 60.08000 4.41200 100.00700 1.000 13.82008 134 THR B C 1
ATOM 5258 O O . THR B 2 134 ? 60.05300 3.23000 100.35900 1.000 14.25171 134 THR B O 1
ATOM 5269 N N . ALA B 2 135 ? 59.26400 5.34400 100.50100 1.000 14.10169 135 ALA B N 1
ATOM 5270 C CA . ALA B 2 135 ? 58.23300 5.04600 101.48700 1.000 13.22264 135 ALA B CA 1
ATOM 5271 C C . ALA B 2 135 ? 56.92000 5.64500 101.02100 1.000 13.76744 135 ALA B C 1
ATOM 5272 O O . ALA B 2 135 ? 56.79000 6.86600 100.94000 1.000 16.11509 135 ALA B O 1
ATOM 5279 N N . SER B 2 136 ? 55.93600 4.80300 100.74500 1.000 12.13040 136 SER B N 1
ATOM 5280 C CA . SER B 2 136 ? 54.57000 5.24500 100.51400 1.000 12.75153 136 SER B CA 1
ATOM 5281 C C . SER B 2 136 ? 53.74600 4.89600 101.74100 1.000 12.37254 136 SER B C 1
ATOM 5282 O O . SER B 2 136 ? 53.81000 3.76800 102.23200 1.000 13.83587 136 SER B O 1
ATOM 5290 N N . VAL B 2 137 ? 52.99100 5.86800 102.23900 1.000 11.94617 137 VAL B N 1
ATOM 5291 C CA . VAL B 2 137 ? 52.10300 5.68900 103.37900 1.000 12.18830 137 VAL B CA 1
ATOM 5292 C C . VAL B 2 137 ? 50.69500 5.91700 102.86900 1.000 11.59350 137 VAL B C 1
ATOM 5293 O O . VAL B 2 137 ? 50.44100 6.92000 102.20200 1.000 12.31200 137 VAL B O 1
ATOM 5306 N N . VAL B 2 138 ? 49.78700 5.00400 103.17200 1.000 10.78550 138 VAL B N 1
ATOM 5307 C CA . VAL B 2 138 ? 48.44200 5.05800 102.62200 1.000 11.59613 138 VAL B CA 1
ATOM 5308 C C . VAL B 2 138 ? 47.42800 5.20700 103.74100 1.000 10.94342 138 VAL B C 1
ATOM 5309 O O . VAL B 2 138 ? 47.49300 4.51300 104.75900 1.000 12.13567 138 VAL B O 1
ATOM 5322 N N . CYS B 2 139 ? 46.47100 6.10500 103.52700 1.000 11.62508 139 CYS B N 1
ATOM 5323 C CA . CYS B 2 139 ? 45.33600 6.28400 104.41600 1.000 12.64889 139 CYS B CA 1
ATOM 5324 C C . CYS B 2 139 ? 44.08200 5.94600 103.62400 1.000 12.75679 139 CYS B C 1
ATOM 5325 O O . CYS B 2 139 ? 43.88100 6.48400 102.53100 1.000 14.40699 139 CYS B O 1
ATOM 5332 N N . LEU B 2 140 ? 43.26300 5.04700 104.15700 1.000 12.18830 140 LEU B N 1
ATOM 5333 C CA . LEU B 2 140 ? 42.04000 4.58800 103.51700 1.000 11.64087 140 LEU B CA 1
ATOM 5334 C C . LEU B 2 140 ? 40.83400 5.06000 104.31900 1.000 10.87762 140 LEU B C 1
ATOM 5335 O O . LEU B 2 140 ? 40.77300 4.87100 105.54100 1.000 11.60929 140 LEU B O 1
ATOM 5351 N N . LEU B 2 141 ? 39.88600 5.68700 103.62200 1.000 11.76194 141 LEU B N 1
ATOM 5352 C CA . LEU B 2 141 ? 38.57100 6.05000 104.15200 1.000 12.27252 141 LEU B CA 1
ATOM 5353 C C . LEU B 2 141 ? 37.57900 5.15300 103.44200 1.000 12.67257 141 LEU B C 1
ATOM 5354 O O . LEU B 2 141 ? 37.41000 5.27300 102.22700 1.000 13.60426 141 LEU B O 1
ATOM 5370 N N . ASN B 2 142 ? 36.93600 4.25600 104.16900 1.000 13.11999 142 ASN B N 1
ATOM 5371 C CA . ASN B 2 142 ? 36.10800 3.25100 103.52800 1.000 13.72007 142 ASN B CA 1
ATOM 5372 C C . ASN B 2 142 ? 34.61900 3.46300 103.76200 1.000 13.33844 142 ASN B C 1
ATOM 5373 O O . ASN B 2 142 ? 34.17500 3.64800 104.89700 1.000 13.82271 142 ASN B O 1
ATOM 5384 N N . ASN B 2 143 ? 33.86400 3.37900 102.67100 1.000 13.48320 143 ASN B N 1
ATOM 5385 C CA . ASN B 2 143 ? 32.41000 3.24000 102.66800 1.000 13.91483 143 ASN B CA 1
ATOM 5386 C C . ASN B 2 143 ? 31.69900 4.37200 103.41200 1.000 13.96220 143 ASN B C 1
ATOM 5387 O O . ASN B 2 143 ? 30.97200 4.15600 104.38400 1.000 15.88612 143 ASN B O 1
ATOM 5398 N N . PHE B 2 144 ? 31.85500 5.58200 102.90100 1.000 13.22264 144 PHE B N 1
ATOM 5399 C CA . PHE B 2 144 ? 31.29000 6.75700 103.54100 1.000 13.24896 144 PHE B CA 1
ATOM 5400 C C . PHE B 2 144 ? 30.32800 7.48200 102.60100 1.000 12.99103 144 PHE B C 1
ATOM 5401 O O . PHE B 2 144 ? 30.31800 7.27400 101.38700 1.000 12.54361 144 PHE B O 1
ATOM 5418 N N . TYR B 2 145 ? 29.52100 8.35800 103.18800 1.000 14.20697 145 TYR B N 1
ATOM 5419 C CA . TYR B 2 145 ? 28.58400 9.16000 102.42600 1.000 14.08064 145 TYR B CA 1
ATOM 5420 C C . TYR B 2 145 ? 28.24700 10.36100 103.29000 1.000 14.81230 145 TYR B C 1
ATOM 5421 O O . TYR B 2 145 ? 27.98200 10.18100 104.48500 1.000 15.68872 145 TYR B O 1
ATOM 5439 N N . PRO B 2 146 ? 28.20500 11.58200 102.74000 1.000 15.82558 146 PRO B N 1
ATOM 5440 C CA . PRO B 2 146 ? 28.44300 11.98300 101.35300 1.000 15.43343 146 PRO B CA 1
ATOM 5441 C C . PRO B 2 146 ? 29.93500 12.00300 100.99500 1.000 15.19393 146 PRO B C 1
ATOM 5442 O O . PRO B 2 146 ? 30.79400 11.66900 101.80200 1.000 14.89652 146 PRO B O 1
ATOM 5453 N N . ARG B 2 147 ? 30.21400 12.40200 99.75800 1.000 15.85453 147 ARG B N 1
ATOM 5454 C CA . ARG B 2 147 ? 31.55100 12.27000 99.19600 1.000 17.36787 147 ARG B CA 1
ATOM 5455 C C . ARG B 2 147 ? 32.53600 13.22700 99.84700 1.000 17.17048 147 ARG B C 1
ATOM 5456 O O . ARG B 2 147 ? 33.73600 12.94400 99.88400 1.000 17.23365 147 ARG B O 1
ATOM 5477 N N . GLU B 2 148 ? 32.06400 14.36500 100.33800 1.000 17.53105 148 GLU B N 1
ATOM 5478 C CA . GLU B 2 148 ? 32.96600 15.37800 100.86800 1.000 18.34430 148 GLU B CA 1
ATOM 5479 C C . GLU B 2 14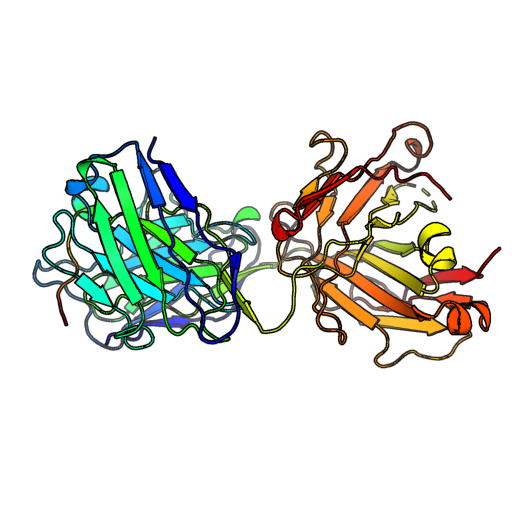8 ? 33.70200 14.85900 102.10400 1.000 17.01520 148 GLU B C 1
ATOM 5480 O O . GLU B 2 148 ? 33.09500 14.37100 103.06000 1.000 17.25207 148 GLU B O 1
ATOM 5492 N N . ALA B 2 149 ? 35.02400 14.92500 102.06400 1.000 16.74938 149 ALA B N 1
ATOM 5493 C CA . ALA B 2 149 ? 35.84600 14.48000 103.17600 1.000 17.85477 149 ALA B CA 1
ATOM 5494 C C . ALA B 2 149 ? 37.15200 15.23700 103.10600 1.000 18.90227 149 ALA B C 1
ATOM 5495 O O . ALA B 2 149 ? 37.59100 15.63100 102.02100 1.000 21.08148 149 ALA B O 1
ATOM 5502 N N . LYS B 2 150 ? 37.76100 15.45000 104.26600 1.000 18.45748 150 LYS B N 1
ATOM 5503 C CA . LYS B 2 150 ? 39.05800 16.10100 104.35100 1.000 18.82068 150 LYS B CA 1
ATOM 5504 C C . LYS B 2 150 ? 40.03300 15.14100 105.00700 1.000 16.75727 150 LYS B C 1
ATOM 5505 O O . LYS B 2 150 ? 39.75000 14.59000 106.07300 1.000 17.54684 150 LYS B O 1
ATOM 5524 N N . VAL B 2 151 ? 41.18400 14.96200 104.37900 1.000 16.00192 151 VAL B N 1
ATOM 5525 C CA . VAL B 2 151 ? 42.25600 14.13500 104.91000 1.000 16.38354 151 VAL B CA 1
ATOM 5526 C C . VAL B 2 151 ? 43.49600 15.00000 105.02200 1.000 15.82032 151 VAL B C 1
ATOM 5527 O O . VAL B 2 151 ? 43.89900 15.65400 104.05300 1.000 18.97333 151 VAL B O 1
ATOM 5540 N N . GLN B 2 152 ? 44.08200 15.02500 106.20200 1.000 14.95179 152 GLN B N 1
ATOM 5541 C CA . GLN B 2 152 ? 45.29700 15.78100 106.44300 1.000 15.07812 152 GLN B CA 1
ATOM 5542 C C . GLN B 2 152 ? 46.36700 14.84800 106.97900 1.000 13.99641 152 GLN B C 1
ATOM 5543 O O . GLN B 2 152 ? 46.12200 14.10400 107.92900 1.000 15.58608 152 GLN B O 1
ATOM 5557 N N . TRP B 2 153 ? 47.54300 14.89800 106.37500 1.000 12.95945 153 TRP B N 1
ATOM 5558 C CA . TRP B 2 153 ? 48.70100 14.15500 106.83400 1.000 12.64625 153 TRP B CA 1
ATOM 5559 C C . TRP B 2 153 ? 49.54600 15.01300 107.75800 1.000 12.38043 153 TRP B C 1
ATOM 5560 O O . TRP B 2 153 ? 49.79800 16.18400 107.47200 1.000 12.19620 153 TRP B O 1
ATOM 5581 N N . LYS B 2 154 ? 50.03300 14.39700 108.82800 1.000 12.60941 154 LYS B N 1
ATOM 5582 C CA . LYS B 2 154 ? 50.97600 15.02300 109.73800 1.000 13.55162 154 LYS B CA 1
ATOM 5583 C C . LYS B 2 154 ? 52.13500 14.07100 109.96300 1.000 13.12789 154 LYS B C 1
ATOM 5584 O O . LYS B 2 154 ? 51.92600 12.88300 110.22400 1.000 15.46764 154 LYS B O 1
ATOM 5603 N N . VAL B 2 155 ? 53.35200 14.60000 109.87400 1.000 12.16725 155 VAL B N 1
ATOM 5604 C CA . VAL B 2 155 ? 54.57900 13.83800 110.06100 1.000 12.65941 155 VAL B CA 1
ATOM 5605 C C . VAL B 2 155 ? 55.32300 14.55200 111.17700 1.000 13.39897 155 VAL B C 1
ATOM 5606 O O . VAL B 2 155 ? 55.73200 15.70700 111.00800 1.000 13.68059 155 VAL B O 1
ATOM 5619 N N . ASP B 2 156 ? 55.44300 13.90700 112.33200 1.000 14.13064 156 ASP B N 1
ATOM 5620 C CA . ASP B 2 156 ? 55.93900 14.57300 113.54300 1.000 14.62807 156 ASP B CA 1
ATOM 5621 C C . ASP B 2 156 ? 55.29200 15.94100 113.72400 1.000 14.06748 156 ASP B C 1
ATOM 5622 O O . ASP B 2 156 ? 55.93900 16.94500 114.00800 1.000 14.71492 156 ASP B O 1
ATOM 5631 N N . ASN B 2 157 ? 53.97600 15.96300 113.57000 1.000 14.44647 157 ASN B N 1
ATOM 5632 C CA . ASN B 2 157 ? 53.11800 17.12900 113.75700 1.000 15.82295 157 ASN B CA 1
ATOM 5633 C C . ASN B 2 157 ? 53.25000 18.17100 112.65900 1.000 14.69913 157 ASN B C 1
ATOM 5634 O O . ASN B 2 157 ? 52.58200 19.20600 112.74300 1.000 16.97835 157 ASN B O 1
ATOM 5645 N N . ALA B 2 158 ? 54.04900 17.93000 111.62100 1.000 13.17526 158 ALA B N 1
ATOM 5646 C CA . ALA B 2 158 ? 54.13900 18.85200 110.49400 1.000 13.06999 158 ALA B CA 1
ATOM 5647 C C . ALA B 2 158 ? 53.02600 18.53400 109.50700 1.000 12.36727 158 ALA B C 1
ATOM 5648 O O . ALA B 2 158 ? 52.95400 17.41700 108.99000 1.000 12.81733 158 ALA B O 1
ATOM 5655 N N . LEU B 2 159 ? 52.18500 19.52200 109.23900 1.000 12.18304 159 LEU B N 1
ATOM 5656 C CA . LEU B 2 159 ? 51.14000 19.37300 108.24200 1.000 12.79101 159 LEU B CA 1
ATOM 5657 C C . LEU B 2 159 ? 51.76500 19.28400 106.85800 1.000 13.74639 159 LEU B C 1
ATOM 5658 O O . LEU B 2 159 ? 52.56700 20.13700 106.47100 1.000 15.30710 159 LEU B O 1
ATOM 5674 N N . GLN B 2 160 ? 51.41200 18.23900 106.12200 1.000 12.69363 160 GLN B N 1
ATOM 5675 C CA . GLN B 2 160 ? 51.93400 18.03000 104.78200 1.000 13.12789 160 GLN B CA 1
ATOM 5676 C C . GLN B 2 160 ? 51.06600 18.76100 103.77700 1.000 14.21223 160 GLN B C 1
ATOM 5677 O O . GLN B 2 160 ? 49.84500 18.65600 103.81700 1.000 16.85202 160 GLN B O 1
ATOM 5691 N N . SER B 2 161 ? 51.68800 19.51000 102.89200 1.000 14.30698 161 SER B N 1
ATOM 5692 C CA . SER B 2 161 ? 50.95100 20.22700 101.86300 1.000 16.43355 161 SER B CA 1
ATOM 5693 C C . SER B 2 161 ? 51.65700 19.99000 100.53600 1.000 16.19405 161 SER B C 1
ATOM 5694 O O . SER B 2 161 ? 52.79300 20.42700 100.34900 1.000 17.44420 161 SER B O 1
ATOM 5702 N N . GLY B 2 162 ? 51.00300 19.26100 99.63400 1.000 16.74411 162 GLY B N 1
ATOM 5703 C CA . GLY B 2 162 ? 51.53100 18.98400 98.31300 1.000 17.20733 162 GLY B CA 1
ATOM 5704 C C . GLY B 2 162 ? 52.29700 17.68700 98.16800 1.000 17.52579 162 GLY B C 1
ATOM 5705 O O . GLY B 2 162 ? 52.86900 17.44400 97.09600 1.000 19.44444 162 GLY B O 1
ATOM 5709 N N . ASN B 2 163 ? 52.33200 16.85100 99.20100 1.000 16.34406 163 ASN B N 1
ATOM 5710 C CA . ASN B 2 163 ? 53.14300 15.64000 99.22700 1.000 17.83635 163 ASN B CA 1
ATOM 5711 C C . ASN B 2 163 ? 52.29800 14.39100 99.11000 1.000 16.48619 163 ASN B C 1
ATOM 5712 O O . ASN B 2 163 ? 52.83100 13.28100 99.24700 1.000 17.41525 163 ASN B O 1
ATOM 5723 N N . SER B 2 164 ? 50.99700 14.53900 98.85300 1.000 15.00443 164 SER B N 1
ATOM 5724 C CA . SER B 2 164 ? 50.11000 13.39400 98.81500 1.000 14.25697 164 SER B CA 1
ATOM 5725 C C . SER B 2 164 ? 49.15000 13.52200 97.64200 1.000 14.34646 164 SER B C 1
ATOM 5726 O O . SER B 2 164 ? 48.91700 14.61300 97.10800 1.000 16.34933 164 SER B O 1
ATOM 5734 N N . GLN B 2 165 ? 48.59200 12.39200 97.23900 1.000 14.01747 165 GLN B N 1
ATOM 5735 C CA . GLN B 2 165 ? 47.56900 12.37300 96.20800 1.000 13.67796 165 GLN B CA 1
ATOM 5736 C C . GLN B 2 165 ? 46.40900 11.51100 96.66200 1.000 13.22527 165 GLN B C 1
ATOM 5737 O O . GLN B 2 165 ? 46.59600 10.49700 97.33000 1.000 13.46740 165 GLN B O 1
ATOM 5751 N N . GLU B 2 166 ? 45.21500 11.91100 96.25500 1.000 13.70954 166 GLU B N 1
ATOM 5752 C CA . GLU B 2 166 ? 43.97800 11.24500 96.62100 1.000 14.79125 166 GLU B CA 1
ATOM 5753 C C . GLU B 2 166 ? 43.34400 10.60800 95.39400 1.000 13.19369 166 GLU B C 1
ATOM 5754 O O . GLU B 2 166 ? 43.46000 11.10900 94.26800 1.000 14.18065 166 GLU B O 1
ATOM 5766 N N . SER B 2 167 ? 42.65600 9.50500 95.63200 1.000 12.18567 167 SER B N 1
ATOM 5767 C CA . SER B 2 167 ? 41.81200 8.85900 94.64400 1.000 12.59888 167 SER B CA 1
ATOM 5768 C C . SER B 2 167 ? 40.50600 8.48100 95.31900 1.000 11.70403 167 SER B C 1
ATOM 5769 O O . SER B 2 167 ? 40.50300 8.03500 96.46300 1.000 12.64362 167 SER B O 1
ATOM 5777 N N . VAL B 2 168 ? 39.39700 8.66400 94.61700 1.000 12.24621 168 VAL B N 1
ATOM 5778 C CA . VAL B 2 168 ? 38.07100 8.37200 95.15300 1.000 12.77785 168 VAL B CA 1
ATOM 5779 C C . VAL B 2 168 ? 37.34000 7.44400 94.19500 1.000 13.16474 168 VAL B C 1
ATOM 5780 O O . VAL B 2 168 ? 37.40800 7.61500 92.97600 1.000 14.36225 168 VAL B O 1
ATOM 5793 N N . THR B 2 169 ? 36.68800 6.43200 94.73900 1.000 12.62520 169 THR B N 1
ATOM 5794 C CA . THR B 2 169 ? 35.90700 5.56300 93.88400 1.000 13.39897 169 THR B CA 1
ATOM 5795 C C . THR B 2 169 ? 34.63700 6.26800 93.43500 1.000 14.50437 169 THR B C 1
ATOM 5796 O O . THR B 2 169 ? 34.16500 7.23300 94.04400 1.000 15.13603 169 THR B O 1
ATOM 5807 N N . GLU B 2 170 ? 34.05300 5.74800 92.36900 1.000 15.63872 170 GLU B N 1
ATOM 5808 C CA . GLU B 2 170 ? 32.70800 6.15100 92.03800 1.000 16.55725 170 GLU B CA 1
ATOM 5809 C C . GLU B 2 170 ? 31.74400 5.54000 93.04500 1.000 14.94127 170 GLU B C 1
ATOM 5810 O O . GLU B 2 170 ? 32.09300 4.66800 93.83700 1.000 16.59936 170 GLU B O 1
ATOM 5822 N N . GLN B 2 171 ? 30.53200 6.05000 93.05400 1.000 14.81493 171 GLN B N 1
ATOM 5823 C CA . GLN B 2 171 ? 29.57400 5.61800 94.05200 1.000 13.39634 171 GLN B CA 1
ATOM 5824 C C . GLN B 2 171 ? 29.25200 4.13700 93.88300 1.000 13.05683 171 GLN B C 1
ATOM 5825 O O . GLN B 2 171 ? 29.00100 3.65700 92.78000 1.000 14.30171 171 GLN B O 1
ATOM 5839 N N . ASP B 2 172 ? 29.24800 3.39900 94.98300 1.000 13.11736 172 ASP B N 1
ATOM 5840 C CA . ASP B 2 172 ? 29.01600 1.96800 94.90300 1.000 14.51227 172 ASP B CA 1
ATOM 5841 C C . ASP B 2 172 ? 27.59300 1.67400 94.44600 1.000 14.69124 172 ASP B C 1
ATOM 5842 O O . ASP B 2 172 ? 26.62900 2.26800 94.93700 1.000 14.37014 172 ASP B O 1
ATOM 5851 N N . SER B 2 173 ? 27.45900 0.72300 93.51600 1.000 15.55976 173 SER B N 1
ATOM 5852 C CA . SER B 2 173 ? 26.16600 0.41800 92.91700 1.000 16.85465 173 SER B CA 1
ATOM 5853 C C . SER B 2 173 ? 25.26300 -0.40100 93.82300 1.000 16.60989 173 SER B C 1
ATOM 5854 O O . SER B 2 173 ? 24.09300 -0.57600 93.48200 1.000 17.35208 173 SER B O 1
ATOM 5862 N N . LYS B 2 174 ? 25.75600 -0.88600 94.96100 1.000 17.34155 174 LYS B N 1
ATOM 5863 C CA . LYS B 2 174 ? 24.93800 -1.61300 95.92600 1.000 19.63920 174 LYS B CA 1
ATOM 5864 C C . LYS B 2 174 ? 24.63400 -0.81400 97.18600 1.000 18.26798 174 LYS B C 1
ATOM 5865 O O . LYS B 2 174 ? 23.46900 -0.74100 97.59000 1.000 19.90239 174 LYS B O 1
ATOM 5884 N N . ASP B 2 175 ? 25.62900 -0.19200 97.82100 1.000 16.35722 175 ASP B N 1
ATOM 5885 C CA . ASP B 2 175 ? 25.41300 0.48700 99.09800 1.000 16.64410 175 ASP B CA 1
ATOM 5886 C C . ASP B 2 175 ? 25.49000 2.00200 98.99400 1.000 14.19118 175 ASP B C 1
ATOM 5887 O O . ASP B 2 175 ? 25.31300 2.69400 100.00200 1.000 14.98601 175 ASP B O 1
ATOM 5896 N N . SER B 2 176 ? 25.74400 2.52800 97.80300 1.000 13.29896 176 SER B N 1
ATOM 5897 C CA . SER B 2 176 ? 25.69700 3.96500 97.53700 1.000 13.03577 176 SER B CA 1
ATOM 5898 C C . SER B 2 176 ? 26.73700 4.76500 98.32200 1.000 12.34885 176 SER B C 1
ATOM 5899 O O . SER B 2 176 ? 26.57300 5.96900 98.51800 1.000 13.45688 176 SER B O 1
ATOM 5907 N N . THR B 2 177 ? 27.83300 4.13400 98.71500 1.000 12.48571 177 THR B N 1
ATOM 5908 C CA . THR B 2 177 ? 28.90600 4.84000 99.40300 1.000 12.33306 177 THR B CA 1
ATOM 5909 C C . THR B 2 177 ? 30.08800 5.10600 98.47900 1.000 11.71193 177 THR B C 1
ATOM 5910 O O . THR B 2 177 ? 30.16700 4.61100 97.34800 1.000 12.97787 177 THR B O 1
ATOM 5921 N N . TYR B 2 178 ? 31.03900 5.86900 99.02000 1.000 11.85932 178 TYR B N 1
ATOM 5922 C CA . TYR B 2 178 ? 32.31300 6.16500 98.38900 1.000 11.99618 178 TYR B CA 1
ATOM 5923 C C . TYR B 2 178 ? 33.43300 5.62200 99.26400 1.000 11.30662 178 TYR B C 1
ATOM 5924 O O . TYR B 2 178 ? 33.26600 5.44400 100.47000 1.000 12.13567 178 TYR B O 1
ATOM 5942 N N . SER B 2 179 ? 34.58900 5.39500 98.65800 1.000 11.65666 179 SER B N 1
ATOM 5943 C CA . SER B 2 179 ? 35.81900 5.15500 99.39300 1.000 11.42242 179 SER B CA 1
ATOM 5944 C C . SER B 2 179 ? 36.91200 6.03900 98.81300 1.000 10.93026 179 SER B C 1
ATOM 5945 O O . SER B 2 179 ? 36.84200 6.47600 97.66800 1.000 11.71456 179 SER B O 1
ATOM 5953 N N . LEU B 2 180 ? 37.93200 6.30700 99.61400 1.000 10.80919 180 LEU B N 1
ATOM 5954 C CA . LEU B 2 180 ? 38.97200 7.24200 99.22800 1.000 11.81721 180 LEU B CA 1
ATOM 5955 C C . LEU B 2 180 ? 40.30100 6.75100 99.76800 1.000 11.40926 180 LEU B C 1
ATOM 5956 O O . LEU B 2 180 ? 40.38600 6.29700 100.91100 1.000 12.30411 180 LEU B O 1
ATOM 5972 N N . SER B 2 181 ? 41.33900 6.90700 98.96600 1.000 11.61455 181 SER B N 1
ATOM 5973 C CA . SER B 2 181 ? 42.69700 6.65700 99.41200 1.000 12.61993 181 SER B CA 1
ATOM 5974 C C . SER B 2 181 ? 43.48300 7.95300 99.31900 1.000 12.83049 181 SER B C 1
ATOM 5975 O O . SER B 2 181 ? 43.27700 8.75800 98.40600 1.000 14.82809 181 SER B O 1
ATOM 5983 N N . SER B 2 182 ? 44.37600 8.14900 100.26400 1.000 12.47781 182 SER B N 1
ATOM 5984 C CA . SER B 2 182 ? 45.33600 9.23400 100.20000 1.000 13.52267 182 SER B CA 1
ATOM 5985 C C . SER B 2 182 ? 46.70800 8.62300 100.42500 1.000 13.03314 182 SER B C 1
ATOM 5986 O O . SER B 2 182 ? 46.88800 7.82700 101.34800 1.000 15.22814 182 SER B O 1
ATOM 5994 N N . THR B 2 183 ? 47.65100 8.93500 99.54500 1.000 12.62783 183 THR B N 1
ATOM 5995 C CA . THR B 2 183 ? 48.97400 8.32900 99.58100 1.000 12.05934 183 THR B CA 1
ATOM 5996 C C . THR B 2 183 ? 50.01200 9.42400 99.71700 1.000 11.77246 183 THR B C 1
ATOM 5997 O O . THR B 2 183 ? 50.05500 10.34600 98.89600 1.000 12.58835 183 THR B O 1
ATOM 6008 N N . LEU B 2 184 ? 50.81800 9.32200 100.76700 1.000 11.54612 184 LEU B N 1
ATOM 6009 C CA . LEU B 2 184 ? 51.92300 10.22700 101.04000 1.000 11.47506 184 LEU B CA 1
ATOM 6010 C C . LEU B 2 184 ? 53.19200 9.49700 100.64200 1.000 12.81733 184 LEU B C 1
ATOM 6011 O O . LEU B 2 184 ? 53.42300 8.38600 101.10800 1.000 14.41225 184 LEU B O 1
ATOM 6027 N N . THR B 2 185 ? 54.00300 10.09800 99.78100 1.000 13.95957 185 THR B N 1
ATOM 6028 C CA . THR B 2 185 ? 55.20700 9.43000 99.31500 1.000 16.09930 185 THR B CA 1
ATOM 6029 C C . THR B 2 185 ? 56.42000 10.27900 99.65700 1.000 15.92559 185 THR B C 1
ATOM 6030 O O . THR B 2 185 ? 56.41700 11.49500 99.43400 1.000 17.13890 185 THR B O 1
ATOM 6041 N N . LEU B 2 186 ? 57.43100 9.62500 100.21700 1.000 15.43080 186 LEU B N 1
ATOM 6042 C CA . LEU B 2 186 ? 58.67300 10.23900 100.66900 1.000 16.10983 186 LEU B CA 1
ATOM 6043 C C . LEU B 2 186 ? 59.81800 9.31700 100.28400 1.000 13.93062 186 LEU B C 1
ATOM 6044 O O . LEU B 2 186 ? 59.63500 8.10500 100.17400 1.000 15.19130 186 LEU B O 1
ATOM 6060 N N . SER B 2 187 ? 61.02000 9.86800 100.14000 1.000 13.17263 187 SER B N 1
ATOM 6061 C CA . SER B 2 187 ? 62.16500 8.98100 100.02900 1.000 13.33844 187 SER B CA 1
ATOM 6062 C C . SER B 2 187 ? 62.39300 8.27600 101.36900 1.000 13.27528 187 SER B C 1
ATOM 6063 O O . SER B 2 187 ? 61.97900 8.75500 102.42900 1.000 13.19895 187 SER B O 1
ATOM 6071 N N . LYS B 2 188 ? 63.08600 7.13600 101.32600 1.000 13.88324 188 LYS B N 1
ATOM 6072 C CA . LYS B 2 188 ? 63.46400 6.45500 102.56300 1.000 15.34658 188 LYS B CA 1
ATOM 6073 C C . LYS B 2 188 ? 64.33000 7.35700 103.41700 1.000 14.56754 188 LYS B C 1
ATOM 6074 O O . LYS B 2 188 ? 64.17000 7.39700 104.64200 1.000 14.77282 188 LYS B O 1
ATOM 6093 N N . ALA B 2 189 ? 65.24700 8.09300 102.78300 1.000 15.22025 189 ALA B N 1
ATOM 6094 C CA . ALA B 2 189 ? 66.12900 8.97200 103.53400 1.000 16.11772 189 ALA B CA 1
ATOM 6095 C C . ALA B 2 189 ? 65.32400 9.98400 104.33500 1.000 15.09655 189 ALA B C 1
ATOM 6096 O O . ALA B 2 189 ? 65.64500 10.27800 105.48700 1.000 17.41788 189 ALA B O 1
ATOM 6103 N N . ASP B 2 190 ? 64.26100 10.52000 103.74600 1.000 14.40699 190 ASP B N 1
ATOM 6104 C CA . ASP B 2 190 ? 63.39500 11.46400 104.44500 1.000 14.76230 190 ASP B CA 1
ATOM 6105 C C . ASP B 2 190 ? 62.53700 10.74000 105.48300 1.000 13.84113 190 ASP B C 1
ATOM 6106 O O . ASP B 2 190 ? 62.43700 11.16700 106.63800 1.000 14.30698 190 ASP B O 1
ATOM 6115 N N . TYR B 2 191 ? 61.93500 9.62200 105.09100 1.000 12.95682 191 TYR B N 1
ATOM 6116 C CA . TYR B 2 191 ? 61.07900 8.84300 105.97600 1.000 12.58309 191 TYR B CA 1
ATOM 6117 C C . TYR B 2 191 ? 61.76500 8.50400 107.29300 1.000 12.94103 191 TYR B C 1
ATOM 6118 O O . TYR B 2 191 ? 61.16100 8.60100 108.36800 1.000 12.72784 191 TYR B O 1
ATOM 6136 N N . GLU B 2 192 ? 63.04000 8.14300 107.23600 1.000 13.04104 192 GLU B N 1
ATOM 6137 C CA . GLU B 2 192 ? 63.76700 7.69300 108.41600 1.000 14.53069 192 GLU B CA 1
ATOM 6138 C C . GLU B 2 192 ? 64.22200 8.82700 109.32000 1.000 14.73335 192 GLU B C 1
ATOM 6139 O O . GLU B 2 192 ? 64.84600 8.56300 110.35000 1.000 16.02034 192 GLU B O 1
ATOM 6151 N N . LYS B 2 193 ? 63.89200 10.07200 108.99800 1.000 14.27276 193 LYS B N 1
ATOM 6152 C CA . LYS B 2 193 ? 64.16200 11.20700 109.86300 1.000 15.72031 193 LYS B CA 1
ATOM 6153 C C . LYS B 2 193 ? 63.00800 11.53400 110.80200 1.000 15.72820 193 LYS B C 1
ATOM 6154 O O . LYS B 2 193 ? 63.14600 12.43600 111.62900 1.000 18.01005 193 LYS B O 1
ATOM 6173 N N . HIS B 2 194 ? 61.86800 10.85300 110.69000 1.000 14.23065 194 HIS B N 1
ATOM 6174 C CA . HIS B 2 194 ? 60.68200 11.21900 111.44700 1.000 13.84377 194 HIS B CA 1
ATOM 6175 C C . HIS B 2 194 ? 60.07100 9.98200 112.08300 1.000 13.45688 194 HIS B C 1
ATOM 6176 O O . HIS B 2 194 ? 60.24500 8.86400 111.59600 1.000 14.15433 194 HIS B O 1
ATOM 6190 N N . LYS B 2 195 ? 59.32600 10.20600 113.16700 1.000 12.84891 195 LYS B N 1
ATOM 6191 C CA . LYS B 2 195 ? 58.74600 9.11800 113.95000 1.000 12.74363 195 LYS B CA 1
ATOM 6192 C C . LYS B 2 195 ? 57.25500 8.89700 113.69000 1.000 12.35411 195 LYS B C 1
ATOM 6193 O O . LYS B 2 195 ? 56.85100 7.79000 113.31900 1.000 12.72521 195 LYS B O 1
ATOM 6212 N N . VAL B 2 196 ? 56.42900 9.91100 113.91400 1.000 12.27252 196 VAL B N 1
ATOM 6213 C CA . VAL B 2 196 ? 54.97600 9.75200 113.91400 1.000 12.52519 196 VAL B CA 1
ATOM 6214 C C . VAL B 2 196 ? 54.42500 10.09300 112.53600 1.000 11.99354 196 VAL B C 1
ATOM 6215 O O . VAL B 2 196 ? 54.61600 11.20600 112.04600 1.000 13.18053 196 VAL B O 1
ATOM 6228 N N . TYR B 2 197 ? 53.69300 9.14800 111.95100 1.000 11.28030 197 TYR B N 1
ATOM 6229 C CA . TYR B 2 197 ? 52.99900 9.32500 110.68300 1.000 11.13555 197 TYR B CA 1
ATOM 6230 C C . TYR B 2 197 ? 51.51200 9.20600 110.98500 1.000 11.42769 197 TYR B C 1
ATOM 6231 O O . TYR B 2 197 ? 51.06600 8.18200 111.51000 1.000 12.03829 197 TYR B O 1
ATOM 6249 N N . ALA B 2 198 ? 50.74500 10.24400 110.65300 1.000 11.94354 198 ALA B N 1
ATOM 6250 C CA . ALA B 2 198 ? 49.34600 10.29500 111.04200 1.000 13.20685 198 ALA B CA 1
ATOM 6251 C C . ALA B 2 198 ? 48.48800 10.85700 109.92100 1.000 12.59888 198 ALA B C 1
ATOM 6252 O O . ALA B 2 198 ? 48.89100 11.77900 109.20700 1.000 13.30686 198 ALA B O 1
ATOM 6259 N N . CYS B 2 199 ? 47.29400 10.30000 109.78400 1.000 12.56466 199 CYS B N 1
ATOM 6260 C CA A CYS B 2 199 ? 46.25600 10.77100 108.88500 0.340 13.03577 199 CYS B CA 1
ATOM 6261 C CA B CYS B 2 199 ? 46.29100 10.88600 108.90800 0.660 13.21737 199 CYS B CA 1
ATOM 6262 C C . CYS B 2 199 ? 45.05900 11.20500 109.73100 1.000 13.19106 199 CYS B C 1
ATOM 6263 O O . CYS B 2 199 ? 44.59700 10.40900 110.55900 1.000 14.69387 199 CYS B O 1
ATOM 6276 N N . GLU B 2 200 ? 44.57600 12.42500 109.53800 1.000 13.55689 200 GLU B N 1
ATOM 6277 C CA . GLU B 2 200 ? 43.44300 12.96200 110.27300 1.000 14.58333 200 GLU B CA 1
ATOM 6278 C C . GLU B 2 200 ? 42.29500 13.20000 109.30300 1.000 14.36488 200 GLU B C 1
ATOM 6279 O O . GLU B 2 200 ? 42.47400 13.85000 108.26700 1.000 14.48068 200 GLU B O 1
ATOM 6291 N N . VAL B 2 201 ? 41.13300 12.66200 109.64000 1.000 13.72007 201 VAL B N 1
ATOM 6292 C CA . VAL B 2 201 ? 39.99000 12.62400 108.74000 1.000 14.11748 201 VAL B CA 1
ATOM 6293 C C . VAL B 2 201 ? 38.84100 13.41500 109.33700 1.000 14.70703 201 VAL B C 1
ATOM 6294 O O . VAL B 2 201 ? 38.44900 13.18300 110.48500 1.000 15.59397 201 VAL B O 1
ATOM 6307 N N . THR B 2 202 ? 38.27800 14.30500 108.53100 1.000 15.14918 202 THR B N 1
ATOM 6308 C CA . THR B 2 202 ? 37.09000 15.07000 108.87900 1.000 16.87571 202 THR B CA 1
ATOM 6309 C C . THR B 2 202 ? 35.97400 14.70600 107.90800 1.000 16.55198 202 THR B C 1
ATOM 6310 O O . THR B 2 202 ? 36.18400 14.66400 106.69000 1.000 16.47040 202 THR B O 1
ATOM 6321 N N . HIS B 2 203 ? 34.79000 14.44100 108.45200 1.000 16.67042 203 HIS B N 1
ATOM 6322 C CA . HIS B 2 203 ? 33.64400 14.05000 107.64800 1.000 16.48882 203 HIS B CA 1
ATOM 6323 C C . HIS B 2 203 ? 32.37800 14.32700 108.44500 1.000 18.17586 203 HIS B C 1
ATOM 6324 O O . HIS B 2 203 ? 32.36900 14.21900 109.67100 1.000 19.54971 203 HIS B O 1
ATOM 6338 N N . GLN B 2 204 ? 31.30000 14.64900 107.72000 1.000 19.71552 204 GLN B N 1
ATOM 6339 C CA . GLN B 2 204 ? 30.02000 14.97900 108.34400 1.000 21.81577 204 GLN B CA 1
ATOM 6340 C C . GLN B 2 204 ? 29.55300 13.90200 109.31200 1.000 21.11832 204 GLN B C 1
ATOM 6341 O O . GLN B 2 204 ? 28.89300 14.20800 110.30800 1.000 23.29227 204 GLN B O 1
ATOM 6355 N N . GLY B 2 205 ? 29.85900 12.64100 109.03300 1.000 19.77869 205 GLY B N 1
ATOM 6356 C CA . GLY B 2 205 ? 29.41500 11.55900 109.88800 1.000 20.72880 205 GLY B CA 1
ATOM 6357 C C . GLY B 2 205 ? 30.23400 11.34400 111.13600 1.000 21.19991 205 GLY B C 1
ATOM 6358 O O . GLY B 2 205 ? 29.86900 10.50500 111.96400 1.000 22.92906 205 GLY B O 1
ATOM 6362 N N . LEU B 2 206 ? 31.32200 12.09200 111.30600 1.000 20.73406 206 LEU B N 1
ATOM 6363 C CA . LEU B 2 206 ? 32.18300 12.01000 112.47900 1.000 22.08949 206 LEU B CA 1
ATOM 6364 C C . LEU B 2 206 ? 31.95200 13.23800 113.34900 1.000 25.70571 206 LEU B C 1
ATOM 6365 O O . LEU B 2 206 ? 32.02400 14.37400 112.86400 1.000 27.74806 206 LEU B O 1
ATOM 6381 N N . SER B 2 207 ? 31.67800 13.01500 114.63500 1.000 26.87954 207 SER B N 1
ATOM 6382 C CA . SER B 2 207 ? 31.41100 14.14600 115.51700 1.000 28.45078 207 SER B CA 1
ATOM 6383 C C . SER B 2 207 ? 32.65700 14.99100 115.72800 1.000 28.25339 207 SER B C 1
ATOM 6384 O O . SER B 2 207 ? 32.55500 16.18700 116.02500 1.000 30.16677 207 SER B O 1
ATOM 6392 N N . SER B 2 208 ? 33.83100 14.38800 115.60400 1.000 27.43487 208 SER B N 1
ATOM 6393 C CA . SER B 2 208 ? 35.09000 15.11200 115.63000 1.000 27.54278 208 SER B CA 1
ATOM 6394 C C . SER B 2 208 ? 36.07400 14.32400 114.78700 1.000 25.02405 208 SER B C 1
ATOM 6395 O O . SER B 2 208 ? 35.84100 13.14600 114.50000 1.000 24.07394 208 SER B O 1
ATOM 6403 N N . PRO B 2 209 ? 37.16700 14.94500 114.35500 1.000 24.37134 209 PRO B N 1
ATOM 6404 C CA . PRO B 2 209 ? 38.07700 14.25800 113.43100 1.000 22.78168 209 PRO B CA 1
ATOM 6405 C C . PRO B 2 209 ? 38.67900 12.99500 114.03100 1.000 21.08674 209 PRO B C 1
ATOM 6406 O O . PRO B 2 209 ? 38.94000 12.90900 115.23100 1.000 21.92368 209 PRO B O 1
ATOM 6417 N N . VAL B 2 210 ? 38.90700 12.01000 113.16600 1.000 18.20218 210 VAL B N 1
ATOM 6418 C CA . VAL B 2 210 ? 39.51200 10.73800 113.53800 1.000 18.03111 210 VAL B CA 1
ATOM 6419 C C . VAL B 2 210 ? 40.95000 10.75000 113.04200 1.000 16.29669 210 VAL B C 1
ATOM 6420 O O . VAL B 2 210 ? 41.20700 11.07500 111.87800 1.000 17.08626 210 VAL B O 1
ATOM 6433 N N . THR B 2 211 ? 41.88300 10.35100 113.89700 1.000 15.79926 211 THR B N 1
ATOM 6434 C CA . THR B 2 211 ? 43.27800 10.21600 113.51500 1.000 16.67042 211 THR B CA 1
ATOM 6435 C C . THR B 2 211 ? 43.70800 8.76800 113.65300 1.000 15.48080 211 THR B C 1
ATOM 6436 O O . THR B 2 211 ? 43.42500 8.12300 114.67000 1.000 17.75213 211 THR B O 1
ATOM 6447 N N . LYS B 2 212 ? 44.38100 8.26600 112.62400 1.000 14.06484 212 LYS B N 1
ATOM 6448 C CA . LYS B 2 212 ? 45.08900 6.99900 112.68600 1.000 14.09643 212 LYS B CA 1
ATOM 6449 C C . LYS B 2 212 ? 46.56900 7.29100 112.49300 1.000 13.62795 212 LYS B C 1
ATOM 6450 O O . LYS B 2 212 ? 46.94700 8.12100 111.66600 1.000 14.46489 212 LYS B O 1
ATOM 6469 N N . SER B 2 213 ? 47.40700 6.62000 113.26700 1.000 13.07525 213 SER B N 1
ATOM 6470 C CA . SER B 2 213 ? 48.82000 6.93500 113.23800 1.000 13.68848 213 SER B CA 1
ATOM 6471 C C . SER B 2 213 ? 49.63800 5.69800 113.55900 1.000 13.29896 213 SER B C 1
ATOM 6472 O O . SER B 2 213 ? 49.13700 4.71700 114.11700 1.000 14.62017 213 SER B O 1
ATOM 6480 N N . PHE B 2 214 ? 50.92000 5.77200 113.22200 1.000 12.76732 214 PHE B N 1
ATOM 6481 C CA . PHE B 2 214 ? 51.88200 4.77400 113.65200 1.000 12.54361 214 PHE B CA 1
ATOM 6482 C C . PHE B 2 214 ? 53.22600 5.45400 113.88500 1.000 12.40149 214 PHE B C 1
ATOM 6483 O O . PHE B 2 214 ? 53.47300 6.56700 113.41700 1.000 12.81206 214 PHE B O 1
ATOM 6500 N N . ASN B 2 215 ? 54.09000 4.76700 114.62000 1.000 13.10683 215 ASN B N 1
ATOM 6501 C CA . ASN B 2 215 ? 55.49100 5.13100 114.76200 1.000 13.33318 215 ASN B CA 1
ATOM 6502 C C . ASN B 2 215 ? 56.32400 4.31100 113.78400 1.000 13.33581 215 ASN B C 1
ATOM 6503 O O . ASN B 2 215 ? 56.22700 3.08100 113.75800 1.000 14.63597 215 ASN B O 1
ATOM 6514 N N . ARG B 2 216 ? 57.16900 4.98600 113.01400 1.000 13.23053 216 ARG B N 1
ATOM 6515 C CA . ARG B 2 216 ? 58.06800 4.29400 112.10000 1.000 13.03314 216 ARG B CA 1
ATOM 6516 C C . ARG B 2 216 ? 58.90100 3.26400 112.85000 1.000 14.80441 216 ARG B C 1
ATOM 6517 O O . ARG B 2 216 ? 59.46800 3.55300 113.89600 1.000 14.84915 216 ARG B O 1
ATOM 6538 N N . GLY B 2 217 ? 58.98900 2.06500 112.29500 1.000 15.88612 217 GLY B N 1
ATOM 6539 C CA . GLY B 2 217 ? 59.94500 1.08300 112.75100 1.000 19.35232 217 GLY B CA 1
ATOM 6540 C C . GLY B 2 217 ? 59.63800 0.40000 114.06300 1.000 23.50545 217 GLY B C 1
ATOM 6541 O O . GLY B 2 217 ? 60.42400 -0.45600 114.48200 1.000 25.07932 217 GLY B O 1
ATOM 6545 N N . GLU B 2 218 ? 58.53100 0.71800 114.72300 1.000 25.65834 218 GLU B N 1
ATOM 6546 C CA . GLU B 2 218 ? 58.25300 0.11600 116.02800 1.000 28.90873 218 GLU B CA 1
ATOM 6547 C C . GLU B 2 218 ? 56.77400 -0.20400 116.14500 1.000 32.29861 218 GLU B C 1
ATOM 6548 O O . GLU B 2 218 ? 56.37400 -1.34100 116.43300 1.000 34.47255 218 GLU B O 1
ATOM 6560 N N . ILE C 3 2 ? 12.28500 -5.77500 66.35400 1.000 23.68442 627 ILE P N 1
ATOM 6561 C CA . ILE C 3 2 ? 12.19000 -4.39900 65.83200 1.000 22.19477 627 ILE P CA 1
ATOM 6562 C C . ILE C 3 2 ? 13.56500 -3.76700 65.89500 1.000 18.65224 627 ILE P C 1
ATOM 6563 O O . ILE C 3 2 ? 13.93800 -3.02700 65.00100 1.000 18.92595 627 ILE P O 1
ATOM 6567 N N . HIS C 3 3 ? 14.33600 -4.06200 66.94500 1.000 16.28090 628 HIS P N 1
ATOM 6568 C CA . HIS C 3 3 ? 15.59600 -3.35100 67.12700 1.000 15.03338 628 HIS P CA 1
ATOM 6569 C C . HIS C 3 3 ? 16.53800 -3.55600 65.94900 1.000 14.09380 628 HIS P C 1
ATOM 6570 O O . HIS C 3 3 ? 17.14900 -2.60300 65.46200 1.000 14.38330 628 HIS P O 1
ATOM 6584 N N . ASP C 3 4 ? 16.70500 -4.79700 65.49700 1.000 14.67808 629 ASP P N 1
ATOM 6585 C CA . ASP C 3 4 ? 17.65200 -5.03200 64.41400 1.000 16.46776 629 ASP P CA 1
ATOM 6586 C C . ASP C 3 4 ? 17.27200 -4.23000 63.17900 1.000 16.62568 629 ASP P C 1
ATOM 6587 O O . ASP C 3 4 ? 18.13400 -3.65900 62.50900 1.000 17.88899 629 ASP P O 1
ATOM 6596 N N . PHE C 3 5 ? 15.98300 -4.16600 62.86300 1.000 16.50461 630 PHE P N 1
ATOM 6597 C CA . PHE C 3 5 ? 15.54900 -3.38900 61.70900 1.000 17.31787 630 PHE P CA 1
ATOM 6598 C C . PHE C 3 5 ? 15.89500 -1.91100 61.87200 1.000 15.41237 630 PHE P C 1
ATOM 6599 O O . PHE C 3 5 ? 16.44200 -1.27900 60.96000 1.000 16.74674 630 PHE P O 1
ATOM 6616 N N . VAL C 3 6 ? 15.59600 -1.33700 63.03700 1.000 14.49911 631 VAL P N 1
ATOM 6617 C CA . VAL C 3 6 ? 15.90200 0.07200 63.26000 1.000 14.25434 631 VAL P CA 1
ATOM 6618 C C . VAL C 3 6 ? 17.40500 0.30300 63.21300 1.000 12.85154 631 VAL P C 1
ATOM 6619 O O . VAL C 3 6 ? 17.87900 1.32700 62.70000 1.000 14.19644 631 VAL P O 1
ATOM 6625 N N . ASP C 3 7 ? 18.17600 -0.65600 63.72600 1.000 12.42781 632 ASP P N 1
ATOM 6626 C CA . ASP C 3 7 ? 19.62100 -0.52400 63.81900 1.000 12.88049 632 ASP P CA 1
ATOM 6627 C C . ASP C 3 7 ? 20.29600 -0.55400 62.45600 1.000 13.07525 632 ASP P C 1
ATOM 6628 O O . ASP C 3 7 ? 21.47200 -0.19100 62.36600 1.000 13.80429 632 ASP P O 1
ATOM 6637 N N . LYS C 3 8 ? 19.59900 -1.00700 61.40700 1.000 12.84628 633 LYS P N 1
ATOM 6638 C CA . LYS C 3 8 ? 20.13800 -0.97400 60.05600 1.000 13.39634 633 LYS P CA 1
ATOM 6639 C C . LYS C 3 8 ? 19.97000 0.38000 59.38300 1.000 13.66743 633 LYS P C 1
ATOM 6640 O O . LYS C 3 8 ? 20.50100 0.57300 58.28400 1.000 15.32289 633 LYS P O 1
ATOM 6659 N N . THR C 3 9 ? 19.25300 1.32000 59.99500 1.000 13.58584 634 THR P N 1
ATOM 6660 C CA . THR C 3 9 ? 19.02400 2.60800 59.35400 1.000 15.47028 634 THR P CA 1
ATOM 6661 C C . THR C 3 9 ? 20.34800 3.34300 59.18700 1.000 14.45963 634 THR P C 1
ATOM 6662 O O . THR C 3 9 ? 21.21400 3.28400 60.05700 1.000 16.72043 634 THR P O 1
ATOM 6667 N N . LEU C 3 10 ? 20.51100 4.01400 58.06900 1.000 13.45161 635 LEU P N 1
ATOM 6668 C CA . LEU C 3 10 ? 21.66300 4.88700 57.85300 1.000 13.02525 635 LEU P CA 1
ATOM 6669 C C . LEU C 3 10 ? 21.32600 6.32000 58.24700 1.000 12.45939 635 LEU P C 1
ATOM 6670 O O . LEU C 3 10 ? 20.32700 6.85900 57.78000 1.000 13.37792 635 LEU P O 1
ATOM 6686 N N . PRO C 3 11 ? 22.13500 6.97100 59.07300 1.000 12.25936 636 PRO P N 1
ATOM 6687 C CA . PRO C 3 11 ? 21.94100 8.40000 59.31200 1.000 12.76469 636 PRO P CA 1
ATOM 6688 C C . PRO C 3 11 ? 22.01400 9.16100 57.99900 1.000 12.91207 636 PRO P C 1
ATOM 6689 O O . PRO C 3 11 ? 22.69200 8.75600 57.05900 1.000 13.76744 636 PRO P O 1
ATOM 6700 N N . ASP C 3 12 ? 21.29800 10.27600 57.93600 1.000 12.82522 637 ASP P N 1
ATOM 6701 C CA . ASP C 3 12 ? 21.40700 11.15000 56.78400 1.000 14.32803 637 ASP P CA 1
ATOM 6702 C C . ASP C 3 12 ? 22.80800 11.74300 56.70300 1.000 15.45712 637 ASP P C 1
ATOM 6703 O O . ASP C 3 12 ? 23.45500 12.02100 57.71300 1.000 15.45975 637 ASP P O 1
ATOM 6712 N N . GLN C 3 13 ? 23.27200 11.93700 55.47800 1.000 15.72557 638 GLN P N 1
ATOM 6713 C CA . GLN C 3 13 ? 24.52200 12.62700 55.26200 1.000 16.99941 638 GLN P CA 1
ATOM 6714 C C . GLN C 3 13 ? 24.34300 14.10500 55.57600 1.000 21.06568 638 GLN P C 1
ATOM 6715 O O . GLN C 3 13 ? 23.22900 14.63800 55.57300 1.000 22.75799 638 GLN P O 1
ATOM 6729 N N . GLY C 3 14 ? 25.45400 14.76100 55.87500 1.000 23.16594 639 GLY P N 1
ATOM 6730 C CA . GLY C 3 14 ? 25.43200 16.19000 56.14700 1.000 25.62412 639 GLY P CA 1
ATOM 6731 C C . GLY C 3 14 ? 25.02900 17.02600 54.94400 1.000 27.82176 639 GLY P C 1
ATOM 6732 O O . GLY C 3 14 ? 24.84600 16.51300 53.84100 1.000 30.14309 639 GLY P O 1
#

Secondary structure (DSSP, 8-state):
--EEEEE--EEE-TT--EEEEEEEESS-GGGS-EEEEEE-TTS--EEEEEE-TTSS-EEE-GGGTTTEEEEEEGGGTEEEEEE-S--GGG-EEEEEEETTT---B---EEEEE-SS--B--EEEEE----EEEEEEEEEEEBSS--EEEEGGGTB-TTEEEPPPEE-TTS-EEEEEEEEEEGGGTTTS--EEEEEEGGGTEEEEEE----/---EEEE-SEEEEETT--EEEEEEESS----TTS---EEEEEE-TTS--EEEEETTTEEPTT--TTEEEEEETTEEEEEESS--GGG-EEEEEEE-SBSSPEE---EEEEEE---BPPEEEEEPPPHHHHHHTEEEEEEEEEEEBSS--EEEEEETTEEPSSSEEEEEPPPPTTT--EEEEEEEEEEHHHHTT--EEEEEEE-TT-SS-EEEEEETT-/-HHHHHTPPPBP-

B-factor: mean 20.18, std 7.84, range [9.52, 83.86]

CATH classification: 2.60.40.10 (+1 more: 2.60.40.10)